Protein AF-A0A5C4T1D1-F1 (afdb_monomer)

Radius of gyration: 33.19 Å; Cα contacts (8 Å, |Δi|>4): 1038; chains: 1; bounding box: 80×50×93 Å

Secondary structure (DSSP, 8-state):
----EEEEEEE-TTS-EEEES-HHHHHHHHHHHHTT-SPPP-PEEEEEEE--SS-SEEEETTS--EEEHHHHHHHHHHHTTTEEEEEEE-SS--EEEEEE--B---EE-SS--EEE-SSSS-EEE-EE-GGG--TT--EEB-TT-TTT-EEEEHHHHHHHHHTT--SEEEEEEEEGGGSHHHHHHHHHHH-HHHHHHTTSPEEEHHHHHHHHTTT-EEEETTEEEEEETTEEEEEEE-TTS-EEEE--SS--THHHH-EEEEE-HHHHHHHHHHHHHHHHHHHSSSPPPB---S-HHHHHHHHHHHT-SSSPPBHHHHTT--EE---GGG------TTGGG-TT--EEEEES-TT--GGGGGGS-TT-SEEEEESS-----GGGGT---TT--EEE-TTS-----GGGGG-TT--EEE--SS-----GGGGG-TT--EEE--SS-----TT---TT--EEE------S-GGGHHHH-TT--EEEEESTT--HHHHHHHHHHHHT-SSEEEEE-TTSPEEEES-GGG--

Nearest PDB structures (foldseek):
  2wqu-assembly2_B  TM=8.661E-01  e=1.844E-11  Listeria monocytogenes EGD-e
  2omu-assembly1_A  TM=8.089E-01  e=1.056E-09  Listeria monocytogenes EGD-e
  2omx-assembly1_A  TM=7.680E-01  e=8.644E-09  Listeria monocytogenes EGD-e
  4aw4-assembly1_A  TM=7.585E-01  e=2.323E-09  Listeria monocytogenes EGD-e
  2omy-assembly1_A  TM=6.389E-01  e=3.391E-08  Listeria monocytogenes EGD-e

InterPro domains:
  IPR001611 Leucine-rich repeat [PS51450] (413-434)
  IPR032675 Leucine-rich repeat domain superfamily [G3DSA:3.80.10.10] (280-502)
  IPR050836 SDS22/Internalin LRR-containing [PTHR46652] (361-495)

Mean predicted aligned error: 18.83 Å

Organism: NCBI:txid1172614

Solvent-accessible surface area (backbone atoms only — not comparable to full-atom values): 28476 Å² total; per-residue (Å²): 128,84,84,54,35,39,23,42,59,44,54,30,92,56,16,21,26,40,43,62,71,48,54,89,78,46,47,62,58,54,51,39,64,72,67,64,70,77,76,79,94,69,70,48,54,38,40,80,76,36,73,54,48,87,50,24,25,38,32,40,90,85,40,43,54,28,29,27,60,68,42,45,64,70,42,38,89,62,35,51,92,33,40,45,80,41,56,41,45,41,96,90,50,66,36,28,36,44,48,62,72,31,70,51,80,29,66,39,78,89,59,61,43,80,45,73,57,92,62,91,91,53,79,47,58,54,34,71,42,71,88,55,58,61,89,85,59,33,45,30,25,37,84,92,37,78,69,68,51,43,37,28,30,49,72,47,53,48,54,37,57,76,68,65,58,30,30,67,35,76,44,83,74,46,44,56,77,72,33,72,64,47,45,53,54,48,44,64,73,70,36,67,63,48,58,58,49,71,78,50,72,68,32,49,38,68,57,44,59,59,44,25,76,73,64,23,34,34,39,46,95,55,39,34,40,38,53,57,98,84,41,68,33,40,30,42,58,47,98,83,77,47,69,50,75,40,76,64,95,66,81,65,72,69,55,65,76,37,63,30,38,74,40,50,62,84,48,49,62,52,52,52,50,53,48,50,58,53,49,47,55,69,78,62,46,91,63,42,61,77,56,72,47,82,19,68,41,47,42,52,50,54,22,58,75,72,60,42,84,75,60,81,52,21,39,61,60,29,50,68,38,41,66,48,73,61,54,68,92,61,58,73,57,86,43,42,52,56,40,55,44,23,60,48,27,32,34,44,42,42,42,67,26,75,77,41,62,63,71,41,59,75,25,55,36,48,49,23,31,32,46,32,49,26,34,19,58,36,56,64,55,66,58,43,67,75,55,70,43,83,53,28,26,34,41,31,47,25,51,27,49,31,44,71,49,60,36,57,50,70,42,53,54,28,26,33,43,31,42,30,40,27,51,32,49,64,60,68,47,55,51,62,28,59,52,24,32,33,44,34,44,31,61,24,68,30,44,66,66,84,87,45,50,33,68,46,22,27,36,41,32,42,30,44,46,51,50,60,66,55,68,56,51,65,71,26,27,68,47,41,46,37,40,37,36,46,47,50,63,52,48,75,58,17,49,52,31,44,52,54,55,56,73,66,57,74,40,28,36,37,38,24,41,94,87,70,50,69,45,77,40,68,62,78,84,75,79,120

Foldseek 3Di:
DPKKWKWWKDFFPLAFEKEFPDCVVCVVVLVCVLVVVPDDADATEMETPDGGPPAQWHHYPQQFTKGFPVNCVLCCVQAVVQWDWGWHDYDPTTMTGIHGNAEFEQFDPPQFDWDDFLDDDDTGGGDGNPVRDDPSHAWHHYPVGSGHIIMGIPVSVVSCVVSVGPRIDITTDDIPCPHPVVVVVCCCVPPPLNVVQVPADWDALVVQVVVLVVQKWKDDDQWIWHDDPNAIWIWGQDPVLDTDIDRDPDDDPVSRVDIIGIGHPVVPVVSSVSRNVRCCCPVPPPDADFFDDPWPLVVCQLCVVLSNRPDGDGLVSLCPAAEGDDDVVSDAGAAPGRQLSNQNHAYYEDELRAPHDLLRCQSHHLNYQEYEYYNHQDAENQCLQVDNNQNHAEYAHENYAYADDLSVLNHLNHQYYHHHNYAHADPLSCQSNQNHQEYHHANYNHAACLNAARANHAYEEYEQYADLAPCSCCVRHVNHAEYEYEPHNDDPSNVVNVVVVLVVLPYWYFYQYPVRDTDIGSDPVPPD

pLDDT: mean 81.28, std 17.2, range [29.52, 98.62]

Sequence (528 aa):
MRKIKIWLLVASEKSMRIELESYEQDGDRIRSYYKEEGHLWEPLKVVTKRKGNKSDYIDFMMGFPVLTVRAKKVLTPLIGSDVEFLPLLHEEHELFAVKVNRVQNFVDMTNPMERKIGYGFFSEFVHICAEKIEPEVHMFRLPQHLTTRIYVTDDFKDAVEAHKLKTFQFIKLWDTENSEEARKERLKRFDPYYKRLATRDKVSYQNAMDLLSLSKFVRESNSILKKENGSLVIGEIFDDETVRWIDPMYIPPLFFERQWYVYENSESELVVQEYFAELSHEVNGPKGNIIIFKDKNLERMVRAHLKLFKDNLTDINMLKLRHIFPKYDDGLVASLSGMEYAKNLLEFMISNNSEFDENELKHLPDSLHSLAVIKCGLTNIEIMYDLKLPNLSSICFSDNSLTDLLPLTFIPSLTRIDVVNNQIEDILPLNRLSELDCVILRNNPVKNIHELHLPKLRYLYIDGIQTEDWRFLLSGFPKLEYLSISHEGMTDISRKSMEDIIKSKKFVVSWTQPDGLAKLFNDSNRKR

Structure (mmCIF, N/CA/C/O backbone):
data_AF-A0A5C4T1D1-F1
#
_entry.id   AF-A0A5C4T1D1-F1
#
loop_
_atom_site.group_PDB
_atom_site.id
_atom_site.type_symbol
_atom_site.label_atom_id
_atom_site.label_alt_id
_atom_site.label_comp_id
_atom_site.label_asym_id
_atom_site.label_entity_id
_atom_site.label_seq_id
_atom_site.pdbx_PDB_ins_code
_atom_site.Cartn_x
_atom_site.Cartn_y
_atom_site.Cartn_z
_atom_site.occupancy
_atom_site.B_iso_or_equiv
_atom_site.auth_seq_id
_atom_site.auth_comp_id
_atom_site.auth_asym_id
_atom_site.auth_atom_id
_atom_site.pdbx_PDB_model_num
ATOM 1 N N . MET A 1 1 ? -29.038 -4.298 35.353 1.00 53.25 1 MET A N 1
ATOM 2 C CA . MET A 1 1 ? -29.551 -3.856 34.037 1.00 53.25 1 MET A CA 1
ATOM 3 C C . MET A 1 1 ? -29.301 -4.966 33.031 1.00 53.25 1 MET A C 1
ATOM 5 O O . MET A 1 1 ? -28.285 -5.646 33.160 1.00 53.25 1 MET A O 1
ATOM 9 N N . ARG A 1 2 ? -30.225 -5.192 32.090 1.00 62.31 2 ARG A N 1
ATOM 10 C CA . ARG A 1 2 ? -30.008 -6.107 30.958 1.00 62.31 2 ARG A CA 1
ATOM 11 C C . ARG A 1 2 ? -28.786 -5.609 30.176 1.00 62.31 2 ARG A C 1
ATOM 13 O O . ARG A 1 2 ? -28.648 -4.403 29.993 1.00 62.31 2 ARG A O 1
ATOM 20 N N . LYS A 1 3 ? -27.877 -6.508 29.794 1.00 68.94 3 LYS A N 1
ATOM 21 C CA . LYS A 1 3 ? -26.756 -6.147 28.916 1.00 68.94 3 LYS A CA 1
ATOM 22 C C . LYS A 1 3 ? -27.341 -5.864 27.538 1.00 68.94 3 LYS A C 1
ATOM 24 O O . LYS A 1 3 ? -28.097 -6.686 27.041 1.00 68.94 3 LYS A O 1
ATOM 29 N N . ILE A 1 4 ? -27.032 -4.704 26.984 1.00 73.00 4 ILE A N 1
ATOM 30 C CA . ILE A 1 4 ? -27.488 -4.249 25.676 1.00 73.00 4 ILE A CA 1
ATOM 31 C C . ILE A 1 4 ? -26.254 -3.861 24.871 1.00 73.00 4 ILE A C 1
ATOM 33 O O . ILE A 1 4 ? -25.377 -3.129 25.344 1.00 73.00 4 ILE A O 1
ATOM 37 N N . LYS A 1 5 ? -26.190 -4.338 23.631 1.00 81.25 5 LYS A N 1
ATOM 38 C CA . LYS A 1 5 ? -25.181 -3.907 22.660 1.00 81.25 5 LYS A CA 1
ATOM 39 C C . LYS A 1 5 ? -25.877 -3.252 21.486 1.00 81.25 5 LYS A C 1
ATOM 41 O O . LYS A 1 5 ? -26.870 -3.773 20.991 1.00 81.25 5 LYS A O 1
ATOM 46 N N . ILE A 1 6 ? -25.333 -2.127 21.038 1.00 81.69 6 ILE A N 1
ATOM 47 C CA . ILE A 1 6 ? -25.856 -1.399 19.882 1.00 81.69 6 ILE A CA 1
ATOM 48 C C . ILE A 1 6 ? -24.896 -1.586 18.717 1.00 81.69 6 ILE A C 1
ATOM 50 O O . ILE A 1 6 ? -23.677 -1.418 18.851 1.00 81.69 6 ILE A O 1
ATOM 54 N N . TRP A 1 7 ? -25.463 -1.910 17.562 1.00 82.50 7 TRP A N 1
ATOM 55 C CA . TRP A 1 7 ? -24.740 -2.177 16.332 1.00 82.50 7 TRP A CA 1
ATOM 56 C C . TRP A 1 7 ? -25.262 -1.274 15.220 1.00 82.50 7 TRP A C 1
ATOM 58 O O . TRP A 1 7 ? -26.471 -1.143 15.045 1.00 82.50 7 TRP A O 1
ATOM 68 N N . LEU A 1 8 ? -24.359 -0.691 14.435 1.00 82.19 8 LEU A N 1
ATOM 69 C CA . LEU A 1 8 ? -24.712 -0.122 13.140 1.00 82.19 8 LEU A CA 1
ATOM 70 C C . LEU A 1 8 ? -24.887 -1.273 12.150 1.00 82.19 8 LEU A C 1
ATOM 72 O O . LEU A 1 8 ? -23.986 -2.107 11.995 1.00 82.19 8 LEU A O 1
ATOM 76 N N . LEU A 1 9 ? -26.042 -1.308 11.494 1.00 86.12 9 LEU A N 1
ATOM 77 C CA . LEU A 1 9 ? -26.367 -2.307 10.488 1.00 86.12 9 LEU A CA 1
ATOM 78 C C . LEU A 1 9 ? -25.967 -1.804 9.097 1.00 86.12 9 LEU A C 1
ATOM 80 O O . LEU A 1 9 ? -26.449 -0.768 8.641 1.00 86.12 9 LEU A O 1
ATOM 84 N N . VAL A 1 10 ? -25.108 -2.556 8.408 1.00 84.38 10 VAL A N 1
ATOM 85 C CA . VAL A 1 10 ? -24.697 -2.274 7.025 1.00 84.38 10 VAL A CA 1
ATOM 86 C C . VAL A 1 10 ? -24.764 -3.534 6.163 1.00 84.38 10 VAL A C 1
ATOM 88 O O . VAL A 1 10 ? -24.753 -4.661 6.667 1.00 84.38 10 VAL A O 1
ATOM 91 N N . ALA A 1 11 ? -24.839 -3.354 4.844 1.00 82.38 11 ALA A N 1
ATOM 92 C CA . ALA A 1 11 ? -24.726 -4.467 3.912 1.00 82.38 11 ALA A CA 1
ATOM 93 C C . ALA A 1 11 ? -23.268 -4.924 3.815 1.00 82.38 11 ALA A C 1
ATOM 95 O O . ALA A 1 11 ? -22.361 -4.107 3.672 1.00 82.38 11 ALA A O 1
ATOM 96 N N . SER A 1 12 ? -23.045 -6.237 3.835 1.00 82.31 12 SER A N 1
ATOM 97 C CA . SER A 1 12 ? -21.734 -6.801 3.512 1.00 82.31 12 SER A CA 1
ATOM 98 C C . SER A 1 12 ? -21.321 -6.437 2.081 1.00 82.31 12 SER A C 1
ATOM 100 O O . SER A 1 12 ? -22.150 -6.458 1.174 1.00 82.31 12 SER A O 1
ATOM 102 N N . GLU A 1 13 ? -20.024 -6.239 1.832 1.00 81.06 13 GLU A N 1
ATOM 103 C CA . GLU A 1 13 ? -19.472 -6.034 0.477 1.00 81.06 13 GLU A CA 1
ATOM 104 C C . GLU A 1 13 ? -19.826 -7.161 -0.510 1.00 81.06 13 GLU A C 1
ATOM 106 O O . GLU A 1 13 ? -19.883 -6.950 -1.721 1.00 81.06 13 GLU A O 1
ATOM 111 N N . LYS A 1 14 ? -20.105 -8.363 0.010 1.00 82.88 14 LYS A N 1
ATOM 112 C CA . LYS A 1 14 ? -20.532 -9.532 -0.772 1.00 82.88 14 LYS A CA 1
ATOM 113 C C . LYS A 1 14 ? -22.035 -9.551 -1.060 1.00 82.88 14 LYS A C 1
ATOM 115 O O . LYS A 1 14 ? -22.516 -10.513 -1.655 1.00 82.88 14 LYS A O 1
ATOM 120 N N . SER A 1 15 ? -22.786 -8.547 -0.611 1.00 88.75 15 SER A N 1
ATOM 121 C CA . SER A 1 15 ? -24.227 -8.483 -0.815 1.00 88.75 15 SER A CA 1
ATOM 122 C C . SER A 1 15 ? -24.598 -8.235 -2.275 1.00 88.75 15 SER A C 1
ATOM 124 O O . SER A 1 15 ? -23.886 -7.519 -2.996 1.00 88.75 15 SER A O 1
ATOM 126 N N . MET A 1 16 ? -25.723 -8.814 -2.704 1.00 93.00 16 MET A N 1
ATOM 127 C CA . MET A 1 16 ? -26.419 -8.379 -3.907 1.00 93.00 16 MET A CA 1
ATOM 128 C C . MET A 1 16 ? -26.684 -6.878 -3.800 1.00 93.00 16 MET A C 1
ATOM 130 O O . MET A 1 16 ? -27.157 -6.398 -2.769 1.00 93.00 16 MET A O 1
ATOM 134 N N . ARG A 1 17 ? -26.347 -6.145 -4.858 1.00 92.44 17 ARG A N 1
ATOM 135 C CA . ARG A 1 17 ? -26.570 -4.706 -4.946 1.00 92.44 17 ARG A CA 1
ATOM 136 C C . ARG A 1 17 ? -27.647 -4.427 -5.968 1.00 92.44 17 ARG A C 1
ATOM 138 O O . ARG A 1 17 ? -27.512 -4.854 -7.116 1.00 92.44 17 ARG A O 1
ATOM 145 N N . ILE A 1 18 ? -28.654 -3.677 -5.552 1.00 92.25 18 ILE A N 1
ATOM 146 C CA . ILE A 1 18 ? -29.736 -3.207 -6.413 1.00 92.25 18 ILE A CA 1
ATOM 147 C C . ILE A 1 18 ? -29.675 -1.686 -6.557 1.00 92.25 18 ILE A C 1
ATOM 149 O O . ILE A 1 18 ? -29.101 -0.983 -5.719 1.00 92.25 18 ILE A O 1
ATOM 153 N N . GLU A 1 19 ? -30.275 -1.177 -7.621 1.00 92.06 19 GLU A N 1
ATOM 154 C CA . GLU A 1 19 ? -30.519 0.249 -7.819 1.00 92.06 19 GLU A CA 1
ATOM 155 C C . GLU A 1 19 ? -31.885 0.479 -8.463 1.00 92.06 19 GLU A C 1
ATOM 157 O O . GLU A 1 19 ? -32.519 -0.467 -8.929 1.00 92.06 19 GLU A O 1
ATOM 162 N N . LEU A 1 20 ? -32.354 1.727 -8.438 1.00 90.31 20 LEU A N 1
ATOM 163 C CA . LEU A 1 20 ? -33.570 2.113 -9.148 1.00 90.31 20 LEU A CA 1
ATOM 164 C C . LEU A 1 20 ? -33.389 1.889 -10.650 1.00 90.31 20 LEU A C 1
ATOM 166 O O . LEU A 1 20 ? -32.343 2.240 -11.191 1.00 90.31 20 LEU A O 1
ATOM 170 N N . GLU A 1 21 ? -34.419 1.364 -11.315 1.00 90.69 21 GLU A N 1
ATOM 171 C CA . GLU A 1 21 ? -34.440 1.252 -12.780 1.00 90.69 21 GLU A CA 1
ATOM 172 C C . GLU A 1 21 ? -34.304 2.636 -13.441 1.00 90.69 21 GLU A C 1
ATOM 174 O O . GLU A 1 21 ? -33.558 2.795 -14.404 1.00 90.69 21 GLU A O 1
ATOM 179 N N . SER A 1 22 ? -34.961 3.658 -12.877 1.00 88.06 22 SER A N 1
ATOM 180 C CA . SER A 1 22 ? -34.801 5.055 -13.284 1.00 88.06 22 SER A CA 1
ATOM 181 C C . SER A 1 22 ? -34.729 5.988 -12.077 1.00 88.06 22 SER A C 1
ATOM 183 O O . SER A 1 22 ? -35.725 6.267 -11.408 1.00 88.06 22 SER A O 1
ATOM 185 N N . TYR A 1 23 ? -33.532 6.509 -11.800 1.00 82.50 23 TYR A N 1
ATOM 186 C CA . TYR A 1 23 ? -33.332 7.482 -10.722 1.00 82.50 23 TYR A CA 1
ATOM 187 C C . TYR A 1 23 ? -34.050 8.813 -10.989 1.00 82.50 23 TYR A C 1
ATOM 189 O O . TYR A 1 23 ? -34.534 9.440 -10.051 1.00 82.50 23 TYR A O 1
ATOM 197 N N . GLU A 1 24 ? -34.143 9.238 -12.251 1.00 81.94 24 GLU A N 1
ATOM 198 C CA . GLU A 1 24 ? -34.832 10.478 -12.634 1.00 81.94 24 GLU A CA 1
ATOM 199 C C . GLU A 1 24 ? -36.337 10.413 -12.355 1.00 81.94 24 GLU A C 1
ATOM 201 O O . GLU A 1 24 ? -36.934 11.419 -11.988 1.00 81.94 24 GLU A O 1
ATOM 206 N N . GLN A 1 25 ? -36.943 9.230 -12.489 1.00 81.75 25 GLN A N 1
ATOM 207 C CA . GLN A 1 25 ? -38.372 9.034 -12.233 1.00 81.75 25 GLN A CA 1
ATOM 208 C C . GLN A 1 25 ? -38.670 8.837 -10.742 1.00 81.75 25 GLN A C 1
ATOM 210 O O . GLN A 1 25 ? -39.627 9.404 -10.217 1.00 81.75 25 GLN A O 1
ATOM 215 N N . ASP A 1 26 ? -37.840 8.050 -10.049 1.00 83.19 26 ASP A N 1
ATOM 216 C CA . ASP A 1 26 ? -38.179 7.531 -8.718 1.00 83.19 26 ASP A CA 1
ATOM 217 C C . ASP A 1 26 ? -37.340 8.111 -7.570 1.00 83.19 26 ASP A C 1
ATOM 219 O O . ASP A 1 26 ? -37.663 7.914 -6.394 1.00 83.19 26 ASP A O 1
ATOM 223 N N . GLY A 1 27 ? -36.280 8.864 -7.875 1.00 80.38 27 GLY A N 1
ATOM 224 C CA . GLY A 1 27 ? -35.370 9.417 -6.872 1.00 80.38 27 GLY A CA 1
ATOM 225 C C . GLY A 1 27 ? -36.039 10.421 -5.929 1.00 80.38 27 GLY A C 1
ATOM 226 O O . GLY A 1 27 ? -35.797 10.385 -4.721 1.00 80.38 27 GLY A O 1
ATOM 227 N N . ASP A 1 28 ? -36.903 11.296 -6.453 1.00 79.31 28 ASP A N 1
ATOM 228 C CA . ASP A 1 28 ? -37.660 12.253 -5.632 1.00 79.31 28 ASP A CA 1
ATOM 229 C C . ASP A 1 28 ? -38.711 11.563 -4.766 1.00 79.31 28 ASP A C 1
ATOM 231 O O . ASP A 1 28 ? -38.857 11.906 -3.594 1.00 79.31 28 ASP A O 1
ATOM 235 N N . ARG A 1 29 ? -39.360 10.517 -5.290 1.00 82.62 29 ARG A N 1
ATOM 236 C CA . ARG A 1 29 ? -40.353 9.734 -4.544 1.00 82.62 29 ARG A CA 1
ATOM 237 C C . ARG A 1 29 ? -39.723 9.131 -3.290 1.00 82.62 29 ARG A C 1
ATOM 239 O O . ARG A 1 29 ? -40.252 9.314 -2.197 1.00 82.62 29 ARG A O 1
ATOM 246 N N . ILE A 1 30 ? -38.546 8.507 -3.414 1.00 78.81 30 ILE A N 1
ATOM 247 C CA . ILE A 1 30 ? -37.774 8.004 -2.264 1.00 78.81 30 ILE A CA 1
ATOM 248 C C . ILE A 1 30 ? -37.474 9.114 -1.251 1.00 78.81 30 ILE A C 1
ATOM 250 O O . ILE A 1 30 ? -37.669 8.915 -0.051 1.00 78.81 30 ILE A O 1
ATOM 254 N N . ARG A 1 31 ? -37.003 10.283 -1.709 1.00 76.00 31 ARG A N 1
ATOM 255 C CA . ARG A 1 31 ? -36.689 11.415 -0.820 1.00 76.00 31 ARG A CA 1
ATOM 256 C C . ARG A 1 31 ? -37.914 11.901 -0.051 1.00 76.00 31 ARG A C 1
ATOM 258 O O . ARG A 1 31 ? -37.793 12.190 1.138 1.00 76.00 31 ARG A O 1
ATOM 265 N N . SER A 1 32 ? -39.076 11.957 -0.688 1.00 77.12 32 SER A N 1
ATOM 266 C CA . SER A 1 32 ? -40.316 12.366 -0.030 1.00 77.12 32 SER A CA 1
ATOM 267 C C . SER A 1 32 ? -40.797 11.346 1.011 1.00 77.12 32 SER A C 1
ATOM 269 O O . SER A 1 32 ? -41.290 11.754 2.063 1.00 77.12 32 SER A O 1
ATOM 271 N N . TYR A 1 33 ? -40.558 10.038 0.817 1.00 76.56 33 TYR A N 1
ATOM 272 C CA . TYR A 1 33 ? -40.804 9.037 1.874 1.00 76.56 33 TYR A CA 1
ATOM 273 C C . TYR A 1 33 ? -39.912 9.232 3.099 1.00 76.56 33 TYR A C 1
ATOM 275 O O . TYR A 1 33 ? -40.370 9.016 4.221 1.00 76.56 33 TYR A O 1
ATOM 283 N N . TYR A 1 34 ? -38.661 9.658 2.904 1.00 70.56 34 TYR A N 1
ATOM 284 C CA . TYR A 1 34 ? -37.763 9.995 4.013 1.00 70.56 34 TYR A CA 1
ATOM 285 C C . TYR A 1 34 ? -38.204 11.221 4.799 1.00 70.56 34 TYR A C 1
ATOM 287 O O . TYR A 1 34 ? -38.009 11.267 6.011 1.00 70.56 34 TYR A O 1
ATOM 295 N N . LYS A 1 35 ? -38.751 12.219 4.103 1.00 70.31 35 LYS A N 1
ATOM 296 C CA . LYS A 1 35 ? -39.200 13.482 4.695 1.00 70.31 35 LYS A CA 1
ATOM 297 C C . LYS A 1 35 ? -40.619 13.425 5.259 1.00 70.31 35 LYS A C 1
ATOM 299 O O . LYS A 1 35 ? -41.096 14.433 5.763 1.00 70.31 35 LYS A O 1
ATOM 304 N N . GLU A 1 36 ? -41.275 12.267 5.174 1.00 69.12 36 GLU A N 1
ATOM 305 C CA . GLU A 1 36 ? -42.640 12.054 5.666 1.00 69.12 36 GLU A CA 1
ATOM 306 C C . GLU A 1 36 ? -43.658 13.036 5.045 1.00 69.12 36 GLU A C 1
ATOM 308 O O . GLU A 1 36 ? -44.656 13.394 5.662 1.00 69.12 36 GLU A O 1
ATOM 313 N N . GLU A 1 37 ? -43.451 13.428 3.780 1.00 70.75 37 GLU A N 1
ATOM 314 C CA . GLU A 1 37 ? -44.271 14.411 3.039 1.00 70.75 37 GLU A CA 1
ATOM 315 C C . GLU A 1 37 ? -45.655 13.864 2.594 1.00 70.75 37 GLU A C 1
ATOM 317 O O . GLU A 1 37 ? -46.262 14.361 1.651 1.00 70.75 37 GLU A O 1
ATOM 322 N N . GLY A 1 38 ? -46.187 12.839 3.273 1.00 59.16 38 GLY A N 1
ATOM 323 C CA . GLY A 1 38 ? -47.580 12.386 3.119 1.00 59.16 38 GLY A CA 1
ATOM 324 C C . GLY A 1 38 ? -47.913 11.528 1.888 1.00 59.16 38 GLY A C 1
ATOM 325 O O . GLY A 1 38 ? -49.091 11.323 1.602 1.00 59.16 38 GLY A O 1
ATOM 326 N N . HIS A 1 39 ? -46.926 11.002 1.160 1.00 64.75 39 HIS A N 1
ATOM 327 C CA . HIS A 1 39 ? -47.167 10.138 -0.006 1.00 64.75 39 HIS A CA 1
ATOM 328 C C . HIS A 1 39 ? -47.488 8.677 0.379 1.00 64.75 39 HIS A C 1
ATOM 330 O O . HIS A 1 39 ? -46.911 8.134 1.321 1.00 64.75 39 HIS A O 1
ATOM 336 N N . LEU A 1 40 ? -48.394 8.029 -0.367 1.00 75.81 40 LEU A N 1
ATOM 337 C CA . LEU A 1 40 ? -48.728 6.600 -0.246 1.00 75.81 40 LEU A CA 1
ATOM 338 C C . LEU A 1 40 ? -47.732 5.741 -1.031 1.00 75.81 40 LEU A C 1
ATOM 340 O O . LEU A 1 40 ? -47.580 5.971 -2.230 1.00 75.81 40 LEU A O 1
ATOM 344 N N . TRP A 1 41 ? -47.117 4.735 -0.387 1.00 84.88 41 TRP A N 1
ATOM 345 C CA . TRP A 1 41 ? -46.115 3.875 -1.033 1.00 84.88 41 TRP A CA 1
ATOM 346 C C . TRP A 1 41 ? -46.646 3.163 -2.272 1.00 84.88 41 TRP A C 1
ATOM 348 O O . TRP A 1 41 ? -47.542 2.323 -2.210 1.00 84.88 41 TRP A O 1
ATOM 358 N N . GLU A 1 42 ? -45.989 3.439 -3.388 1.00 87.62 42 GLU A N 1
ATOM 359 C CA . GLU A 1 42 ? -46.171 2.759 -4.657 1.00 87.62 42 GLU A CA 1
ATOM 360 C C . GLU A 1 42 ? -44.890 1.962 -4.966 1.00 87.62 42 GLU A C 1
ATOM 362 O O . GLU A 1 42 ? -43.799 2.543 -4.935 1.00 87.62 42 GLU A O 1
ATOM 367 N N . PRO A 1 43 ? -44.983 0.649 -5.259 1.00 90.50 43 PRO A N 1
ATOM 368 C CA . PRO A 1 43 ? -43.812 -0.199 -5.468 1.00 90.50 43 PRO A CA 1
ATOM 369 C C . PRO A 1 43 ? -42.853 0.342 -6.538 1.00 90.50 43 PRO A C 1
ATOM 371 O O . PRO A 1 43 ? -43.245 0.565 -7.684 1.00 90.50 43 PRO A O 1
ATOM 374 N N . LEU A 1 44 ? -41.584 0.518 -6.164 1.00 91.00 44 LEU A N 1
ATOM 375 C CA . LEU A 1 44 ? -40.535 1.032 -7.049 1.00 91.00 44 LEU A CA 1
ATOM 376 C C . LEU A 1 44 ? -39.867 -0.100 -7.825 1.00 91.00 44 LEU A C 1
ATOM 378 O O . LEU A 1 44 ? -39.606 -1.168 -7.262 1.00 91.00 44 LEU A O 1
ATOM 382 N N . LYS A 1 45 ? -39.547 0.146 -9.098 1.00 93.19 45 LYS A N 1
ATOM 383 C CA . LYS A 1 45 ? -38.806 -0.806 -9.928 1.00 93.19 45 LYS A CA 1
ATOM 384 C C . LYS A 1 45 ? -37.316 -0.727 -9.636 1.00 93.19 45 LYS A C 1
ATOM 386 O O . LYS A 1 45 ? -36.711 0.345 -9.683 1.00 93.19 45 LYS A O 1
ATOM 391 N N . VAL A 1 46 ? -36.724 -1.878 -9.343 1.00 94.06 46 VAL A N 1
ATOM 392 C CA . VAL A 1 46 ? -35.305 -2.008 -9.024 1.00 94.06 46 VAL A CA 1
ATOM 393 C C . VAL A 1 46 ? -34.668 -3.114 -9.848 1.00 94.06 46 VAL A C 1
ATOM 395 O O . VAL A 1 46 ? -35.268 -4.159 -10.092 1.00 94.06 46 VAL A O 1
ATOM 398 N N . VAL A 1 47 ? -33.417 -2.892 -10.235 1.00 93.50 47 VAL A N 1
ATOM 399 C CA . VAL A 1 47 ? -32.626 -3.819 -11.047 1.00 93.50 47 VAL A CA 1
ATOM 400 C C . VAL A 1 47 ? -31.382 -4.267 -10.289 1.00 93.50 47 VAL A C 1
ATOM 402 O O . VAL A 1 47 ? -30.826 -3.532 -9.467 1.00 93.50 47 VAL A O 1
ATOM 405 N N . THR A 1 48 ? -30.923 -5.492 -10.555 1.00 94.12 48 THR A N 1
ATOM 406 C CA . THR A 1 48 ? -29.672 -5.995 -9.980 1.00 94.12 48 THR A CA 1
ATOM 407 C C . THR A 1 48 ? -28.475 -5.334 -10.660 1.00 94.12 48 THR A C 1
ATOM 409 O O . THR A 1 48 ? -28.147 -5.637 -11.803 1.00 94.12 48 THR A O 1
ATOM 412 N N . LYS A 1 49 ? -27.752 -4.498 -9.913 1.00 90.56 49 LYS A N 1
ATOM 413 C CA . LYS A 1 49 ? -26.468 -3.919 -10.333 1.00 90.56 49 LYS A CA 1
ATOM 414 C C . LYS A 1 49 ? -25.312 -4.902 -10.155 1.00 90.56 49 LYS A C 1
ATOM 416 O O . LYS A 1 49 ? -24.377 -4.947 -10.950 1.00 90.56 49 LYS A O 1
ATOM 421 N N . ARG A 1 50 ? -25.347 -5.683 -9.072 1.00 90.06 50 ARG A N 1
ATOM 422 C CA . ARG A 1 50 ? -24.345 -6.711 -8.753 1.00 90.06 50 ARG A CA 1
ATOM 423 C C . ARG A 1 50 ? -25.041 -7.904 -8.123 1.00 90.06 50 ARG A C 1
ATOM 425 O O . ARG A 1 50 ? -25.643 -7.751 -7.068 1.00 90.06 50 ARG A O 1
ATOM 432 N N . LYS A 1 51 ? -24.878 -9.096 -8.703 1.00 82.25 51 LYS A N 1
ATOM 433 C CA . LYS A 1 51 ? -25.517 -10.323 -8.194 1.00 82.25 51 LYS A CA 1
ATOM 434 C C . LYS A 1 51 ? -25.125 -10.667 -6.752 1.00 82.25 51 LYS A C 1
ATOM 436 O O . LYS A 1 51 ? -25.972 -11.097 -5.985 1.00 82.25 51 LYS A O 1
ATOM 441 N N . GLY A 1 52 ? -23.870 -10.426 -6.362 1.00 76.25 52 GLY A N 1
ATOM 442 C CA . GLY A 1 52 ? -23.383 -10.760 -5.018 1.00 76.25 52 GLY A CA 1
ATOM 443 C C . GLY A 1 52 ? -23.500 -12.257 -4.691 1.00 76.25 52 GLY A C 1
ATOM 444 O O . GLY A 1 52 ? -23.650 -13.095 -5.578 1.00 76.25 52 GLY A O 1
ATOM 445 N N . ASN A 1 53 ? -23.398 -12.594 -3.406 1.00 80.44 53 ASN A N 1
ATOM 446 C CA . ASN A 1 53 ? -23.696 -13.931 -2.888 1.00 80.44 53 ASN A CA 1
ATOM 447 C C . ASN A 1 53 ? -25.206 -14.101 -2.645 1.00 80.44 53 ASN A C 1
ATOM 449 O O . ASN A 1 53 ? -25.968 -13.145 -2.731 1.00 80.44 53 ASN A O 1
ATOM 453 N N . LYS A 1 54 ? -25.643 -15.307 -2.249 1.00 86.56 54 LYS A N 1
ATOM 454 C CA . LYS A 1 54 ? -26.999 -15.520 -1.716 1.00 86.56 54 LYS A CA 1
ATOM 455 C C . LYS A 1 54 ? -27.234 -14.580 -0.523 1.00 86.56 54 LYS A C 1
ATOM 457 O O . LYS A 1 54 ? -26.667 -14.807 0.548 1.00 86.56 54 LYS A O 1
ATOM 462 N N . SER A 1 55 ? -28.039 -13.544 -0.739 1.00 91.44 55 SER A N 1
ATOM 463 C CA . SER A 1 55 ? -28.253 -12.437 0.194 1.00 91.44 55 SER A CA 1
ATOM 464 C C . SER A 1 55 ? -29.603 -12.523 0.893 1.00 91.44 55 SER A C 1
ATOM 466 O O . SER A 1 55 ? -30.599 -12.897 0.285 1.00 91.44 55 SER A O 1
ATOM 468 N N . ASP A 1 56 ? -29.631 -12.143 2.168 1.00 96.25 56 ASP A N 1
ATOM 469 C CA . ASP A 1 56 ? -30.863 -11.927 2.937 1.00 96.25 56 ASP A CA 1
ATOM 470 C C . ASP A 1 56 ? -31.025 -10.430 3.304 1.00 96.25 56 ASP A C 1
ATOM 472 O O . ASP A 1 56 ? -32.150 -9.952 3.446 1.00 96.25 56 ASP A O 1
ATOM 476 N N . TYR A 1 57 ? -29.911 -9.685 3.364 1.00 94.25 57 TYR A N 1
ATOM 477 C CA . TYR A 1 57 ? -29.845 -8.219 3.440 1.00 94.25 57 TYR A CA 1
ATOM 478 C C . TYR A 1 57 ? -29.210 -7.652 2.169 1.00 94.25 57 TYR A C 1
ATOM 480 O O . TYR A 1 57 ? -28.050 -7.968 1.896 1.00 94.25 57 TYR A O 1
ATOM 488 N N . ILE A 1 58 ? -29.940 -6.847 1.401 1.00 92.94 58 ILE A N 1
ATOM 489 C CA . ILE A 1 58 ? -29.550 -6.342 0.077 1.00 92.94 58 ILE A CA 1
ATOM 490 C C . ILE A 1 58 ? -28.923 -4.946 0.200 1.00 92.94 58 ILE A C 1
ATOM 492 O O . ILE A 1 58 ? -29.418 -4.092 0.933 1.00 92.94 58 ILE A O 1
ATOM 496 N N . ASP A 1 59 ? -27.829 -4.715 -0.526 1.00 88.94 59 ASP A N 1
ATOM 497 C CA . ASP A 1 59 ? -27.196 -3.399 -0.654 1.00 88.94 59 ASP A CA 1
ATOM 498 C C . ASP A 1 59 ? -28.027 -2.514 -1.597 1.00 88.94 59 ASP A C 1
ATOM 500 O O . ASP A 1 59 ? -28.107 -2.770 -2.802 1.00 88.94 59 ASP A O 1
ATOM 504 N N . PHE A 1 60 ? -28.661 -1.480 -1.047 1.00 86.62 60 PHE A N 1
ATOM 505 C CA . PHE A 1 60 ? -29.431 -0.502 -1.804 1.00 86.62 60 PHE A CA 1
ATOM 506 C C . PHE A 1 60 ? -28.925 0.908 -1.504 1.00 86.62 60 PHE A C 1
ATOM 508 O O . PHE A 1 60 ? -29.038 1.412 -0.388 1.00 86.62 60 PHE A O 1
ATOM 515 N N . MET A 1 61 ? -28.391 1.573 -2.530 1.00 64.88 61 MET A N 1
ATOM 516 C CA . MET A 1 61 ? -27.746 2.887 -2.393 1.00 64.88 61 MET A CA 1
ATOM 517 C C . MET A 1 61 ? -28.671 4.023 -1.950 1.00 64.88 61 MET A C 1
ATOM 519 O O . MET A 1 61 ? -28.191 5.115 -1.666 1.00 64.88 61 MET A O 1
ATOM 523 N N . MET A 1 62 ? -29.980 3.792 -1.913 1.00 71.12 62 MET A N 1
ATOM 524 C CA . MET A 1 62 ? -30.965 4.820 -1.591 1.00 71.12 62 MET A CA 1
ATOM 525 C C . MET A 1 62 ? -31.278 4.909 -0.090 1.00 71.12 62 MET A C 1
ATOM 527 O O . MET A 1 62 ? -32.199 5.621 0.282 1.00 71.12 62 MET A O 1
ATOM 531 N N . GLY A 1 63 ? -30.514 4.211 0.763 1.00 70.12 63 GLY A N 1
ATOM 532 C CA . GLY A 1 63 ? -30.497 4.394 2.221 1.00 70.12 63 GLY A CA 1
ATOM 533 C C . GLY A 1 63 ? -31.470 3.519 3.016 1.00 70.12 63 GLY A C 1
ATOM 534 O O . GLY A 1 63 ? -31.346 3.435 4.238 1.00 70.12 63 GLY A O 1
ATOM 535 N N . PHE A 1 64 ? -32.444 2.875 2.366 1.00 84.19 64 PHE A N 1
ATOM 536 C CA . PHE A 1 64 ? -33.341 1.939 3.038 1.00 84.19 64 PHE A CA 1
ATOM 537 C C . PHE A 1 64 ? -32.635 0.587 3.173 1.00 84.19 64 PHE A C 1
ATOM 539 O O . PHE A 1 64 ? -32.109 0.082 2.177 1.00 84.19 64 PHE A O 1
ATOM 546 N N . PRO A 1 65 ? -32.656 -0.052 4.354 1.00 89.94 65 PRO A N 1
ATOM 547 C CA . PRO A 1 65 ? -32.387 -1.479 4.446 1.00 89.94 65 PRO A CA 1
ATOM 548 C C . PRO A 1 65 ? -33.331 -2.230 3.516 1.00 89.94 65 PRO A C 1
ATOM 550 O O . PRO A 1 65 ? -34.527 -1.945 3.502 1.00 89.94 65 PRO A O 1
ATOM 553 N N . VAL A 1 66 ? -32.824 -3.202 2.766 1.00 94.50 66 VAL A N 1
ATOM 554 C CA . VAL A 1 66 ? -33.661 -4.032 1.898 1.00 94.50 66 VAL A CA 1
ATOM 555 C C . VAL A 1 66 ? -33.511 -5.489 2.304 1.00 94.50 66 VAL A C 1
ATOM 557 O O . VAL A 1 66 ? -32.402 -6.003 2.436 1.00 94.50 66 VAL A O 1
ATOM 560 N N . LEU A 1 67 ? -34.641 -6.156 2.515 1.00 96.88 67 LEU A N 1
ATOM 561 C CA . LEU A 1 67 ? -34.717 -7.534 2.983 1.00 96.88 67 LEU A CA 1
ATOM 562 C C . LEU A 1 67 ? -35.376 -8.432 1.942 1.00 96.88 67 LEU A C 1
ATOM 564 O O . LEU A 1 67 ? -36.316 -8.030 1.255 1.00 96.88 67 LEU A O 1
ATOM 568 N N . THR A 1 68 ? -34.928 -9.684 1.882 1.00 96.81 68 THR A N 1
ATOM 569 C CA . THR A 1 68 ? -35.664 -10.737 1.171 1.00 96.81 68 THR A CA 1
ATOM 570 C C . THR A 1 68 ? -36.900 -11.167 1.960 1.00 96.81 68 THR A C 1
ATOM 572 O O . THR A 1 68 ? -36.978 -10.978 3.178 1.00 96.81 68 THR A O 1
ATOM 575 N N . VAL A 1 69 ? -37.845 -11.841 1.298 1.00 96.44 69 VAL A N 1
ATOM 576 C CA . VAL A 1 69 ? -39.016 -12.454 1.958 1.00 96.44 69 VAL A CA 1
ATOM 577 C C . VAL A 1 69 ? -38.639 -13.351 3.149 1.00 96.44 69 VAL A C 1
ATOM 579 O O . VAL A 1 69 ? -39.308 -13.333 4.185 1.00 96.44 69 VAL A O 1
ATOM 582 N N . ARG A 1 70 ? -37.523 -14.090 3.052 1.00 96.50 70 ARG A N 1
ATOM 583 C CA . ARG A 1 70 ? -37.013 -14.941 4.137 1.00 96.50 70 ARG A CA 1
ATOM 584 C C . ARG A 1 70 ? -36.565 -14.109 5.335 1.00 96.50 70 ARG A C 1
ATOM 586 O O . ARG A 1 70 ? -36.965 -14.418 6.455 1.00 96.50 70 ARG A O 1
ATOM 593 N N . ALA A 1 71 ? -35.763 -13.070 5.107 1.00 96.94 71 ALA A N 1
ATOM 594 C CA . ALA A 1 71 ? -35.296 -12.189 6.172 1.00 96.94 71 ALA A CA 1
ATOM 595 C C . ALA A 1 71 ? -36.456 -11.442 6.835 1.00 96.94 71 ALA A C 1
ATOM 597 O O . ALA A 1 71 ? -36.558 -11.440 8.058 1.00 96.94 71 ALA A O 1
ATOM 598 N N . LYS A 1 72 ? -37.382 -10.897 6.033 1.00 97.56 72 LYS A N 1
ATOM 599 C CA . LYS A 1 72 ? -38.610 -10.262 6.522 1.00 97.56 72 LYS A CA 1
ATOM 600 C C . LYS A 1 72 ? -39.385 -11.204 7.440 1.00 97.56 72 LYS A C 1
ATOM 602 O O . LYS A 1 72 ? -39.693 -10.822 8.564 1.00 97.56 72 LYS A O 1
ATOM 607 N N . LYS A 1 73 ? -39.657 -12.441 7.009 1.00 97.19 73 LYS A N 1
ATOM 608 C CA . LYS A 1 73 ? -40.412 -13.423 7.807 1.00 97.19 73 LYS A CA 1
ATOM 609 C C . LYS A 1 73 ? -39.751 -13.717 9.157 1.00 97.19 73 LYS A C 1
ATOM 611 O O . LYS A 1 73 ? -40.452 -13.806 10.157 1.00 97.19 73 LYS A O 1
ATOM 616 N N . VAL A 1 74 ? -38.426 -13.865 9.177 1.00 97.31 74 VAL A N 1
ATOM 617 C CA . VAL A 1 74 ? -37.663 -14.144 10.405 1.00 97.31 74 VAL A CA 1
ATOM 618 C C . VAL A 1 74 ? -37.641 -12.940 11.347 1.00 97.31 74 VAL A C 1
ATOM 620 O O . VAL A 1 74 ? -37.753 -13.119 12.553 1.00 97.31 74 VAL A O 1
ATOM 623 N N . LEU A 1 75 ? -37.503 -11.726 10.810 1.00 97.25 75 LEU A N 1
ATOM 624 C CA . LEU A 1 75 ? -37.295 -10.519 11.614 1.00 97.25 75 LEU A CA 1
ATOM 625 C C . LEU A 1 75 ? -38.599 -9.831 12.035 1.00 97.25 75 LEU A C 1
ATOM 627 O O . LEU A 1 75 ? -38.607 -9.126 13.037 1.00 97.25 75 LEU A O 1
ATOM 631 N N . THR A 1 76 ? -39.712 -10.056 11.328 1.00 97.12 76 THR A N 1
ATOM 632 C CA . THR A 1 76 ? -41.016 -9.424 11.621 1.00 97.12 76 THR A CA 1
ATOM 633 C C . THR A 1 76 ? -41.458 -9.551 13.087 1.00 97.12 76 THR A C 1
ATOM 635 O O . THR A 1 76 ? -41.901 -8.541 13.624 1.00 97.12 76 THR A O 1
ATOM 638 N N . PRO A 1 77 ? -41.321 -10.705 13.775 1.00 96.19 77 PRO A N 1
ATOM 639 C CA . PRO A 1 77 ? -41.693 -10.804 15.189 1.00 96.19 77 PRO A CA 1
ATOM 640 C C . PRO A 1 77 ? -40.924 -9.849 16.109 1.00 96.19 77 PRO A C 1
ATOM 642 O O . PRO A 1 77 ? -41.421 -9.521 17.178 1.00 96.19 77 PRO A O 1
ATOM 645 N N . LEU A 1 78 ? -39.725 -9.425 15.699 1.00 93.94 78 LEU A N 1
ATOM 646 C CA . LEU A 1 78 ? -38.829 -8.595 16.497 1.00 93.94 78 LEU A CA 1
ATOM 647 C C . LEU A 1 78 ? -38.956 -7.098 16.180 1.00 93.94 78 LEU A C 1
ATOM 649 O O . LEU A 1 78 ? -38.789 -6.274 17.066 1.00 93.94 78 LEU A O 1
ATOM 653 N N . ILE A 1 79 ? -39.214 -6.739 14.917 1.00 95.06 79 ILE A N 1
ATOM 654 C CA . ILE A 1 79 ? -39.192 -5.333 14.462 1.00 95.06 79 ILE A CA 1
ATOM 655 C C . ILE A 1 79 ? -40.526 -4.843 13.893 1.00 95.06 79 ILE A C 1
ATOM 657 O O . ILE A 1 79 ? -40.638 -3.683 13.515 1.00 95.06 79 ILE A O 1
ATOM 661 N N . GLY A 1 80 ? -41.530 -5.715 13.764 1.00 91.44 80 GLY A N 1
ATOM 662 C CA . GLY A 1 80 ? -42.732 -5.450 12.968 1.00 91.44 80 GLY A CA 1
ATOM 663 C C . GLY A 1 80 ? -43.578 -4.269 13.446 1.00 91.44 80 GLY A C 1
ATOM 664 O O . GLY A 1 80 ? -44.248 -3.651 12.628 1.00 91.44 80 GLY A O 1
ATOM 665 N N . SER A 1 81 ? -43.534 -3.930 14.737 1.00 92.06 81 SER A N 1
ATOM 666 C CA . SER A 1 81 ? -44.193 -2.738 15.293 1.00 92.06 81 SER A CA 1
ATOM 667 C C . SER A 1 81 ? -43.425 -1.436 15.045 1.00 92.06 81 SER A C 1
ATOM 669 O O . SER A 1 81 ? -44.013 -0.362 15.126 1.00 92.06 81 SER A O 1
ATOM 671 N N . ASP A 1 82 ? -42.129 -1.525 14.742 1.00 91.75 82 ASP A N 1
ATOM 672 C CA . ASP A 1 82 ? -41.204 -0.389 14.648 1.00 91.75 82 ASP A CA 1
ATOM 673 C C . ASP A 1 82 ? -40.865 0.001 13.203 1.00 91.75 82 ASP A C 1
ATOM 675 O O . ASP A 1 82 ? -40.230 1.037 12.957 1.00 91.75 82 ASP A O 1
ATOM 679 N N . VAL A 1 83 ? -41.275 -0.822 12.234 1.00 92.56 83 VAL A N 1
ATOM 680 C CA . VAL A 1 83 ? -40.935 -0.657 10.820 1.00 92.56 83 VAL A CA 1
ATOM 681 C C . VAL A 1 83 ? -42.140 -0.830 9.905 1.00 92.56 83 VAL A C 1
ATOM 683 O O . VAL A 1 83 ? -43.101 -1.526 10.215 1.00 92.56 83 VAL A O 1
ATOM 686 N N . GLU A 1 84 ? -42.041 -0.243 8.720 1.00 91.94 84 GLU A N 1
ATOM 687 C CA . GLU A 1 84 ? -42.947 -0.464 7.603 1.00 91.94 84 GLU A CA 1
ATOM 688 C C . GLU A 1 84 ? -42.195 -1.203 6.484 1.00 91.94 84 GLU A C 1
ATOM 690 O O . GLU A 1 84 ? -41.104 -0.798 6.071 1.00 91.94 84 GLU A O 1
ATOM 695 N N . PHE A 1 85 ? -42.763 -2.315 6.006 1.00 93.94 85 PHE A N 1
ATOM 696 C CA . PHE A 1 85 ? -42.190 -3.098 4.909 1.00 93.94 85 PHE A CA 1
ATOM 697 C C . PHE A 1 85 ? -42.777 -2.653 3.573 1.00 93.94 85 PHE A C 1
ATOM 699 O O . PHE A 1 85 ? -43.924 -2.956 3.250 1.00 93.94 85 PHE A O 1
ATOM 706 N N . LEU A 1 86 ? -41.945 -1.996 2.781 1.00 92.69 86 LEU A N 1
ATOM 707 C CA . LEU A 1 86 ? -42.291 -1.338 1.535 1.00 92.69 86 LEU A CA 1
ATOM 708 C C . LEU A 1 86 ? -41.896 -2.234 0.346 1.00 92.69 86 LEU A C 1
ATOM 710 O O . LEU A 1 86 ? -40.703 -2.467 0.134 1.00 92.69 86 LEU A O 1
ATOM 714 N N . PRO A 1 87 ? -42.851 -2.807 -0.409 1.00 95.00 87 PRO A N 1
ATOM 715 C CA . PRO A 1 87 ? -42.540 -3.729 -1.503 1.00 95.00 87 PRO A CA 1
ATOM 716 C C . PRO A 1 87 ? -41.768 -3.048 -2.642 1.00 95.00 87 PRO A C 1
ATOM 718 O O . PRO A 1 87 ? -42.063 -1.908 -3.008 1.00 95.00 87 PRO A O 1
ATOM 721 N N . LEU A 1 88 ? -40.817 -3.779 -3.225 1.00 94.50 88 LEU A N 1
ATOM 722 C CA . LEU A 1 88 ? -40.058 -3.394 -4.418 1.00 94.50 88 LEU A CA 1
ATOM 723 C C . LEU A 1 88 ? -40.357 -4.362 -5.569 1.00 94.50 88 LEU A C 1
ATOM 725 O O . LEU A 1 88 ? -40.536 -5.560 -5.350 1.00 94.50 88 LEU A O 1
ATOM 729 N N . LEU A 1 89 ? -40.381 -3.849 -6.799 1.00 95.00 89 LEU A N 1
ATOM 730 C CA . LEU A 1 89 ? -40.561 -4.644 -8.013 1.00 95.00 89 LEU A CA 1
ATOM 731 C C . LEU A 1 89 ? -39.186 -5.037 -8.562 1.00 95.00 89 LEU A C 1
ATOM 733 O O . LEU A 1 89 ? -38.454 -4.184 -9.058 1.00 95.00 89 LEU A O 1
ATOM 737 N N . HIS A 1 90 ? -38.844 -6.321 -8.471 1.00 94.94 90 HIS A N 1
ATOM 738 C CA . HIS A 1 90 ? -37.603 -6.892 -8.997 1.00 94.94 90 HIS A CA 1
ATOM 739 C C . HIS A 1 90 ? -37.912 -8.167 -9.792 1.00 94.94 90 HIS A C 1
ATOM 741 O O . HIS A 1 90 ? -38.767 -8.952 -9.386 1.00 94.94 90 HIS A O 1
ATOM 747 N N . GLU A 1 91 ? -37.203 -8.393 -10.899 1.00 91.81 91 GLU A N 1
ATOM 748 C CA . GLU A 1 91 ? -37.512 -9.469 -11.857 1.00 91.81 91 GLU A CA 1
ATOM 749 C C . GLU A 1 91 ? -37.429 -10.879 -11.247 1.00 91.81 91 GLU A C 1
ATOM 751 O O . GLU A 1 91 ? -38.273 -11.728 -11.521 1.00 91.81 91 GLU A O 1
ATOM 756 N N . GLU A 1 92 ? -36.424 -11.130 -10.402 1.00 90.62 92 GLU A N 1
ATOM 757 C CA . GLU A 1 92 ? -36.110 -12.481 -9.901 1.00 90.62 92 GLU A CA 1
ATOM 758 C C . GLU A 1 92 ? -36.396 -12.691 -8.401 1.00 90.62 92 GLU A C 1
ATOM 760 O O . GLU A 1 92 ? -36.298 -13.812 -7.893 1.00 90.62 92 GLU A O 1
ATOM 765 N N . HIS A 1 93 ? -36.680 -11.626 -7.646 1.00 92.75 93 HIS A N 1
ATOM 766 C CA . HIS A 1 93 ? -36.632 -11.663 -6.181 1.00 92.75 93 HIS A CA 1
ATOM 767 C C . HIS A 1 93 ? -37.762 -10.856 -5.552 1.00 92.75 93 HIS A C 1
ATOM 769 O O . HIS A 1 93 ? -38.030 -9.732 -5.952 1.00 92.75 93 HIS A O 1
ATOM 775 N N . GLU A 1 94 ? -38.373 -11.400 -4.503 1.00 95.44 94 GLU A N 1
ATOM 776 C CA . GLU A 1 94 ? -39.343 -10.671 -3.689 1.00 95.44 94 GLU A CA 1
ATOM 777 C C . GLU A 1 94 ? -38.607 -9.892 -2.587 1.00 95.44 94 GLU A C 1
ATOM 779 O O . GLU A 1 94 ? -38.047 -10.483 -1.650 1.00 95.44 94 GLU A O 1
ATOM 784 N N . LEU A 1 95 ? -38.566 -8.564 -2.738 1.00 96.31 95 LEU A N 1
ATOM 785 C CA . LEU A 1 95 ? -37.758 -7.651 -1.929 1.00 96.31 95 LEU A CA 1
ATOM 786 C C . LEU A 1 95 ? -38.619 -6.590 -1.237 1.00 96.31 95 LEU A C 1
ATOM 788 O O . LEU A 1 95 ? -39.602 -6.098 -1.792 1.00 96.31 95 LEU A O 1
ATOM 792 N N . PHE A 1 96 ? -38.204 -6.203 -0.032 1.00 96.06 96 PHE A N 1
ATOM 793 C CA . PHE A 1 96 ? -38.883 -5.194 0.776 1.00 96.06 96 PHE A CA 1
ATOM 794 C C . PHE A 1 96 ? -37.877 -4.178 1.309 1.00 96.06 96 PHE A C 1
ATOM 796 O O . PHE A 1 96 ? -36.966 -4.551 2.050 1.00 96.06 96 PHE A O 1
ATOM 803 N N . ALA A 1 97 ? -38.054 -2.903 0.970 1.00 93.00 97 ALA A N 1
ATOM 804 C CA . ALA A 1 97 ? -37.409 -1.811 1.686 1.00 93.00 97 ALA A CA 1
ATOM 805 C C . ALA A 1 97 ? -38.013 -1.698 3.095 1.00 93.00 97 ALA A C 1
ATOM 807 O O . ALA A 1 97 ? -39.212 -1.889 3.289 1.00 93.00 97 ALA A O 1
ATOM 808 N N . VAL A 1 98 ? -37.182 -1.427 4.097 1.00 92.00 98 VAL A N 1
ATOM 809 C CA . VAL A 1 98 ? -37.589 -1.354 5.503 1.00 92.00 98 VAL A CA 1
ATOM 810 C C . VAL A 1 98 ? -37.515 0.092 5.956 1.00 92.00 98 VAL A C 1
ATOM 812 O O . VAL A 1 98 ? -36.439 0.610 6.256 1.00 92.00 98 VAL A O 1
ATOM 815 N N . LYS A 1 99 ? -38.664 0.759 6.020 1.00 88.81 99 LYS A N 1
ATOM 816 C CA . LYS A 1 99 ? -38.749 2.099 6.594 1.00 88.81 99 LYS A CA 1
ATOM 817 C C . LYS A 1 99 ? -38.828 1.980 8.109 1.00 88.81 99 LYS A C 1
ATOM 819 O O . LYS A 1 99 ? -39.794 1.457 8.651 1.00 88.81 99 LYS A O 1
ATOM 824 N N . VAL A 1 100 ? -37.791 2.450 8.791 1.00 89.25 100 VAL A N 1
ATOM 825 C CA . VAL A 1 100 ?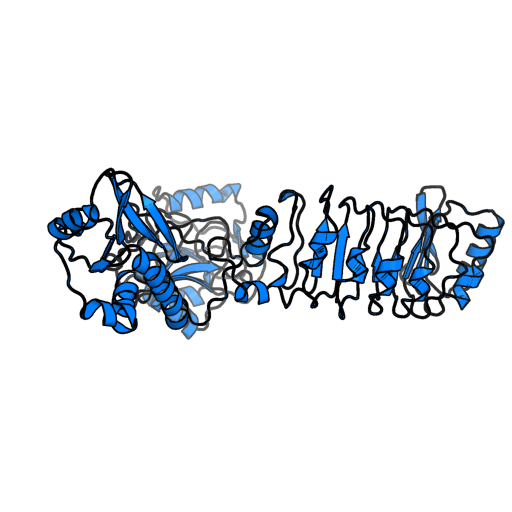 -37.700 2.387 10.253 1.00 89.25 100 VAL A CA 1
ATOM 826 C C . VAL A 1 100 ? -38.387 3.609 10.848 1.00 89.25 100 VAL A C 1
ATOM 828 O O . VAL A 1 100 ? -37.862 4.717 10.768 1.00 89.25 100 VAL A O 1
ATOM 831 N N . ASN A 1 101 ? -39.557 3.428 11.450 1.00 86.94 101 ASN A N 1
ATOM 832 C CA . ASN A 1 101 ? -40.321 4.531 12.038 1.00 86.94 101 ASN A CA 1
ATOM 833 C C . ASN A 1 101 ? -39.809 4.887 13.436 1.00 86.94 101 ASN A C 1
ATOM 835 O O . ASN A 1 101 ? -39.927 6.027 13.877 1.00 86.94 101 ASN A O 1
ATOM 839 N N . ARG A 1 102 ? -39.180 3.928 14.118 1.00 89.44 102 ARG A N 1
ATOM 840 C CA . ARG A 1 102 ? -38.696 4.125 15.477 1.00 89.44 102 ARG A CA 1
ATOM 841 C C . ARG A 1 102 ? -37.440 4.995 15.545 1.00 89.44 102 ARG A C 1
ATOM 843 O O . ARG A 1 102 ? -36.436 4.708 14.893 1.00 89.44 102 ARG A O 1
ATOM 850 N N . VAL A 1 103 ? -37.482 6.028 16.387 1.00 86.69 103 VAL A N 1
ATOM 851 C CA . VAL A 1 103 ? -36.354 6.921 16.698 1.00 86.69 103 VAL A CA 1
ATOM 852 C C . VAL A 1 103 ? -36.067 6.847 18.197 1.00 86.69 103 VAL A C 1
ATOM 854 O O . VAL A 1 103 ? -36.992 6.964 18.995 1.00 86.69 103 VAL A O 1
ATOM 857 N N . GLN A 1 104 ? -34.804 6.665 18.585 1.00 85.12 104 GLN A N 1
ATOM 858 C CA . GLN A 1 104 ? -34.373 6.686 19.988 1.00 85.12 104 GLN A CA 1
ATOM 859 C C . GLN A 1 104 ? -33.358 7.807 20.231 1.00 85.12 104 GLN A C 1
ATOM 861 O O . GLN A 1 104 ? -32.394 7.939 19.482 1.00 85.12 104 GLN A O 1
ATOM 866 N N . ASN A 1 105 ? -33.542 8.596 21.294 1.00 78.44 105 ASN A N 1
ATOM 867 C CA . ASN A 1 105 ? -32.644 9.695 21.663 1.00 78.44 105 ASN A CA 1
ATOM 868 C C . ASN A 1 105 ? -31.866 9.384 22.952 1.00 78.44 105 ASN A C 1
ATOM 870 O O . ASN A 1 105 ? -32.175 9.900 24.026 1.00 78.44 105 ASN A O 1
ATOM 874 N N . PHE A 1 106 ? -30.857 8.524 22.840 1.00 73.81 106 PHE A N 1
ATOM 875 C CA . PHE A 1 106 ? -29.972 8.163 23.954 1.00 73.81 106 PHE A CA 1
ATOM 876 C C . PHE A 1 106 ? -28.559 8.741 23.820 1.00 73.81 106 PHE A C 1
ATOM 878 O O . PHE A 1 106 ? -27.670 8.372 24.579 1.00 73.81 106 PHE A O 1
ATOM 885 N N . VAL A 1 107 ? -28.323 9.621 22.847 1.00 65.06 107 VAL A N 1
ATOM 886 C CA . VAL A 1 107 ? -27.015 10.248 22.647 1.00 65.06 107 VAL A CA 1
ATOM 887 C C . VAL A 1 107 ? -27.008 11.611 23.320 1.00 65.06 107 VAL A C 1
ATOM 889 O O . VAL A 1 107 ? -27.818 12.475 22.991 1.00 65.06 107 VAL A O 1
ATOM 892 N N . ASP A 1 108 ? -26.088 11.806 24.257 1.00 58.44 108 ASP A N 1
ATOM 893 C CA . ASP A 1 108 ? -25.805 13.110 24.832 1.00 58.44 108 ASP A CA 1
ATOM 894 C C . ASP A 1 108 ? -24.815 13.873 23.943 1.00 58.44 108 ASP A C 1
ATOM 896 O O . ASP A 1 108 ? -23.654 13.493 23.778 1.00 58.44 108 ASP A O 1
ATOM 900 N N . MET A 1 109 ? -25.312 14.957 23.354 1.00 52.75 109 MET A N 1
ATOM 901 C CA . MET A 1 109 ? -24.563 15.839 22.461 1.00 52.75 109 MET A CA 1
ATOM 902 C C . MET A 1 109 ? -23.848 16.975 23.211 1.00 52.75 109 MET A C 1
ATOM 904 O O . MET A 1 109 ? -23.161 17.773 22.576 1.00 52.75 109 MET A O 1
ATOM 908 N N . THR A 1 110 ? -24.017 17.083 24.535 1.00 44.56 110 THR A N 1
ATOM 909 C CA . THR A 1 110 ? -23.420 18.157 25.348 1.00 44.56 110 THR A CA 1
ATOM 910 C C . THR A 1 110 ? -21.974 17.869 25.757 1.00 44.56 110 THR A C 1
ATOM 912 O O . THR A 1 110 ? -21.215 18.813 25.967 1.00 44.56 110 THR A O 1
ATOM 915 N N . ASN A 1 111 ? -21.569 16.592 25.805 1.00 42.88 111 ASN A N 1
ATOM 916 C CA . ASN A 1 111 ? -20.193 16.167 26.075 1.00 42.88 111 ASN A CA 1
ATOM 917 C C . ASN A 1 111 ? -19.698 15.149 25.022 1.00 42.88 111 ASN A C 1
ATOM 919 O O . ASN A 1 111 ? -19.784 13.933 25.215 1.00 42.88 111 ASN A O 1
ATOM 923 N N . PRO A 1 112 ? -19.238 15.624 23.856 1.00 40.78 112 PRO A N 1
ATOM 924 C CA . PRO A 1 112 ? -18.982 14.767 22.710 1.00 40.78 112 PRO A CA 1
ATOM 925 C C . PRO A 1 112 ? -17.648 13.998 22.822 1.00 40.78 112 PRO A C 1
ATOM 927 O O . PRO A 1 112 ? -16.582 14.557 22.579 1.00 40.78 112 PRO A O 1
ATOM 930 N N . MET A 1 113 ? -17.692 12.688 23.106 1.00 42.38 113 MET A N 1
ATOM 931 C CA . MET A 1 113 ? -16.519 11.805 22.979 1.00 42.38 113 MET A CA 1
ATOM 932 C C . MET A 1 113 ? -16.367 11.272 21.553 1.00 42.38 113 MET A C 1
ATOM 934 O O . MET A 1 113 ? -17.289 10.674 20.995 1.00 42.38 113 MET A O 1
ATOM 938 N N . GLU A 1 114 ? -15.197 11.490 20.951 1.00 39.59 114 GLU A N 1
ATOM 939 C CA . GLU A 1 114 ? -14.936 11.164 19.550 1.00 39.59 114 GLU A CA 1
ATOM 940 C C . GLU A 1 114 ? -14.591 9.677 19.359 1.00 39.59 114 GLU A C 1
ATOM 942 O O . GLU A 1 114 ? -13.549 9.206 19.808 1.00 39.59 114 GLU A O 1
ATOM 947 N N . ARG A 1 115 ? -15.403 8.934 18.595 1.00 43.41 115 ARG A N 1
ATOM 948 C CA . ARG A 1 115 ? -15.085 7.557 18.172 1.00 43.41 115 ARG A CA 1
ATOM 949 C C . ARG A 1 115 ? -15.013 7.474 16.643 1.00 43.41 115 ARG A C 1
ATOM 951 O O . ARG A 1 115 ? -15.781 8.137 15.946 1.00 43.41 115 ARG A O 1
ATOM 958 N N . LYS A 1 116 ? -14.049 6.734 16.074 1.00 40.47 116 LYS A N 1
ATOM 959 C CA . LYS A 1 116 ? -14.026 6.405 14.626 1.00 40.47 116 LYS A CA 1
ATOM 960 C C . LYS A 1 116 ? -14.439 4.959 14.447 1.00 40.47 116 LYS A C 1
ATOM 962 O O . LYS A 1 116 ? -14.042 4.089 15.215 1.00 40.47 116 LYS A O 1
ATOM 967 N N . ILE A 1 117 ? -15.221 4.722 13.407 1.00 40.69 117 ILE A N 1
ATOM 968 C CA . ILE A 1 117 ? -15.783 3.417 13.104 1.00 40.69 117 ILE A CA 1
ATOM 969 C C . ILE A 1 117 ? -15.421 3.091 11.647 1.00 40.69 117 ILE A C 1
ATOM 971 O O . ILE A 1 117 ? -15.542 3.940 10.770 1.00 40.69 117 ILE A O 1
ATOM 975 N N . GLY A 1 118 ? -14.900 1.885 11.403 1.00 34.94 118 GLY A N 1
ATOM 976 C CA . GLY A 1 118 ? -14.102 1.506 10.224 1.00 34.94 118 GLY A CA 1
ATOM 977 C C . GLY A 1 118 ? -14.787 1.407 8.848 1.00 34.94 118 GLY A C 1
ATOM 978 O O . GLY A 1 118 ? -14.246 0.720 7.984 1.00 34.94 118 GLY A O 1
ATOM 979 N N . TYR A 1 119 ? -15.924 2.067 8.611 1.00 33.59 119 TYR A N 1
ATOM 980 C CA . TYR A 1 119 ? -16.478 2.281 7.264 1.00 33.59 119 TYR A CA 1
ATOM 981 C C . TYR A 1 119 ? -16.604 3.789 7.026 1.00 33.59 119 TYR A C 1
ATOM 983 O O . TYR A 1 119 ? -17.191 4.497 7.836 1.00 33.59 119 TYR A O 1
ATOM 991 N N . GLY A 1 120 ? -15.962 4.268 5.959 1.00 36.59 120 GLY A N 1
ATOM 992 C CA . GLY A 1 120 ? -15.574 5.663 5.753 1.00 36.59 120 GLY A CA 1
ATOM 993 C C . GLY A 1 120 ? -16.637 6.742 6.003 1.00 36.59 120 GLY A C 1
ATOM 994 O O . GLY A 1 120 ? -17.834 6.536 5.822 1.00 36.59 120 GLY A O 1
ATOM 995 N N . PHE A 1 121 ? -16.100 7.921 6.339 1.00 29.52 121 PHE A N 1
ATOM 996 C CA . PHE A 1 121 ? -16.704 9.261 6.420 1.00 29.52 121 PHE A CA 1
ATOM 997 C C . PHE A 1 121 ? -17.235 9.813 7.746 1.00 29.52 121 PHE A C 1
ATOM 999 O O . PHE A 1 121 ? -17.715 10.942 7.720 1.00 29.52 121 PHE A O 1
ATOM 1006 N N . PHE A 1 122 ? -17.105 9.162 8.912 1.00 34.12 122 PHE A N 1
ATOM 1007 C CA . PHE A 1 122 ? -17.697 9.768 10.119 1.00 34.12 122 PHE A CA 1
ATOM 1008 C C . PHE A 1 122 ? -16.905 9.625 11.425 1.00 34.12 122 PHE A C 1
ATOM 1010 O O . PHE A 1 122 ? -16.537 8.532 11.857 1.00 34.12 122 PHE A O 1
ATOM 1017 N N . SER A 1 123 ? -16.701 10.779 12.066 1.00 34.78 123 SER A N 1
ATOM 1018 C CA . SER A 1 123 ? -16.554 10.937 13.512 1.00 34.78 123 SER A CA 1
ATOM 1019 C C . SER A 1 123 ? -17.951 10.881 14.129 1.00 34.78 123 SER A C 1
ATOM 1021 O O . SER A 1 123 ? -18.800 11.683 13.754 1.00 34.78 123 SER A O 1
ATOM 1023 N N . GLU A 1 124 ? -18.219 9.939 15.032 1.00 41.19 124 GLU A N 1
ATOM 1024 C CA . GLU A 1 124 ? -19.425 9.995 15.866 1.00 41.19 124 GLU A CA 1
ATOM 1025 C C . GLU A 1 124 ? -19.010 10.503 17.252 1.00 41.19 124 GLU A C 1
ATOM 1027 O O . GLU A 1 124 ? -18.018 10.044 17.825 1.00 41.19 124 GLU A O 1
ATOM 1032 N N . PHE A 1 125 ? -19.743 11.505 17.729 1.00 45.78 125 PHE A N 1
ATOM 1033 C CA . PHE A 1 125 ? -19.634 12.091 19.055 1.00 45.78 125 PHE A CA 1
ATOM 1034 C C . PHE A 1 125 ? -20.700 11.432 19.921 1.00 45.78 125 PHE A C 1
ATOM 1036 O O . PHE A 1 125 ? -21.884 11.661 19.676 1.00 45.78 125 PHE A O 1
ATOM 1043 N N . VAL A 1 126 ? -20.329 10.554 20.855 1.00 47.97 126 VAL A N 1
ATOM 1044 C CA . VAL A 1 126 ? -21.358 9.823 21.604 1.00 47.97 126 VAL A CA 1
ATOM 1045 C C . VAL A 1 126 ? -20.942 9.583 23.047 1.00 47.97 126 VAL A C 1
ATOM 1047 O O . VAL A 1 126 ? -20.217 8.640 23.352 1.00 47.97 126 VAL A O 1
ATOM 1050 N N . HIS A 1 127 ? -21.474 10.402 23.948 1.00 52.00 127 HIS A N 1
ATOM 1051 C CA . HIS A 1 127 ? -21.758 9.939 25.298 1.00 52.00 127 HIS A CA 1
ATOM 1052 C C . HIS A 1 127 ? -23.141 9.262 25.259 1.00 52.00 127 HIS A C 1
ATOM 1054 O O . HIS A 1 127 ? -24.136 9.891 24.900 1.00 52.00 127 HIS A O 1
ATOM 1060 N N . ILE A 1 128 ? -23.209 7.951 25.514 1.00 61.81 128 ILE A N 1
ATOM 1061 C CA . ILE A 1 128 ? -24.463 7.176 25.452 1.00 61.81 128 ILE A CA 1
ATOM 1062 C C . ILE A 1 128 ? -25.113 7.156 26.833 1.00 61.81 128 ILE A C 1
ATOM 1064 O O . ILE A 1 128 ? -24.578 6.559 27.763 1.00 61.81 128 ILE A O 1
ATOM 1068 N N . CYS A 1 129 ? -26.297 7.752 26.933 1.00 63.09 129 CYS A N 1
ATOM 1069 C CA . CYS A 1 129 ? -27.208 7.649 28.069 1.00 63.09 129 CYS A CA 1
ATOM 1070 C C . CYS A 1 129 ? -27.890 6.273 28.057 1.00 63.09 129 CYS A C 1
ATOM 1072 O O . CYS A 1 129 ? -28.978 6.119 27.494 1.00 63.09 129 CYS A O 1
ATOM 1074 N N . ALA A 1 130 ? -27.247 5.258 28.637 1.00 65.81 130 ALA A N 1
ATOM 1075 C CA . ALA A 1 130 ? -27.749 3.880 28.647 1.00 65.81 130 ALA A CA 1
ATOM 1076 C C . ALA A 1 130 ? -29.169 3.758 29.231 1.00 65.81 130 ALA A C 1
ATOM 1078 O O . ALA A 1 130 ? -29.962 2.932 28.787 1.00 65.81 130 ALA A O 1
ATOM 1079 N N . GLU A 1 131 ? -29.505 4.614 30.191 1.00 68.38 131 GLU A N 1
ATOM 1080 C CA . GLU A 1 131 ? -30.809 4.715 30.840 1.00 68.38 131 GLU A CA 1
ATOM 1081 C C . GLU A 1 131 ? -31.943 5.173 29.911 1.00 68.38 131 GLU A C 1
ATOM 1083 O O . GLU A 1 131 ? -33.110 4.957 30.229 1.00 68.38 131 GLU A O 1
ATOM 1088 N N . LYS A 1 132 ? -31.618 5.786 28.765 1.00 75.19 132 LYS A N 1
ATOM 1089 C CA . LYS A 1 132 ? -32.595 6.235 27.760 1.00 75.19 132 LYS A CA 1
ATOM 1090 C C . LYS A 1 132 ? -32.855 5.195 26.666 1.00 75.19 132 LYS A C 1
ATOM 1092 O O . LYS A 1 132 ? -33.672 5.452 25.786 1.00 75.19 132 LYS A O 1
ATOM 1097 N N . ILE A 1 133 ? -32.149 4.061 26.680 1.00 78.75 133 ILE A N 1
ATOM 1098 C CA . ILE A 1 133 ? -32.337 2.994 25.692 1.00 78.75 133 ILE A CA 1
ATOM 1099 C C . ILE A 1 133 ? -33.578 2.182 26.061 1.00 78.75 133 ILE A C 1
ATOM 1101 O O . ILE A 1 133 ? -33.683 1.651 27.166 1.00 78.75 133 ILE A O 1
ATOM 1105 N N . GLU A 1 134 ? -34.492 2.034 25.108 1.00 85.00 134 GLU A N 1
ATOM 1106 C CA . GLU A 1 134 ? -35.682 1.205 25.277 1.00 85.00 134 GLU A CA 1
ATOM 1107 C C . GLU A 1 134 ? -35.358 -0.263 24.948 1.00 85.00 134 GLU A C 1
ATOM 1109 O O . GLU A 1 134 ? -35.023 -0.572 23.803 1.00 85.00 134 GLU A O 1
ATOM 1114 N N . PRO A 1 135 ? -35.442 -1.189 25.922 1.00 78.38 135 PRO A N 1
ATOM 1115 C CA . PRO A 1 135 ? -34.925 -2.551 25.763 1.00 78.38 135 PRO A CA 1
ATOM 1116 C C . PRO A 1 135 ? -35.746 -3.437 24.817 1.00 78.38 135 PRO A C 1
ATOM 1118 O O . PRO A 1 135 ? -35.215 -4.427 24.325 1.00 78.38 135 PRO A O 1
ATOM 1121 N N . GLU A 1 136 ? -37.009 -3.091 24.563 1.00 85.44 136 GLU A N 1
ATOM 1122 C CA . GLU A 1 136 ? -37.918 -3.836 23.674 1.00 85.44 136 GLU A CA 1
ATOM 1123 C C . GLU A 1 136 ? -37.856 -3.348 22.213 1.00 85.44 136 GLU A C 1
ATOM 1125 O O . GLU A 1 136 ? -38.594 -3.827 21.358 1.00 85.44 136 GLU A O 1
ATOM 1130 N N . VAL A 1 137 ? -37.000 -2.363 21.917 1.00 89.62 137 VAL A N 1
ATOM 1131 C CA . VAL A 1 137 ? -36.846 -1.793 20.576 1.00 89.62 137 VAL A CA 1
ATOM 1132 C C . VAL A 1 137 ? -35.575 -2.335 19.933 1.00 89.62 137 VAL A C 1
ATOM 1134 O O . VAL A 1 137 ? -34.459 -2.025 20.357 1.00 89.62 137 VAL A O 1
ATOM 1137 N N . HIS A 1 138 ? -35.727 -3.092 18.846 1.00 93.19 138 HIS A N 1
ATOM 1138 C CA . HIS A 1 138 ? -34.610 -3.841 18.256 1.00 93.19 138 HIS A CA 1
ATOM 1139 C C . HIS A 1 138 ? -34.076 -3.286 16.929 1.00 93.19 138 HIS A C 1
ATOM 1141 O O . HIS A 1 138 ? -33.010 -3.712 16.482 1.00 93.19 138 HIS A O 1
ATOM 1147 N N . MET A 1 139 ? -34.768 -2.323 16.312 1.00 92.81 139 MET A N 1
ATOM 1148 C CA . MET A 1 139 ? -34.325 -1.616 15.104 1.00 92.81 139 MET A CA 1
ATOM 1149 C C . MET A 1 139 ? -34.820 -0.170 15.133 1.00 92.81 139 MET A C 1
ATOM 1151 O O . MET A 1 139 ? -36.014 0.075 15.277 1.00 92.81 139 MET A O 1
ATOM 1155 N N . PHE A 1 140 ? -33.910 0.795 15.026 1.00 90.25 140 PHE A N 1
ATOM 1156 C CA . PHE A 1 140 ? -34.237 2.208 15.230 1.00 90.25 140 PHE A CA 1
ATOM 1157 C C . PHE A 1 140 ? -33.257 3.157 14.521 1.00 90.25 140 PHE A C 1
ATOM 1159 O O . PHE A 1 140 ? -32.182 2.763 14.059 1.00 90.25 140 PHE A O 1
ATOM 1166 N N . ARG A 1 141 ? -33.644 4.433 14.445 1.00 85.56 141 ARG A N 1
ATOM 1167 C CA . ARG A 1 141 ? -32.824 5.569 13.999 1.00 85.56 141 ARG A CA 1
ATOM 1168 C C . ARG A 1 141 ? -32.431 6.455 15.183 1.00 85.56 141 ARG A C 1
ATOM 1170 O O . ARG A 1 141 ? -33.082 6.432 16.227 1.00 85.56 141 ARG A O 1
ATOM 1177 N N . LEU A 1 142 ? -31.400 7.275 14.994 1.00 78.00 142 LEU A N 1
ATOM 1178 C CA . LEU A 1 142 ? -31.033 8.346 15.926 1.00 78.00 142 LEU A CA 1
ATOM 1179 C C . LEU A 1 142 ? -31.497 9.715 15.387 1.00 78.00 142 LEU A C 1
ATOM 1181 O O . LEU A 1 142 ? -31.464 9.904 14.167 1.00 78.00 142 LEU A O 1
ATOM 1185 N N . PRO A 1 143 ? -31.875 10.684 16.247 1.00 74.00 143 PRO A N 1
ATOM 1186 C CA . PRO A 1 143 ? -32.322 12.023 15.838 1.00 74.00 143 PRO A CA 1
ATOM 1187 C C . PRO A 1 143 ? -31.353 12.773 14.916 1.00 74.00 143 PRO A C 1
ATOM 1189 O O . PRO A 1 143 ? -31.768 13.557 14.073 1.00 74.00 143 PRO A O 1
ATOM 1192 N N . GLN A 1 144 ? -30.055 12.523 15.058 1.00 65.50 144 GLN A N 1
ATOM 1193 C CA . GLN A 1 144 ? -28.985 13.126 14.265 1.00 65.50 144 GLN A CA 1
ATOM 1194 C C . GLN A 1 144 ? -28.702 12.386 12.942 1.00 65.50 144 GLN A C 1
ATOM 1196 O O . GLN A 1 144 ? -27.947 12.874 12.103 1.00 65.50 144 GLN A O 1
ATOM 1201 N N . HIS A 1 145 ? -29.287 11.200 12.739 1.00 64.06 145 HIS A N 1
ATOM 1202 C CA . HIS A 1 145 ? -29.012 10.311 11.603 1.00 64.06 145 HIS A CA 1
ATOM 1203 C C . HIS A 1 145 ? -30.301 9.790 10.956 1.00 64.06 145 HIS A C 1
ATOM 1205 O O . HIS A 1 145 ? -30.459 8.596 10.703 1.00 64.06 145 HIS A O 1
ATOM 1211 N N . LEU A 1 146 ? -31.232 10.702 10.675 1.00 57.34 146 LEU A N 1
ATOM 1212 C CA . LEU A 1 146 ? -32.606 10.363 10.299 1.00 57.34 146 LEU A CA 1
ATOM 1213 C C . LEU A 1 146 ? -32.759 9.648 8.945 1.00 57.34 146 LEU A C 1
ATOM 1215 O O . LEU A 1 146 ? -33.819 9.074 8.711 1.00 57.34 146 LEU A O 1
ATOM 1219 N N . THR A 1 147 ? -31.763 9.652 8.054 1.00 55.66 147 THR A N 1
ATOM 1220 C CA . THR A 1 147 ? -31.978 9.231 6.653 1.00 55.66 147 THR A CA 1
ATOM 1221 C C . THR A 1 147 ? -31.143 8.046 6.170 1.00 55.66 147 THR A C 1
ATOM 1223 O O . THR A 1 147 ? -31.567 7.369 5.241 1.00 55.66 147 THR A O 1
ATOM 1226 N N . THR A 1 148 ? -29.985 7.744 6.765 1.00 61.94 148 THR A N 1
ATOM 1227 C CA . THR A 1 148 ? -29.047 6.760 6.175 1.00 61.94 148 THR A CA 1
ATOM 1228 C C . THR A 1 148 ? -28.525 5.698 7.134 1.00 61.94 148 THR A C 1
ATOM 1230 O O . THR A 1 148 ? -27.828 4.784 6.693 1.00 61.94 148 THR A O 1
ATOM 1233 N N . ARG A 1 149 ? -28.830 5.790 8.435 1.00 74.56 149 ARG A N 1
ATOM 1234 C CA . ARG A 1 149 ? -28.266 4.880 9.440 1.00 74.56 149 ARG A CA 1
ATOM 1235 C C . ARG A 1 149 ? -29.327 4.185 10.244 1.00 74.56 149 ARG A C 1
ATOM 1237 O O . ARG A 1 149 ? -30.171 4.828 10.865 1.00 74.56 149 ARG A O 1
ATOM 1244 N N . ILE A 1 150 ? -29.197 2.868 10.282 1.00 86.31 150 ILE A N 1
ATOM 1245 C CA . ILE A 1 150 ? -30.040 2.015 11.091 1.00 86.31 150 ILE A CA 1
ATOM 1246 C C . ILE A 1 150 ? -29.201 1.320 12.150 1.00 86.31 150 ILE A C 1
ATOM 1248 O O . ILE A 1 150 ? -28.152 0.737 11.869 1.00 86.31 150 ILE A O 1
ATOM 1252 N N . TYR A 1 151 ? -29.711 1.384 13.368 1.00 87.19 151 TYR A N 1
ATOM 1253 C CA . TYR A 1 151 ? -29.116 0.817 14.558 1.00 87.19 151 TYR A CA 1
ATOM 1254 C C . TYR A 1 151 ? -29.971 -0.358 15.014 1.00 87.19 151 TYR A C 1
ATOM 1256 O O . TYR A 1 151 ? -31.199 -0.323 14.901 1.00 87.19 151 TYR A O 1
ATOM 1264 N N . VAL A 1 152 ? -29.317 -1.402 15.506 1.00 91.56 152 VAL A N 1
ATOM 1265 C CA . VAL A 1 152 ? -29.975 -2.620 15.981 1.00 91.56 152 VAL A CA 1
ATOM 1266 C C . VAL A 1 152 ? -29.364 -3.102 17.290 1.00 91.56 152 VAL A C 1
ATOM 1268 O O . VAL A 1 152 ? -28.211 -2.787 17.603 1.00 91.56 152 VAL A O 1
ATOM 1271 N N . THR A 1 153 ? -30.140 -3.867 18.051 1.00 91.50 153 THR A N 1
ATOM 1272 C CA . THR A 1 153 ? -29.698 -4.494 19.305 1.00 91.50 153 THR A CA 1
ATOM 1273 C C . THR A 1 153 ? -28.999 -5.835 19.061 1.00 91.50 153 THR A C 1
ATOM 1275 O O . THR A 1 153 ? -28.943 -6.344 17.937 1.00 91.50 153 THR A O 1
ATOM 1278 N N . ASP A 1 154 ? -28.429 -6.413 20.115 1.00 89.31 154 ASP A N 1
ATOM 1279 C CA . ASP A 1 154 ? -27.918 -7.784 20.123 1.00 89.31 154 ASP A CA 1
ATOM 1280 C C . ASP A 1 154 ? -29.006 -8.817 19.829 1.00 89.31 154 ASP A C 1
ATOM 1282 O O . ASP A 1 154 ? -28.763 -9.684 19.001 1.00 89.31 154 ASP A O 1
ATOM 1286 N N . ASP A 1 155 ? -30.220 -8.666 20.361 1.00 92.44 155 ASP A N 1
ATOM 1287 C CA . ASP A 1 155 ? -31.333 -9.578 20.045 1.00 92.44 155 ASP A CA 1
ATOM 1288 C C . ASP A 1 155 ? -31.616 -9.666 18.529 1.00 92.44 155 ASP A C 1
ATOM 1290 O O . ASP A 1 155 ? -31.873 -10.744 17.987 1.00 92.44 155 ASP A O 1
ATOM 1294 N N . PHE A 1 156 ? -31.518 -8.541 17.806 1.00 95.19 156 PHE A N 1
ATOM 1295 C CA . PHE A 1 156 ? -31.654 -8.525 16.345 1.00 95.19 156 PHE A CA 1
ATOM 1296 C C . PHE A 1 156 ? -30.519 -9.284 15.667 1.00 95.19 156 PHE A C 1
ATOM 1298 O O . PHE A 1 156 ? -30.745 -10.098 14.766 1.00 95.19 156 PHE A O 1
ATOM 1305 N N . LYS A 1 157 ? -29.283 -9.018 16.093 1.00 94.06 157 LYS A N 1
ATOM 1306 C CA . LYS A 1 157 ? -28.094 -9.692 15.571 1.00 94.06 157 LYS A CA 1
ATOM 1307 C C . LYS A 1 157 ? -28.169 -11.203 15.821 1.00 94.06 157 LYS A C 1
ATOM 1309 O O . LYS A 1 157 ? -27.901 -11.983 14.908 1.00 94.06 157 LYS A O 1
ATOM 1314 N N . ASP A 1 158 ? -28.597 -11.607 17.006 1.00 94.19 158 ASP A N 1
ATOM 1315 C CA . ASP A 1 158 ? -28.728 -13.002 17.409 1.00 94.19 158 ASP A CA 1
ATOM 1316 C C . ASP A 1 158 ? -29.820 -13.708 16.595 1.00 94.19 158 ASP A C 1
ATOM 1318 O O . ASP A 1 158 ? -29.611 -14.827 16.125 1.00 94.19 158 ASP A O 1
ATOM 1322 N N . ALA A 1 159 ? -30.946 -13.040 16.311 1.00 96.19 159 ALA A N 1
ATOM 1323 C CA . ALA A 1 159 ? -31.978 -13.568 15.417 1.00 96.19 159 ALA A CA 1
ATOM 1324 C C . ALA A 1 159 ? -31.446 -13.819 13.992 1.00 96.19 159 ALA A C 1
ATOM 1326 O O . ALA A 1 159 ? -31.736 -14.864 13.394 1.00 96.19 159 ALA A O 1
ATOM 1327 N N . VAL A 1 160 ? -30.634 -12.898 13.458 1.00 96.31 160 VAL A N 1
ATOM 1328 C CA . VAL A 1 160 ? -29.964 -13.027 12.150 1.00 96.31 160 VAL A CA 1
ATOM 1329 C C . VAL A 1 160 ? -28.993 -14.212 12.141 1.00 96.31 160 VAL A C 1
ATOM 1331 O O . VAL A 1 160 ? -29.017 -15.026 11.210 1.00 96.31 160 VAL A O 1
ATOM 1334 N N . GLU A 1 161 ? -28.160 -14.336 13.176 1.00 95.00 161 GLU A N 1
ATOM 1335 C CA . GLU A 1 161 ? -27.147 -15.390 13.302 1.00 95.00 161 GLU A CA 1
ATOM 1336 C C . GLU A 1 161 ? -27.780 -16.775 13.497 1.00 95.00 161 GLU A C 1
ATOM 1338 O O . GLU A 1 161 ? -27.435 -17.715 12.771 1.00 95.00 161 GLU A O 1
ATOM 1343 N N . ALA A 1 162 ? -28.769 -16.894 14.389 1.00 95.69 162 ALA A N 1
ATOM 1344 C CA . ALA A 1 162 ? -29.479 -18.140 14.679 1.00 95.69 162 ALA A CA 1
ATOM 1345 C C . ALA A 1 162 ? -30.164 -18.723 13.433 1.00 95.69 162 ALA A C 1
ATOM 1347 O O . ALA A 1 162 ? -30.108 -19.929 13.181 1.00 95.69 162 ALA A O 1
ATOM 1348 N N . HIS A 1 163 ? -30.745 -17.862 12.594 1.00 96.94 163 HIS A N 1
ATOM 1349 C CA . HIS A 1 163 ? -31.413 -18.268 11.355 1.00 96.94 163 HIS A CA 1
ATOM 1350 C C . HIS A 1 163 ? -30.475 -18.321 10.142 1.00 96.94 163 HIS A C 1
ATOM 1352 O O . HIS A 1 163 ? -30.921 -18.602 9.021 1.00 96.94 163 HIS A O 1
ATOM 1358 N N . LYS A 1 164 ? -29.171 -18.084 10.351 1.00 95.06 164 LYS A N 1
ATOM 1359 C CA . LYS A 1 164 ? -28.124 -18.088 9.320 1.00 95.06 164 LYS A CA 1
ATOM 1360 C C . LYS A 1 164 ? -28.479 -17.179 8.140 1.00 95.06 164 LYS A C 1
ATOM 1362 O O . LYS A 1 164 ? -28.262 -17.561 6.980 1.00 95.06 164 LYS A O 1
ATOM 1367 N N . LEU A 1 165 ? -29.063 -16.017 8.427 1.00 95.31 165 LEU A N 1
ATOM 1368 C CA . LEU A 1 165 ? -29.336 -15.002 7.418 1.00 95.31 165 LEU A CA 1
ATOM 1369 C C . LEU A 1 165 ? -28.007 -14.414 6.921 1.00 95.31 165 LEU A C 1
ATOM 1371 O O . LEU A 1 165 ? -27.053 -14.240 7.680 1.00 95.31 165 LEU A O 1
ATOM 1375 N N . LYS A 1 166 ? -27.899 -14.195 5.614 1.00 94.19 166 LYS A N 1
ATOM 1376 C CA . LYS A 1 166 ? -26.650 -13.837 4.938 1.00 94.19 166 LYS A CA 1
ATOM 1377 C C . LYS A 1 166 ? -26.580 -12.355 4.598 1.00 94.19 166 LYS A C 1
ATOM 1379 O O . LYS A 1 166 ? -27.595 -11.685 4.449 1.00 94.19 166 LYS A O 1
ATOM 1384 N N . THR A 1 167 ? -25.341 -11.887 4.452 1.00 91.25 167 THR A N 1
ATOM 1385 C CA . THR A 1 167 ? -24.959 -10.543 3.978 1.00 91.25 167 THR A CA 1
ATOM 1386 C C . THR A 1 167 ? -25.356 -9.364 4.868 1.00 91.25 167 THR A C 1
ATOM 1388 O O . THR A 1 167 ? -25.180 -8.219 4.458 1.00 91.25 167 THR A O 1
ATOM 1391 N N . PHE A 1 168 ? -25.763 -9.637 6.109 1.00 91.56 168 PHE A N 1
ATOM 1392 C CA . PHE A 1 168 ? -25.774 -8.668 7.203 1.00 91.56 168 PHE A CA 1
ATOM 1393 C C . PHE A 1 168 ? -24.343 -8.416 7.685 1.00 91.56 168 PHE A C 1
ATOM 1395 O O . PHE A 1 168 ? -23.551 -9.353 7.811 1.00 91.56 168 PHE A O 1
ATOM 1402 N N . GLN A 1 169 ? -24.016 -7.165 7.984 1.00 85.69 169 GLN A N 1
ATOM 1403 C CA . GLN A 1 169 ? -22.778 -6.792 8.649 1.00 85.69 169 GLN A CA 1
ATOM 1404 C C . GLN A 1 169 ? -23.102 -5.872 9.823 1.00 85.69 169 GLN A C 1
ATOM 1406 O O . GLN A 1 169 ? -23.831 -4.891 9.688 1.00 85.69 169 GLN A O 1
ATOM 1411 N N . PHE A 1 170 ? -22.547 -6.217 10.983 1.00 82.62 170 PHE A N 1
ATOM 1412 C CA . PHE A 1 170 ? -22.783 -5.516 12.236 1.00 82.62 170 PHE A CA 1
ATOM 1413 C C . PHE A 1 170 ? -21.502 -4.848 12.688 1.00 82.62 170 PHE A C 1
ATOM 1415 O O . PHE A 1 170 ? -20.469 -5.496 12.867 1.00 82.62 170 PHE A O 1
ATOM 1422 N N . ILE A 1 171 ? -21.582 -3.547 12.899 1.00 69.19 171 ILE A N 1
ATOM 1423 C CA . ILE A 1 171 ? -20.470 -2.758 13.389 1.00 69.19 171 ILE A CA 1
ATOM 1424 C C . ILE A 1 171 ? -20.797 -2.361 14.826 1.00 69.19 171 ILE A C 1
ATOM 1426 O O . ILE A 1 171 ? -21.751 -1.628 15.067 1.00 69.19 171 ILE A O 1
ATOM 1430 N N . LYS A 1 172 ? -20.033 -2.882 15.792 1.00 72.25 172 LYS A N 1
ATOM 1431 C CA . LYS A 1 172 ? -20.286 -2.644 17.219 1.00 72.25 172 LYS A CA 1
ATOM 1432 C C . LYS A 1 172 ? -20.047 -1.177 17.564 1.00 72.25 172 LYS A C 1
ATOM 1434 O O . LYS A 1 172 ? -18.922 -0.702 17.427 1.00 72.25 172 LYS A O 1
ATOM 1439 N N . LEU A 1 173 ? -21.073 -0.502 18.068 1.00 63.16 173 LEU A N 1
ATOM 1440 C CA . LEU A 1 173 ? -20.998 0.903 18.471 1.00 63.16 173 LEU A CA 1
ATOM 1441 C C . LEU A 1 173 ? -20.925 1.076 19.976 1.00 63.16 173 LEU A C 1
ATOM 1443 O O . LEU A 1 173 ? -20.231 1.966 20.457 1.00 63.16 173 LEU A O 1
ATOM 1447 N N . TRP A 1 174 ? -21.611 0.217 20.723 1.00 65.44 174 TRP A N 1
ATOM 1448 C CA . TRP A 1 174 ? -21.663 0.318 22.173 1.00 65.44 174 TRP A CA 1
ATOM 1449 C C . TRP A 1 174 ? -21.943 -1.030 22.822 1.00 65.44 174 TRP A C 1
ATOM 1451 O O . TRP A 1 174 ? -22.550 -1.916 22.220 1.00 65.44 174 TRP A O 1
ATOM 1461 N N . ASP A 1 175 ? -21.464 -1.170 24.049 1.00 67.12 175 ASP A N 1
ATOM 1462 C CA . ASP A 1 175 ? -21.666 -2.326 24.909 1.00 67.12 175 ASP A CA 1
ATOM 1463 C C . ASP A 1 175 ? -21.818 -1.799 26.335 1.00 67.12 175 ASP A C 1
ATOM 1465 O O . ASP A 1 175 ? -20.998 -0.984 26.764 1.00 67.12 175 ASP A O 1
ATOM 1469 N N . THR A 1 176 ? -22.829 -2.266 27.069 1.00 62.69 176 THR A N 1
ATOM 1470 C CA . THR A 1 176 ? -23.030 -1.905 28.485 1.00 62.69 176 THR A CA 1
ATOM 1471 C C . THR A 1 176 ? -21.793 -2.211 29.323 1.00 62.69 176 THR A C 1
ATOM 1473 O O . THR A 1 176 ? -21.529 -1.543 30.317 1.00 62.69 176 THR A O 1
ATOM 1476 N N . GLU A 1 177 ? -20.992 -3.194 28.908 1.00 51.91 177 GLU A N 1
ATOM 1477 C CA . GLU A 1 177 ? -19.739 -3.515 29.575 1.00 51.91 177 GLU A CA 1
ATOM 1478 C C . GLU A 1 177 ? -18.657 -2.454 29.359 1.00 51.91 177 GLU A C 1
ATOM 1480 O O . GLU A 1 177 ? -17.765 -2.378 30.184 1.00 51.91 177 GLU A O 1
ATOM 1485 N N . ASN A 1 178 ? -18.717 -1.600 28.340 1.00 46.16 178 ASN A N 1
ATOM 1486 C CA . ASN A 1 178 ? -17.746 -0.524 28.098 1.00 46.16 178 ASN A CA 1
ATOM 1487 C C . ASN A 1 178 ? -18.271 0.867 28.497 1.00 46.16 178 ASN A C 1
ATOM 1489 O O . ASN A 1 178 ? -17.721 1.867 28.041 1.00 46.16 178 ASN A O 1
ATOM 1493 N N . SER A 1 179 ? -19.314 0.951 29.333 1.00 50.94 179 SER A N 1
ATOM 1494 C CA . SER A 1 179 ? -19.762 2.237 29.884 1.00 50.94 179 SER A CA 1
ATOM 1495 C C . SER A 1 179 ? -18.700 2.841 30.813 1.00 50.94 179 SER A C 1
ATOM 1497 O O . SER A 1 179 ? -17.874 2.121 31.387 1.00 50.94 179 SER A O 1
ATOM 1499 N N . GLU A 1 180 ? -18.712 4.165 30.976 1.00 47.12 180 GLU A N 1
ATOM 1500 C CA . GLU A 1 180 ? -17.775 4.862 31.860 1.00 47.12 180 GLU A CA 1
ATOM 1501 C C . GLU A 1 180 ? -17.934 4.402 33.321 1.00 47.12 180 GLU A C 1
ATOM 1503 O O . GLU A 1 180 ? -16.959 4.283 34.062 1.00 47.12 180 GLU A O 1
ATOM 1508 N N . GLU A 1 181 ? -19.150 4.041 33.722 1.00 50.19 181 GLU A N 1
ATOM 1509 C CA . GLU A 1 181 ? -19.501 3.495 35.033 1.00 50.19 181 GLU A CA 1
ATOM 1510 C C . GLU A 1 181 ? -19.000 2.057 35.194 1.00 50.19 181 GLU A C 1
ATOM 1512 O O . GLU A 1 181 ? -18.406 1.726 36.218 1.00 50.19 181 GLU A O 1
ATOM 1517 N N . ALA A 1 182 ? -19.166 1.207 34.174 1.00 49.91 182 ALA A N 1
ATOM 1518 C CA . ALA A 1 182 ? -18.623 -0.152 34.168 1.00 49.91 182 ALA A CA 1
ATOM 1519 C C . ALA A 1 182 ? -17.084 -0.147 34.176 1.00 49.91 182 ALA A C 1
ATOM 1521 O O . ALA A 1 182 ? -16.457 -0.995 34.818 1.00 49.91 182 ALA A O 1
ATOM 1522 N N . ARG A 1 183 ? -16.466 0.842 33.513 1.00 47.56 183 ARG A N 1
ATOM 1523 C CA . ARG A 1 183 ? -15.026 1.124 33.588 1.00 47.56 183 ARG A CA 1
ATOM 1524 C C . ARG A 1 183 ? -14.634 1.526 35.013 1.00 47.56 183 ARG A C 1
ATOM 1526 O O . ARG A 1 183 ? -13.767 0.876 35.588 1.00 47.56 183 ARG A O 1
ATOM 1533 N N . LYS A 1 184 ? -15.308 2.516 35.613 1.00 52.22 184 LYS A N 1
ATOM 1534 C CA . LYS A 1 184 ? -15.075 2.974 36.999 1.00 52.22 184 LYS A CA 1
ATOM 1535 C C . LYS A 1 184 ? -15.216 1.842 38.023 1.00 52.22 184 LYS A C 1
ATOM 1537 O O . LYS A 1 184 ? -14.390 1.733 38.925 1.00 52.22 184 LYS A O 1
ATOM 1542 N N . GLU A 1 185 ? -16.212 0.974 37.880 1.00 54.38 185 GLU A N 1
ATOM 1543 C CA . GLU A 1 185 ? -16.418 -0.166 38.782 1.00 54.38 185 GLU A CA 1
ATOM 1544 C C . GLU A 1 185 ? -15.370 -1.277 38.602 1.00 54.38 185 GLU A C 1
ATOM 1546 O O . GLU A 1 185 ? -14.910 -1.847 39.593 1.00 54.38 185 GLU A O 1
ATOM 1551 N N . ARG A 1 186 ? -14.913 -1.557 37.371 1.00 51.66 186 ARG A N 1
ATOM 1552 C CA . ARG A 1 186 ? -13.776 -2.472 37.152 1.00 51.66 186 ARG A CA 1
ATOM 1553 C C . ARG A 1 186 ? -12.486 -1.931 37.759 1.00 51.66 186 ARG A C 1
ATOM 1555 O O . ARG A 1 186 ? -11.784 -2.684 38.426 1.00 51.66 186 ARG A O 1
ATOM 1562 N N . LEU A 1 187 ? -12.218 -0.637 37.591 1.00 49.06 187 LEU A N 1
ATOM 1563 C CA . LEU A 1 187 ? -11.034 0.019 38.149 1.00 49.06 187 LEU A CA 1
ATOM 1564 C C . LEU A 1 187 ? -10.991 -0.096 39.675 1.00 49.06 187 LEU A C 1
ATOM 1566 O O . LEU A 1 187 ? -9.998 -0.549 40.226 1.00 49.06 187 LEU A O 1
ATOM 1570 N N . LYS A 1 188 ? -12.101 0.177 40.371 1.00 55.88 188 LYS A N 1
ATOM 1571 C CA . LYS A 1 188 ? -12.170 -0.001 41.833 1.00 55.88 188 LYS A CA 1
ATOM 1572 C C . LYS A 1 188 ? -11.922 -1.442 42.292 1.00 55.88 188 LYS A C 1
ATOM 1574 O O . LYS A 1 188 ? -11.451 -1.653 43.407 1.00 55.88 188 LYS A O 1
ATOM 1579 N N . ARG A 1 189 ? -12.304 -2.435 41.480 1.00 51.56 189 ARG A N 1
ATOM 1580 C CA . ARG A 1 189 ? -12.268 -3.856 41.859 1.00 51.56 189 ARG A CA 1
ATOM 1581 C C . ARG A 1 189 ? -10.911 -4.514 41.590 1.00 51.56 189 ARG A C 1
ATOM 1583 O O . ARG A 1 189 ? -10.517 -5.388 42.364 1.00 51.56 189 ARG A O 1
ATOM 1590 N N . PHE A 1 190 ? -10.224 -4.124 40.519 1.00 38.41 190 PHE A N 1
ATOM 1591 C CA . PHE A 1 190 ? -9.044 -4.840 40.023 1.00 38.41 190 PHE A CA 1
ATOM 1592 C C . PHE A 1 190 ? -7.724 -4.091 40.214 1.00 38.41 190 PHE A C 1
ATOM 1594 O O . PHE A 1 190 ? -6.693 -4.739 40.314 1.00 38.41 190 PHE A O 1
ATOM 1601 N N . ASP A 1 191 ? -7.752 -2.773 40.392 1.00 52.97 191 ASP A N 1
ATOM 1602 C CA . ASP A 1 191 ? -6.543 -1.955 40.387 1.00 52.97 191 ASP A CA 1
ATOM 1603 C C . ASP A 1 191 ? -5.831 -1.906 41.768 1.00 52.97 191 ASP A C 1
ATOM 1605 O O . ASP A 1 191 ? -6.419 -1.452 42.768 1.00 52.97 191 ASP A O 1
ATOM 1609 N N . PRO A 1 192 ? -4.561 -2.347 41.860 1.00 56.44 192 PRO A N 1
ATOM 1610 C CA . PRO A 1 192 ? -3.725 -2.202 43.050 1.00 56.44 192 PRO A CA 1
ATOM 1611 C C . PRO A 1 192 ? -3.588 -0.749 43.524 1.00 56.44 192 PRO A C 1
ATOM 1613 O O . PRO A 1 192 ? -3.542 -0.519 44.736 1.00 56.44 192 PRO A O 1
ATOM 1616 N N . TYR A 1 193 ? -3.599 0.235 42.621 1.00 57.41 193 TYR A N 1
ATOM 1617 C CA . TYR A 1 193 ? -3.608 1.655 42.966 1.00 57.41 193 TYR A CA 1
ATOM 1618 C C . TYR A 1 193 ? -4.862 2.044 43.759 1.00 57.41 193 TYR A C 1
ATOM 1620 O O . TYR A 1 193 ? -4.736 2.689 44.799 1.00 57.41 193 TYR A O 1
ATOM 1628 N N . TYR A 1 194 ? -6.065 1.590 43.381 1.00 58.19 194 TYR A N 1
ATOM 1629 C CA . TYR A 1 194 ? -7.281 1.866 44.166 1.00 58.19 194 TYR A CA 1
ATOM 1630 C C . TYR A 1 194 ? -7.273 1.175 45.538 1.00 58.19 194 TYR A C 1
ATOM 1632 O O . TYR A 1 194 ? -7.810 1.725 46.503 1.00 58.19 194 TYR A O 1
ATOM 1640 N N . LYS A 1 195 ? -6.608 0.018 45.667 1.00 64.44 195 LYS A N 1
ATOM 1641 C CA . LYS A 1 195 ? -6.366 -0.621 46.973 1.00 64.44 195 LYS A CA 1
ATOM 1642 C C . LYS A 1 195 ? -5.382 0.182 47.835 1.00 64.44 195 LYS A C 1
ATOM 1644 O O . LYS A 1 195 ? -5.652 0.357 49.020 1.00 64.44 195 LYS A O 1
ATOM 1649 N N . ARG A 1 196 ? -4.295 0.718 47.256 1.00 66.38 196 ARG A N 1
ATOM 1650 C CA . ARG A 1 196 ? -3.336 1.616 47.942 1.00 66.38 196 ARG A CA 1
ATOM 1651 C C . ARG A 1 196 ? -3.968 2.964 48.310 1.00 66.38 196 ARG A C 1
ATOM 1653 O O . ARG A 1 196 ? -3.657 3.533 49.351 1.00 66.38 196 ARG A O 1
ATOM 1660 N N . LEU A 1 197 ? -4.879 3.473 47.482 1.00 63.97 197 LEU A N 1
ATOM 1661 C CA . LEU A 1 197 ? -5.635 4.693 47.760 1.00 63.97 197 LEU A CA 1
ATOM 1662 C C . LEU A 1 197 ? -6.638 4.522 48.894 1.00 63.97 197 LEU A C 1
ATOM 1664 O O . LEU A 1 197 ? -6.851 5.460 49.655 1.00 63.97 197 LEU A O 1
ATOM 1668 N N . ALA A 1 198 ? -7.256 3.346 49.026 1.00 63.19 198 ALA A N 1
ATOM 1669 C CA . ALA A 1 198 ? -8.229 3.083 50.083 1.00 63.19 198 ALA A CA 1
ATOM 1670 C C . ALA A 1 198 ? -7.636 3.230 51.497 1.00 63.19 198 ALA A C 1
ATOM 1672 O O . ALA A 1 198 ? -8.384 3.463 52.442 1.00 63.19 198 ALA A O 1
ATOM 1673 N N . THR A 1 199 ? -6.310 3.127 51.633 1.00 68.06 199 THR A N 1
ATOM 1674 C CA . THR A 1 199 ? -5.580 3.332 52.891 1.00 68.06 199 THR A CA 1
ATOM 1675 C C . THR A 1 199 ? -5.016 4.746 53.059 1.00 68.06 199 THR A C 1
ATOM 1677 O O . THR A 1 199 ? -4.374 5.009 54.070 1.00 68.06 199 THR A O 1
ATOM 1680 N N . ARG A 1 200 ? -5.196 5.645 52.080 1.00 71.75 200 ARG A N 1
ATOM 1681 C CA . ARG A 1 200 ? -4.718 7.035 52.144 1.00 71.75 200 ARG A CA 1
ATOM 1682 C C . ARG A 1 200 ? -5.794 7.966 52.694 1.00 71.75 200 ARG A C 1
ATOM 1684 O O . ARG A 1 200 ? -6.988 7.783 52.441 1.00 71.75 200 ARG A O 1
ATOM 1691 N N . ASP A 1 201 ? -5.342 9.005 53.385 1.00 73.38 201 ASP A N 1
ATOM 1692 C CA . ASP A 1 201 ? -6.217 10.057 53.880 1.00 73.38 201 ASP A CA 1
ATOM 1693 C C . ASP A 1 201 ? -6.865 10.805 52.718 1.00 73.38 201 ASP A C 1
ATOM 1695 O O . ASP A 1 201 ? -6.215 11.200 51.744 1.00 73.38 201 ASP A O 1
ATOM 1699 N N . LYS A 1 202 ? -8.176 10.997 52.841 1.00 83.00 202 LYS A N 1
ATOM 1700 C CA . LYS A 1 202 ? -8.952 11.816 51.921 1.00 83.00 202 LYS A CA 1
ATOM 1701 C C . LYS A 1 202 ? -9.225 13.160 52.557 1.00 83.00 202 LYS A C 1
ATOM 1703 O O . LYS A 1 202 ? -9.483 13.250 53.757 1.00 83.00 202 LYS A O 1
ATOM 1708 N N . VAL A 1 203 ? -9.226 14.192 51.734 1.00 86.94 203 VAL A N 1
ATOM 1709 C CA . VAL A 1 203 ? -9.547 15.548 52.161 1.00 86.94 203 VAL A CA 1
ATOM 1710 C C . VAL A 1 203 ? -10.756 16.070 51.395 1.00 86.94 203 VAL A C 1
ATOM 1712 O O . VAL A 1 203 ? -10.985 15.715 50.236 1.00 86.94 203 VAL A O 1
ATOM 1715 N N . SER A 1 204 ? -11.538 16.929 52.047 1.00 90.69 204 SER A N 1
ATOM 1716 C CA . SER A 1 204 ? -12.590 17.687 51.372 1.00 90.69 204 SER A CA 1
ATOM 1717 C C . SER A 1 204 ? -11.982 18.580 50.291 1.00 90.69 204 SER A C 1
ATOM 1719 O O . SER A 1 204 ? -10.801 18.922 50.353 1.00 90.69 204 SER A O 1
ATOM 1721 N N . TYR A 1 205 ? -12.795 19.014 49.329 1.00 88.00 205 TYR A N 1
ATOM 1722 C CA . TYR A 1 205 ? -12.352 19.961 48.307 1.00 88.00 205 TYR A CA 1
ATOM 1723 C C . TYR A 1 205 ? -11.691 21.219 48.901 1.00 88.00 205 TYR A C 1
ATOM 1725 O O . TYR A 1 205 ? -10.645 21.650 48.425 1.00 88.00 205 TYR A O 1
ATOM 1733 N N . GLN A 1 206 ? -12.254 21.777 49.980 1.00 87.50 206 GLN A N 1
ATOM 1734 C CA . GLN A 1 206 ? -11.696 22.967 50.630 1.00 87.50 206 GLN A CA 1
ATOM 1735 C C . GLN A 1 206 ? -10.285 22.708 51.177 1.00 87.50 206 GLN A C 1
ATOM 1737 O O . GLN A 1 206 ? -9.354 23.446 50.867 1.00 87.50 206 GLN A O 1
ATOM 1742 N N . ASN A 1 207 ? -10.111 21.608 51.910 1.00 86.62 207 ASN A N 1
ATOM 1743 C CA . ASN A 1 207 ? -8.813 21.226 52.461 1.00 86.62 207 ASN A CA 1
ATOM 1744 C C . ASN A 1 207 ? -7.816 20.862 51.348 1.00 86.62 207 ASN A C 1
ATOM 1746 O O . ASN A 1 207 ? -6.627 21.152 51.458 1.00 86.62 207 ASN A O 1
ATOM 1750 N N . ALA A 1 208 ? -8.289 20.251 50.258 1.00 87.00 208 ALA A N 1
ATOM 1751 C CA . ALA A 1 208 ? -7.493 20.010 49.061 1.00 87.00 208 ALA A CA 1
ATOM 1752 C C . ALA A 1 208 ? -6.934 21.322 48.495 1.00 87.00 208 ALA A C 1
ATOM 1754 O O . ALA A 1 208 ? -5.730 21.418 48.276 1.00 87.00 208 ALA A O 1
ATOM 1755 N N . MET A 1 209 ? -7.776 22.344 48.323 1.00 86.81 209 MET A N 1
ATOM 1756 C CA . MET A 1 209 ? -7.361 23.654 47.812 1.00 86.81 209 MET A CA 1
ATOM 1757 C C . MET A 1 209 ? -6.324 24.348 48.703 1.00 86.81 209 MET A C 1
ATOM 1759 O O . MET A 1 209 ? -5.407 24.991 48.177 1.00 86.81 209 MET A O 1
ATOM 1763 N N . ASP A 1 210 ? -6.432 24.187 50.023 1.00 84.88 210 ASP A N 1
ATOM 1764 C CA . ASP A 1 210 ? -5.445 24.700 50.977 1.00 84.88 210 ASP A CA 1
ATOM 1765 C C . ASP A 1 210 ? -4.104 23.970 50.818 1.00 84.88 210 ASP A C 1
ATOM 1767 O O . ASP A 1 210 ? -3.047 24.598 50.745 1.00 84.88 210 ASP A O 1
ATOM 1771 N N . LEU A 1 211 ? -4.135 22.645 50.658 1.00 82.12 211 LEU A N 1
ATOM 1772 C CA . LEU A 1 211 ? -2.938 21.823 50.467 1.00 82.12 211 LEU A CA 1
ATOM 1773 C C . LEU A 1 211 ? -2.234 22.077 49.129 1.00 82.12 211 LEU A C 1
ATOM 1775 O O . LEU A 1 211 ? -1.005 22.007 49.080 1.00 82.12 211 LEU A O 1
ATOM 1779 N N . LEU A 1 212 ? -2.965 22.441 48.070 1.00 82.31 212 LEU A N 1
ATOM 1780 C CA . LEU A 1 212 ? -2.372 22.816 46.778 1.00 82.31 212 LEU A CA 1
ATOM 1781 C C . LEU A 1 212 ? -1.409 24.010 46.888 1.00 82.31 212 LEU A C 1
ATOM 1783 O O . LEU A 1 212 ? -0.501 24.147 46.072 1.00 82.31 212 LEU A O 1
ATOM 1787 N N . SER A 1 213 ? -1.574 24.874 47.897 1.00 73.00 213 SER A N 1
ATOM 1788 C CA . SER A 1 213 ? -0.652 25.994 48.141 1.00 73.00 213 SER A CA 1
ATOM 1789 C C . SER A 1 213 ? 0.732 25.559 48.641 1.00 73.00 213 SER A C 1
ATOM 1791 O O . SER A 1 213 ? 1.692 26.315 48.520 1.00 73.00 213 SER A O 1
ATOM 1793 N N . LEU A 1 214 ? 0.859 24.322 49.132 1.00 75.12 214 LEU A N 1
ATOM 1794 C CA . LEU A 1 214 ? 2.100 23.732 49.639 1.00 75.12 214 LEU A CA 1
ATOM 1795 C C . LEU A 1 214 ? 2.832 22.897 48.574 1.00 75.12 214 LEU A C 1
ATOM 1797 O O . LEU A 1 214 ? 3.555 21.964 48.912 1.00 75.12 214 LEU A O 1
ATOM 1801 N N . SER A 1 215 ? 2.632 23.206 47.286 1.00 65.12 215 SER A N 1
ATOM 1802 C CA . SER A 1 215 ? 3.176 22.444 46.142 1.00 65.12 215 SER A CA 1
ATOM 1803 C C . SER A 1 215 ? 2.753 20.968 46.115 1.00 65.12 215 SER A C 1
ATOM 1805 O O . SER A 1 215 ? 3.463 20.112 45.585 1.00 65.12 215 SER A O 1
ATOM 1807 N N . LYS A 1 216 ? 1.591 20.666 46.703 1.00 73.94 216 LYS A N 1
ATOM 1808 C CA . LYS A 1 216 ? 0.971 19.340 46.654 1.00 73.94 216 LYS A CA 1
ATOM 1809 C C . LYS A 1 216 ? 0.012 19.240 45.478 1.00 73.94 216 LYS A C 1
ATOM 1811 O O . LYS A 1 216 ? -0.458 20.247 44.953 1.00 73.94 216 LYS A O 1
ATOM 1816 N N . PHE A 1 217 ? -0.295 18.009 45.104 1.00 80.94 217 PHE A N 1
ATOM 1817 C CA . PHE A 1 217 ? -1.282 17.671 44.087 1.00 80.94 217 PHE A CA 1
ATOM 1818 C C . PHE A 1 217 ? -2.425 16.950 44.766 1.00 80.94 217 PHE A C 1
ATOM 1820 O O . PHE A 1 217 ? -2.222 16.245 45.760 1.00 80.94 217 PHE A O 1
ATOM 1827 N N . VAL A 1 218 ? -3.624 17.090 44.214 1.00 84.88 218 VAL A N 1
ATOM 1828 C CA . VAL A 1 218 ? -4.744 16.261 44.639 1.00 84.88 218 VAL A CA 1
ATOM 1829 C C . VAL A 1 218 ? -5.396 15.583 43.449 1.00 84.88 218 VAL A C 1
ATOM 1831 O O . VAL A 1 218 ? -5.453 16.149 42.360 1.00 84.88 218 VAL A O 1
ATOM 1834 N N . ARG A 1 219 ? -5.876 14.355 43.636 1.00 81.81 219 ARG A N 1
ATOM 1835 C CA . ARG A 1 219 ? -6.495 13.568 42.564 1.00 81.81 219 ARG A CA 1
ATOM 1836 C C . ARG A 1 219 ? -7.769 12.902 43.047 1.00 81.81 219 ARG A C 1
ATOM 1838 O O . ARG A 1 219 ? -7.844 12.427 44.179 1.00 81.81 219 ARG A O 1
ATOM 1845 N N . GLU A 1 220 ? -8.747 12.825 42.160 1.00 80.12 220 GLU A N 1
ATOM 1846 C CA . GLU A 1 220 ? -9.940 12.003 42.313 1.00 80.12 220 GLU A CA 1
ATOM 1847 C C . GLU A 1 220 ? -10.341 11.490 40.925 1.00 80.12 220 GLU A C 1
ATOM 1849 O O . GLU A 1 220 ? -10.491 12.261 39.978 1.00 80.12 220 GLU A O 1
ATOM 1854 N N . SER A 1 221 ? -10.466 10.165 40.784 1.00 70.38 221 SER A N 1
ATOM 1855 C CA . SER A 1 221 ? -10.767 9.514 39.503 1.00 70.38 221 SER A CA 1
ATOM 1856 C C . SER A 1 221 ? -9.813 9.970 38.373 1.00 70.38 221 SER A C 1
ATOM 1858 O O . SER A 1 221 ? -8.592 9.826 38.499 1.00 70.38 221 SER A O 1
ATOM 1860 N N . ASN A 1 222 ? -10.363 10.487 37.270 1.00 68.62 222 ASN A N 1
ATOM 1861 C CA . ASN A 1 222 ? -9.628 10.985 36.106 1.00 68.62 222 ASN A CA 1
ATOM 1862 C C . ASN A 1 222 ? -9.207 12.463 36.243 1.00 68.62 222 ASN A C 1
ATOM 1864 O O . ASN A 1 222 ? -8.666 13.026 35.296 1.00 68.62 222 ASN A O 1
ATOM 1868 N N . SER A 1 223 ? -9.471 13.105 37.383 1.00 79.69 223 SER A N 1
ATOM 1869 C CA . SER A 1 223 ? -9.222 14.530 37.595 1.00 79.69 223 SER A CA 1
ATOM 1870 C C . SER A 1 223 ? -8.049 14.744 38.546 1.00 79.69 223 SER A C 1
ATOM 1872 O O . SER A 1 223 ? -8.018 14.192 39.647 1.00 79.69 223 SER A O 1
ATOM 1874 N N . ILE A 1 224 ? -7.099 15.578 38.136 1.00 84.81 224 ILE A N 1
ATOM 1875 C CA . ILE A 1 224 ? -5.970 16.045 38.942 1.00 84.81 224 ILE A CA 1
ATOM 1876 C C . ILE A 1 224 ? -6.138 17.548 39.151 1.00 84.81 224 ILE A C 1
ATOM 1878 O O . ILE A 1 224 ? -6.448 18.266 38.207 1.00 84.81 224 ILE A O 1
ATOM 1882 N N . LEU A 1 225 ? -5.914 18.045 40.362 1.00 87.88 225 LEU A N 1
ATOM 1883 C CA . LEU A 1 225 ? -5.814 19.476 40.632 1.00 87.88 225 LEU A CA 1
ATOM 1884 C C . LEU A 1 225 ? -4.390 19.804 41.069 1.00 87.88 225 LEU A C 1
ATOM 1886 O O . LEU A 1 225 ? -3.789 19.078 41.867 1.00 87.88 225 LEU A O 1
ATOM 1890 N N . LYS A 1 226 ? -3.879 20.929 40.575 1.00 87.38 226 LYS A N 1
ATOM 1891 C CA . LYS A 1 226 ? -2.643 21.550 41.060 1.00 87.38 226 LYS A CA 1
ATOM 1892 C C . LYS A 1 226 ? -2.770 23.068 41.019 1.00 87.38 226 LYS A C 1
ATOM 1894 O O . LYS A 1 226 ? -3.649 23.601 40.342 1.00 87.38 226 LYS A O 1
ATOM 1899 N N . LYS A 1 227 ? -1.872 23.767 41.712 1.00 85.69 227 LYS A N 1
ATOM 1900 C CA . LYS A 1 227 ? -1.652 25.197 41.475 1.00 85.69 227 LYS A CA 1
ATOM 1901 C C . LYS A 1 227 ? -0.410 25.395 40.621 1.00 85.69 227 LYS A C 1
ATOM 1903 O O . LYS A 1 227 ? 0.654 24.883 40.948 1.00 85.69 227 LYS A O 1
ATOM 1908 N N . GLU A 1 228 ? -0.550 26.164 39.553 1.00 79.81 228 GLU A N 1
ATOM 1909 C CA . GLU A 1 228 ? 0.542 26.559 38.671 1.00 79.81 228 GLU A CA 1
ATOM 1910 C C . GLU A 1 228 ? 0.561 28.085 38.596 1.00 79.81 228 GLU A C 1
ATOM 1912 O O . GLU A 1 228 ? -0.454 28.716 38.307 1.00 79.81 228 GLU A O 1
ATOM 1917 N N . ASN A 1 229 ? 1.692 28.694 38.963 1.00 79.94 229 ASN A N 1
ATOM 1918 C CA . ASN A 1 229 ? 1.842 30.153 39.061 1.00 79.94 229 ASN A CA 1
ATOM 1919 C C . ASN A 1 229 ? 0.758 30.850 39.916 1.00 79.94 229 ASN A C 1
ATOM 1921 O O . ASN A 1 229 ? 0.388 31.992 39.661 1.00 79.94 229 ASN A O 1
ATOM 1925 N N . GLY A 1 230 ? 0.244 30.163 40.943 1.00 78.06 230 GLY A N 1
ATOM 1926 C CA . GLY A 1 230 ? -0.794 30.673 41.847 1.00 78.06 230 GLY A CA 1
ATOM 1927 C C . GLY A 1 230 ? -2.238 30.426 41.390 1.00 78.06 230 GLY A C 1
ATOM 1928 O O . GLY A 1 230 ? -3.138 30.487 42.232 1.00 78.06 230 GLY A O 1
ATOM 1929 N N . SER A 1 231 ? -2.458 30.064 40.124 1.00 82.81 231 SER A N 1
ATOM 1930 C CA . SER A 1 231 ? -3.775 29.716 39.574 1.00 82.81 231 SER A CA 1
ATOM 1931 C C . SER A 1 231 ? -4.059 28.222 39.703 1.00 82.81 231 SER A C 1
ATOM 1933 O O . SER A 1 231 ? -3.154 27.393 39.608 1.00 82.81 231 SER A O 1
ATOM 1935 N N . LEU A 1 232 ? -5.323 27.867 39.942 1.00 86.62 232 LEU A N 1
ATOM 1936 C CA . LEU A 1 232 ? -5.764 26.474 39.902 1.00 86.62 232 LEU A CA 1
ATOM 1937 C C . LEU A 1 232 ? -5.753 25.997 38.452 1.00 86.62 232 LEU A C 1
ATOM 1939 O O . LEU A 1 232 ? -6.301 26.672 37.594 1.00 86.62 232 LEU A O 1
ATOM 1943 N N . VAL A 1 233 ? -5.213 24.812 38.199 1.00 87.06 233 VAL A N 1
ATOM 1944 C CA . VAL A 1 233 ? -5.377 24.128 36.915 1.00 87.06 233 VAL A CA 1
ATOM 1945 C C . VAL A 1 233 ? -5.892 22.715 37.148 1.00 87.06 233 VAL A C 1
ATOM 1947 O O . VAL A 1 233 ? -5.569 22.071 38.154 1.00 87.06 233 VAL A O 1
ATOM 1950 N N . ILE A 1 234 ? -6.720 22.247 36.218 1.00 85.25 234 ILE A N 1
ATOM 1951 C CA . ILE A 1 234 ? -7.332 20.920 36.254 1.00 85.25 234 ILE A CA 1
ATOM 1952 C C . ILE A 1 234 ? -6.671 20.071 35.174 1.00 85.25 234 ILE A C 1
ATOM 1954 O O . ILE A 1 234 ? -6.653 20.447 34.008 1.00 85.25 234 ILE A O 1
ATOM 1958 N N . GLY A 1 235 ? -6.110 18.937 35.564 1.00 78.06 235 GLY A N 1
ATOM 1959 C CA . GLY A 1 235 ? -5.641 17.897 34.663 1.00 78.06 235 GLY A CA 1
ATOM 1960 C C . GLY A 1 235 ? -6.738 16.863 34.453 1.00 78.06 235 GLY A C 1
ATOM 1961 O O . GLY A 1 235 ? -7.248 16.305 35.424 1.00 78.06 235 GLY A O 1
ATOM 1962 N N . GLU A 1 236 ? -7.086 16.587 33.202 1.00 72.88 236 GLU A N 1
ATOM 1963 C CA . GLU A 1 236 ? -7.951 15.470 32.830 1.00 72.88 236 GLU A CA 1
ATOM 1964 C C . GLU A 1 236 ? -7.119 14.358 32.189 1.00 72.88 236 GLU A C 1
ATOM 1966 O O . GLU A 1 236 ? -6.339 14.597 31.266 1.00 72.88 236 GLU A O 1
ATOM 1971 N N . ILE A 1 237 ? -7.275 13.148 32.723 1.00 62.06 237 ILE A N 1
ATOM 1972 C CA . ILE A 1 237 ? -6.608 11.930 32.267 1.00 62.06 237 ILE A CA 1
ATOM 1973 C C . ILE A 1 237 ? -7.436 11.264 31.161 1.00 62.06 237 ILE A C 1
ATOM 1975 O O . ILE A 1 237 ? -8.583 10.871 31.402 1.00 62.06 237 ILE A O 1
ATOM 1979 N N . PHE A 1 238 ? -6.822 11.076 29.990 1.00 54.03 238 PHE A N 1
ATOM 1980 C CA . PHE A 1 238 ? -7.407 10.397 28.832 1.00 54.03 238 PHE A CA 1
ATOM 1981 C C . PHE A 1 238 ? -6.952 8.933 28.716 1.00 54.03 238 PHE A C 1
ATOM 1983 O O . PHE A 1 238 ? -5.978 8.501 29.332 1.00 54.03 238 PHE A O 1
ATOM 1990 N N . ASP A 1 239 ? -7.679 8.156 27.905 1.00 47.44 239 ASP A N 1
ATOM 1991 C CA . ASP A 1 239 ? -7.414 6.727 27.668 1.00 47.44 239 ASP A CA 1
ATOM 1992 C C . ASP A 1 239 ? -6.097 6.461 26.908 1.00 47.44 239 ASP A C 1
ATOM 1994 O O . ASP A 1 239 ? -5.630 5.324 26.869 1.00 47.44 239 ASP A O 1
ATOM 1998 N N . ASP A 1 240 ? -5.514 7.490 26.290 1.00 44.56 240 ASP A N 1
ATOM 1999 C CA . ASP A 1 240 ? -4.239 7.449 25.566 1.00 44.56 240 ASP A CA 1
ATOM 2000 C C . ASP A 1 240 ? -3.033 7.830 26.441 1.00 44.56 240 ASP A C 1
ATOM 2002 O O . ASP A 1 240 ? -1.963 8.114 25.911 1.00 44.56 240 ASP A O 1
ATOM 2006 N N . GLU A 1 241 ? -3.218 7.832 27.766 1.00 50.59 241 GLU A N 1
ATOM 2007 C CA . GLU A 1 241 ? -2.206 8.153 28.785 1.00 50.59 241 GLU A CA 1
ATOM 2008 C C . GLU A 1 241 ? -1.798 9.634 28.820 1.00 50.59 241 GLU A C 1
ATOM 2010 O O . GLU A 1 241 ? -0.956 10.039 29.625 1.00 50.59 241 GLU A O 1
ATOM 2015 N N . THR A 1 242 ? -2.437 10.483 28.008 1.00 51.38 242 THR A N 1
ATOM 2016 C CA . THR A 1 242 ? -2.191 11.923 28.042 1.00 51.38 242 THR A CA 1
ATOM 2017 C C . THR A 1 242 ? -2.978 12.599 29.161 1.00 51.38 242 THR A C 1
ATOM 2019 O O . THR A 1 242 ? -4.129 12.265 29.461 1.00 51.38 242 THR A O 1
ATOM 2022 N N . VAL A 1 243 ? -2.346 13.595 29.786 1.00 61.06 243 VAL A N 1
ATOM 2023 C CA . VAL A 1 243 ? -3.014 14.524 30.699 1.00 61.06 243 VAL A CA 1
ATOM 2024 C C . VAL A 1 243 ? -3.168 15.850 29.980 1.00 61.06 243 VAL A C 1
ATOM 2026 O O . VAL A 1 243 ? -2.173 16.469 29.597 1.00 61.06 243 VAL A O 1
ATOM 2029 N N . ARG A 1 244 ? -4.407 16.316 29.817 1.00 67.81 244 ARG A N 1
ATOM 2030 C CA . ARG A 1 244 ? -4.648 17.684 29.348 1.00 67.81 244 ARG A CA 1
ATOM 2031 C C . ARG A 1 244 ? -4.891 18.583 30.538 1.00 67.81 244 ARG A C 1
ATOM 2033 O O . ARG A 1 244 ? -5.813 18.356 31.316 1.00 67.81 244 ARG A O 1
ATOM 2040 N N . TRP A 1 245 ? -4.057 19.605 30.652 1.00 80.00 245 TRP A N 1
ATOM 2041 C CA . TRP A 1 245 ? -4.207 20.650 31.649 1.00 80.00 245 TRP A CA 1
ATOM 2042 C C . TRP A 1 245 ? -5.074 21.766 31.087 1.00 80.00 245 TRP A C 1
ATOM 2044 O O . TRP A 1 245 ? -4.833 22.253 29.982 1.00 80.00 245 TRP A O 1
ATOM 2054 N N . ILE A 1 246 ? -6.075 22.167 31.857 1.00 73.38 246 ILE A N 1
ATOM 2055 C CA . ILE A 1 246 ? -6.948 23.290 31.550 1.00 73.38 246 ILE A CA 1
ATOM 2056 C C . ILE A 1 246 ? -6.894 24.301 32.692 1.00 73.38 246 ILE A C 1
ATOM 2058 O O . ILE A 1 246 ? -6.846 23.928 33.867 1.00 73.38 246 ILE A O 1
ATOM 2062 N N . ASP A 1 247 ? -6.923 25.580 32.333 1.00 81.38 247 ASP A N 1
ATOM 2063 C CA . ASP A 1 247 ? -7.243 26.661 33.261 1.00 81.38 247 ASP A CA 1
ATOM 2064 C C . ASP A 1 247 ? -8.778 26.762 33.335 1.00 81.38 247 ASP A C 1
ATOM 2066 O O . ASP A 1 247 ? -9.423 27.107 32.335 1.00 81.38 247 ASP A O 1
ATOM 2070 N N . PRO A 1 248 ? -9.408 26.335 34.443 1.00 74.94 248 PRO A N 1
ATOM 2071 C CA . PRO A 1 248 ? -10.850 26.209 34.505 1.00 74.94 248 PRO A CA 1
ATOM 2072 C C . PRO A 1 248 ? -11.512 27.584 34.604 1.00 74.94 248 PRO A C 1
ATOM 2074 O O . PRO A 1 248 ? -11.453 28.256 35.630 1.00 74.94 248 PRO A O 1
ATOM 2077 N N . MET A 1 249 ? -12.278 27.956 33.578 1.00 68.19 249 MET A N 1
ATOM 2078 C CA . MET A 1 249 ? -13.177 29.116 33.664 1.00 68.19 249 MET A CA 1
ATOM 2079 C C . MET A 1 249 ? -14.341 28.874 34.649 1.00 68.19 249 MET A C 1
ATOM 2081 O O . MET A 1 249 ? -14.978 29.815 35.119 1.00 68.19 249 MET A O 1
ATOM 2085 N N . TYR A 1 250 ? -14.620 27.606 34.967 1.00 75.00 250 TYR A N 1
ATOM 2086 C CA . TYR A 1 250 ? -15.624 27.163 35.928 1.00 75.00 250 TYR A CA 1
ATOM 2087 C C . TYR A 1 250 ? -15.205 25.840 36.580 1.00 75.00 250 TYR A C 1
ATOM 2089 O O . TYR A 1 250 ? -14.655 24.966 35.910 1.00 75.00 250 TYR A O 1
ATOM 2097 N N . ILE A 1 251 ? -15.505 25.675 37.871 1.00 77.31 251 ILE A N 1
ATOM 2098 C CA . ILE A 1 251 ? -15.241 24.439 38.617 1.00 77.31 251 ILE A CA 1
ATOM 2099 C C . ILE A 1 251 ? -16.552 23.655 38.745 1.00 77.31 251 ILE A C 1
ATOM 2101 O O . ILE A 1 251 ? -17.499 24.174 39.343 1.00 77.31 251 ILE A O 1
ATOM 2105 N N . PRO A 1 252 ? -16.636 22.422 38.211 1.00 73.31 252 PRO A N 1
ATOM 2106 C CA . PRO A 1 252 ? -17.854 21.620 38.279 1.00 73.31 252 PRO A CA 1
ATOM 2107 C C . PRO A 1 252 ? -18.337 21.417 39.726 1.00 73.31 252 PRO A C 1
ATOM 2109 O O . PRO A 1 252 ? -17.524 21.036 40.569 1.00 73.31 252 PRO A O 1
ATOM 2112 N N . PRO A 1 253 ? -19.644 21.558 40.036 1.00 78.94 253 PRO A N 1
ATOM 2113 C CA . PRO A 1 253 ? -20.152 21.437 41.404 1.00 78.94 253 PRO A CA 1
ATOM 2114 C C . PRO A 1 253 ? -19.829 20.097 42.062 1.00 78.94 253 PRO A C 1
ATOM 2116 O O . PRO A 1 253 ? -19.561 20.032 43.259 1.00 78.94 253 PRO A O 1
ATOM 2119 N N . LEU A 1 254 ? -19.761 19.036 41.253 1.00 73.94 254 LEU A N 1
ATOM 2120 C CA . LEU A 1 254 ? -19.394 17.696 41.699 1.00 73.94 254 LEU A CA 1
ATOM 2121 C C . LEU A 1 254 ? -18.011 17.645 42.373 1.00 73.94 254 LEU A C 1
ATOM 2123 O O . LEU A 1 254 ? -17.749 16.738 43.154 1.00 73.94 254 LEU A O 1
ATOM 2127 N N . PHE A 1 255 ? -17.107 18.584 42.072 1.00 82.88 255 PHE A N 1
ATOM 2128 C CA . PHE A 1 255 ? -15.767 18.617 42.665 1.00 82.88 255 PHE A CA 1
ATOM 2129 C C . PHE A 1 255 ? -15.821 19.001 44.144 1.00 82.88 255 PHE A C 1
ATOM 2131 O O . PHE A 1 255 ? -15.006 18.499 44.918 1.00 82.88 255 PHE A O 1
ATOM 2138 N N . PHE A 1 256 ? -16.802 19.819 44.542 1.00 85.00 256 PHE A N 1
ATOM 2139 C CA . PHE A 1 256 ? -17.011 20.225 45.933 1.00 85.00 256 PHE A CA 1
ATOM 2140 C C . PHE A 1 256 ? -17.491 19.064 46.811 1.00 85.00 256 PHE A C 1
ATOM 2142 O O . PHE A 1 256 ? -17.168 19.009 47.995 1.00 85.00 256 PHE A O 1
ATOM 2149 N N . GLU A 1 257 ? -18.232 18.125 46.221 1.00 81.00 257 GLU A N 1
ATOM 2150 C CA . GLU A 1 257 ? -18.769 16.942 46.905 1.00 81.00 257 GLU A CA 1
ATOM 2151 C C . GLU A 1 257 ? -17.770 15.774 46.940 1.00 81.00 257 GLU A C 1
ATOM 2153 O O . GLU A 1 257 ? -17.891 14.856 47.757 1.00 81.00 257 GLU A O 1
ATOM 2158 N N . ARG A 1 258 ? -16.755 15.806 46.068 1.00 84.94 258 ARG A N 1
ATOM 2159 C CA . ARG A 1 258 ? -15.712 14.782 45.992 1.00 84.94 258 ARG A CA 1
ATOM 2160 C C . ARG A 1 258 ? -14.746 14.855 47.171 1.00 84.94 258 ARG A C 1
ATOM 2162 O O . ARG A 1 258 ? -14.452 15.909 47.732 1.00 84.94 258 ARG A O 1
ATOM 2169 N N . GLN A 1 259 ? -14.220 13.684 47.506 1.00 86.56 259 GLN A N 1
ATOM 2170 C CA . GLN A 1 259 ? -13.130 13.511 48.455 1.00 86.56 259 GLN A CA 1
ATOM 2171 C C . GLN A 1 259 ? -11.850 13.239 47.669 1.00 86.56 259 GLN A C 1
ATOM 2173 O O . GLN A 1 259 ? -11.834 12.373 46.795 1.00 86.56 259 GLN A O 1
ATOM 2178 N N . TRP A 1 260 ? -10.793 13.974 47.985 1.00 87.88 260 TRP A N 1
ATOM 2179 C CA . TRP A 1 260 ? -9.580 14.035 47.181 1.00 87.88 260 TRP A CA 1
ATOM 2180 C C . TRP A 1 260 ? -8.413 13.350 47.883 1.00 87.88 260 TRP A C 1
ATOM 2182 O O . TRP A 1 260 ? -8.252 13.480 49.095 1.00 87.88 260 TRP A O 1
ATOM 2192 N N . TYR A 1 261 ? -7.584 12.643 47.120 1.00 84.12 261 TYR A N 1
ATOM 2193 C CA . TYR A 1 261 ? -6.338 12.057 47.613 1.00 84.12 261 TYR A CA 1
ATOM 2194 C C . TYR A 1 261 ? -5.193 13.046 47.432 1.00 84.12 261 TYR A C 1
ATOM 2196 O O . TYR A 1 261 ? -5.119 13.693 46.391 1.00 84.12 261 TYR A O 1
ATOM 2204 N N . VAL A 1 262 ? -4.306 13.150 48.421 1.00 81.38 262 VAL A N 1
ATOM 2205 C CA . VAL A 1 262 ? -3.180 14.097 48.426 1.00 81.38 262 VAL A CA 1
ATOM 2206 C C . VAL A 1 262 ? -1.882 13.385 48.034 1.00 81.38 262 VAL A C 1
ATOM 2208 O O . VAL A 1 262 ? -1.618 12.278 48.509 1.00 81.38 262 VAL A O 1
ATOM 2211 N N . TYR A 1 263 ? -1.072 14.038 47.198 1.00 75.19 263 TYR A N 1
ATOM 2212 C CA . TYR A 1 263 ? 0.234 13.558 46.730 1.00 75.19 263 TYR A CA 1
ATOM 2213 C C . TYR A 1 263 ? 1.290 14.654 46.832 1.00 75.19 263 TYR A C 1
ATOM 2215 O O . TYR A 1 263 ? 0.983 15.849 46.739 1.00 75.19 263 TYR A O 1
ATOM 2223 N N . GLU A 1 264 ? 2.544 14.238 46.963 1.00 70.19 264 GLU A N 1
ATOM 2224 C CA . GLU A 1 264 ? 3.695 15.116 46.763 1.00 70.19 264 GLU A CA 1
ATOM 2225 C C . GLU A 1 264 ? 4.085 15.198 45.280 1.00 70.19 264 GLU A C 1
ATOM 2227 O O . GLU A 1 264 ? 3.748 14.331 44.474 1.00 70.19 264 GLU A O 1
ATOM 2232 N N . ASN A 1 265 ? 4.796 16.262 44.898 1.00 64.88 265 ASN A N 1
ATOM 2233 C CA . ASN A 1 265 ? 5.151 16.526 43.501 1.00 64.88 265 ASN A CA 1
ATOM 2234 C C . ASN A 1 265 ? 5.989 15.383 42.885 1.00 64.88 265 ASN A C 1
ATOM 2236 O O . ASN A 1 265 ? 5.717 14.949 41.769 1.00 64.88 265 ASN A O 1
ATOM 2240 N N . SER A 1 266 ? 6.933 14.825 43.652 1.00 64.06 266 SER A N 1
ATOM 2241 C CA . SER A 1 266 ? 7.759 13.670 43.263 1.00 64.06 266 SER A CA 1
ATOM 2242 C C . SER A 1 266 ? 6.964 12.372 43.096 1.00 64.06 266 SER A C 1
ATOM 2244 O O . SER A 1 266 ? 7.346 11.522 42.300 1.00 64.06 266 SER A O 1
ATOM 2246 N N . GLU A 1 267 ? 5.856 12.210 43.822 1.00 61.38 267 GLU A N 1
ATOM 2247 C CA . GLU A 1 267 ? 4.981 11.041 43.700 1.00 61.38 267 GLU A CA 1
ATOM 2248 C C . GLU A 1 267 ? 4.044 11.144 42.494 1.00 61.38 267 GLU A C 1
ATOM 2250 O O . GLU A 1 267 ? 3.571 10.125 42.001 1.00 61.38 267 GLU A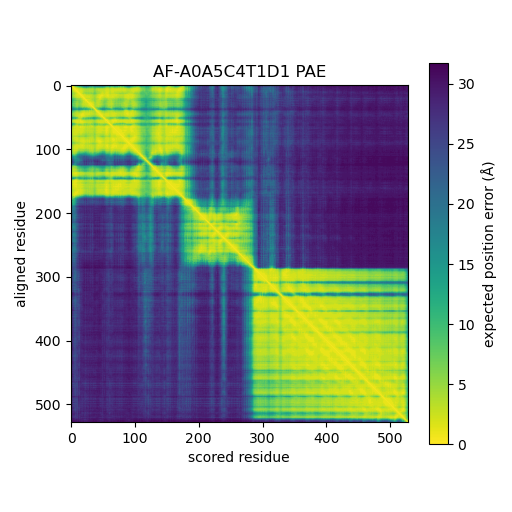 O 1
ATOM 2255 N N . SER A 1 268 ? 3.741 12.358 42.027 1.00 61.47 268 SER A N 1
ATOM 2256 C CA . SER A 1 268 ? 2.691 12.582 41.031 1.00 61.47 268 SER A CA 1
ATOM 2257 C C . SER A 1 268 ? 2.978 11.887 39.695 1.00 61.47 268 SER A C 1
ATOM 2259 O O . SER A 1 268 ? 2.122 11.156 39.198 1.00 61.47 268 SER A O 1
ATOM 2261 N N . GLU A 1 269 ? 4.189 12.033 39.152 1.00 59.16 269 GLU A N 1
ATOM 2262 C CA . GLU A 1 269 ? 4.602 11.373 37.907 1.00 59.16 269 GLU A CA 1
ATOM 2263 C C . GLU A 1 269 ? 4.718 9.855 38.072 1.00 59.16 269 GLU A C 1
ATOM 2265 O O . GLU A 1 269 ? 4.243 9.115 37.214 1.00 59.16 269 GLU A O 1
ATOM 2270 N N . LEU A 1 270 ? 5.267 9.385 39.198 1.00 57.50 270 LEU A N 1
ATOM 2271 C CA . LEU A 1 270 ? 5.392 7.955 39.501 1.00 57.50 270 LEU A CA 1
ATOM 2272 C C . LEU A 1 270 ? 4.022 7.278 39.608 1.00 57.50 270 LEU A C 1
ATOM 2274 O O . LEU A 1 270 ? 3.808 6.224 39.024 1.00 57.50 270 LEU A O 1
ATOM 2278 N N . VAL A 1 271 ? 3.064 7.905 40.291 1.00 57.53 271 VAL A N 1
ATOM 2279 C CA . VAL A 1 271 ? 1.695 7.391 40.435 1.00 57.53 271 VAL A CA 1
ATOM 2280 C C . VAL A 1 271 ? 0.956 7.383 39.100 1.00 57.53 271 VAL A C 1
ATOM 2282 O O . VAL A 1 271 ? 0.176 6.470 38.837 1.00 57.53 271 VAL A O 1
ATOM 2285 N N . VAL A 1 272 ? 1.169 8.398 38.260 1.00 55.44 272 VAL A N 1
ATOM 2286 C CA . VAL A 1 272 ? 0.615 8.445 36.903 1.00 55.44 272 VAL A CA 1
ATOM 2287 C C . VAL A 1 272 ? 1.183 7.289 36.070 1.00 55.44 272 VAL A C 1
ATOM 2289 O O . VAL A 1 272 ? 0.409 6.538 35.483 1.00 55.44 272 VAL A O 1
ATOM 2292 N N . GLN A 1 273 ? 2.501 7.079 36.099 1.00 53.22 273 GLN A N 1
ATOM 2293 C CA . GLN A 1 273 ? 3.180 6.002 35.372 1.00 53.22 273 GLN A CA 1
ATOM 2294 C C . GLN A 1 273 ? 2.805 4.600 35.877 1.00 53.22 273 GLN A C 1
ATOM 2296 O O . GLN A 1 273 ? 2.473 3.746 35.062 1.00 53.22 273 GLN A O 1
ATOM 2301 N N . GLU A 1 274 ? 2.795 4.357 37.193 1.00 54.38 274 GLU A N 1
ATOM 2302 C CA . GLU A 1 274 ? 2.386 3.074 37.792 1.00 54.38 274 GLU A CA 1
ATOM 2303 C C . GLU A 1 274 ? 0.932 2.730 37.452 1.00 54.38 274 GLU A C 1
ATOM 2305 O O . GLU A 1 274 ? 0.640 1.614 37.028 1.00 54.38 274 GLU A O 1
ATOM 2310 N N . TYR A 1 275 ? 0.025 3.703 37.597 1.00 51.97 275 TYR A N 1
ATOM 2311 C CA . TYR A 1 275 ? -1.395 3.536 37.289 1.00 51.97 275 TYR A CA 1
ATOM 2312 C C . TYR A 1 275 ? -1.612 3.160 35.821 1.00 51.97 275 TYR A C 1
ATOM 2314 O O . TYR A 1 275 ? -2.355 2.225 35.540 1.00 51.97 275 TYR A O 1
ATOM 2322 N N . PHE A 1 276 ? -0.958 3.846 34.876 1.00 49.53 276 PHE A N 1
ATOM 2323 C CA . PHE A 1 276 ? -1.098 3.531 33.452 1.00 49.53 276 PHE A CA 1
ATOM 2324 C C . PHE A 1 276 ? -0.383 2.239 33.048 1.00 49.53 276 PHE A C 1
ATOM 2326 O O . PHE A 1 276 ? -0.939 1.475 32.262 1.00 49.53 276 PHE A O 1
ATOM 2333 N N . ALA A 1 277 ? 0.786 1.942 33.623 1.00 43.53 277 ALA A N 1
ATOM 2334 C CA . ALA A 1 277 ? 1.495 0.687 33.385 1.00 43.53 277 ALA A CA 1
ATOM 2335 C C . ALA A 1 277 ? 0.668 -0.533 33.835 1.00 43.53 277 ALA A C 1
ATOM 2337 O O . ALA A 1 277 ? 0.588 -1.521 33.107 1.00 43.53 277 ALA A O 1
ATOM 2338 N N . GLU A 1 278 ? -0.001 -0.460 34.992 1.00 43.06 278 GLU A N 1
ATOM 2339 C CA . GLU A 1 278 ? -0.877 -1.530 35.495 1.00 43.06 278 GLU A CA 1
ATOM 2340 C C . GLU A 1 278 ? -2.233 -1.578 34.743 1.00 43.06 278 GLU A C 1
ATOM 2342 O O . GLU A 1 278 ? -2.680 -2.662 34.351 1.00 43.06 278 GLU A O 1
ATOM 2347 N N . LEU A 1 279 ? -2.869 -0.429 34.437 1.00 41.47 279 LEU A N 1
ATOM 2348 C CA . LEU A 1 279 ? -4.115 -0.380 33.643 1.00 41.47 279 LEU A CA 1
ATOM 2349 C C . LEU A 1 279 ? -3.939 -0.900 32.209 1.00 41.47 279 LEU A C 1
ATOM 2351 O O . LEU A 1 279 ? -4.861 -1.531 31.674 1.00 41.47 279 LEU A O 1
ATOM 2355 N N . SER A 1 280 ? -2.808 -0.596 31.563 1.00 40.16 280 SER A N 1
ATOM 2356 C CA . SER A 1 280 ? -2.541 -1.009 30.180 1.00 40.16 280 SER A CA 1
ATOM 2357 C C . SER A 1 280 ? -2.387 -2.528 30.081 1.00 40.16 280 SER A C 1
ATOM 2359 O O . SER A 1 280 ? -2.903 -3.132 29.136 1.00 40.16 280 SER A O 1
ATOM 2361 N N . HIS A 1 281 ? -1.787 -3.149 31.101 1.00 36.59 281 HIS A N 1
ATOM 2362 C CA . HIS A 1 281 ? -1.569 -4.588 31.183 1.00 36.59 281 HIS A CA 1
ATOM 2363 C C . HIS A 1 281 ? -2.847 -5.398 31.460 1.00 36.59 281 HIS A C 1
ATOM 2365 O O . HIS A 1 281 ? -3.030 -6.457 30.854 1.00 36.59 281 HIS A O 1
ATOM 2371 N N . GLU A 1 282 ? -3.742 -4.935 32.342 1.00 37.16 282 GLU A N 1
ATOM 2372 C CA . GLU A 1 282 ? -4.856 -5.769 32.834 1.00 37.16 282 GLU A CA 1
ATOM 2373 C C . GLU A 1 282 ? -6.213 -5.513 32.156 1.00 37.16 282 GLU A C 1
ATOM 2375 O O . GLU A 1 282 ? -7.009 -6.441 31.999 1.00 37.16 282 GLU A O 1
ATOM 2380 N N . VAL A 1 283 ? -6.505 -4.286 31.710 1.00 37.28 283 VAL A N 1
ATOM 2381 C CA . VAL A 1 283 ? -7.846 -3.941 31.184 1.00 37.28 283 VAL A CA 1
ATOM 2382 C C . VAL A 1 283 ? -8.006 -4.306 29.703 1.00 37.28 283 VAL A C 1
ATOM 2384 O O . VAL A 1 283 ? -9.126 -4.453 29.212 1.00 37.28 283 VAL A O 1
ATOM 2387 N N . ASN A 1 284 ? -6.904 -4.478 28.974 1.00 40.50 284 ASN A N 1
ATOM 2388 C CA . ASN A 1 284 ? -6.924 -4.516 27.513 1.00 40.50 284 ASN A CA 1
ATOM 2389 C C . ASN A 1 284 ? -6.323 -5.782 26.869 1.00 40.50 284 ASN A C 1
ATOM 2391 O O . ASN A 1 284 ? -6.300 -5.869 25.638 1.00 40.50 284 ASN A O 1
ATOM 2395 N N . GLY A 1 285 ? -5.838 -6.753 27.658 1.00 37.97 285 GLY A N 1
ATOM 2396 C CA . GLY A 1 285 ? -4.844 -7.716 27.157 1.00 37.97 285 GLY A CA 1
ATOM 2397 C C . GLY A 1 285 ? -3.579 -6.976 26.688 1.00 37.97 285 GLY A C 1
ATOM 2398 O O . GLY A 1 285 ? -3.522 -5.757 26.841 1.00 37.97 285 GLY A O 1
ATOM 2399 N N . PRO A 1 286 ? -2.556 -7.634 26.111 1.00 37.72 286 PRO A N 1
ATOM 2400 C CA . PRO A 1 286 ? -1.406 -6.896 25.599 1.00 37.72 286 PRO A CA 1
ATOM 2401 C C . PRO A 1 286 ? -1.885 -5.970 24.469 1.00 37.72 286 PRO A C 1
ATOM 2403 O O . PRO A 1 286 ? -2.155 -6.419 23.355 1.00 37.72 286 PRO A O 1
ATOM 2406 N N . LYS A 1 287 ? -2.050 -4.679 24.776 1.00 48.28 287 LYS A N 1
ATOM 2407 C CA . LYS A 1 287 ? -2.073 -3.590 23.803 1.00 48.28 287 LYS A CA 1
ATOM 2408 C C . LYS A 1 287 ? -0.621 -3.208 23.607 1.00 48.28 287 LYS A C 1
ATOM 2410 O O . LYS A 1 287 ? 0.091 -2.954 24.567 1.00 48.28 287 LYS A O 1
ATOM 2415 N N . GLY A 1 288 ? -0.187 -3.274 22.364 1.00 50.44 288 GLY A N 1
ATOM 2416 C CA . GLY A 1 288 ? 1.195 -3.055 22.000 1.00 50.44 288 GLY A CA 1
ATOM 2417 C C . GLY A 1 288 ? 1.732 -1.696 22.439 1.00 50.44 288 GLY A C 1
ATOM 2418 O O . GLY A 1 288 ? 0.940 -0.778 22.657 1.00 50.44 288 GLY A O 1
ATOM 2419 N N . ASN A 1 289 ? 3.054 -1.541 22.508 1.00 62.34 289 ASN A N 1
ATOM 2420 C CA . ASN A 1 289 ? 3.657 -0.241 22.801 1.00 62.34 289 ASN A CA 1
ATOM 2421 C C . ASN A 1 289 ? 3.216 0.782 21.750 1.00 62.34 289 ASN A C 1
ATOM 2423 O O . ASN A 1 289 ? 3.187 0.469 20.554 1.00 62.34 289 ASN A O 1
ATOM 2427 N N . ILE A 1 290 ? 2.863 1.992 22.191 1.00 72.44 290 ILE A N 1
ATOM 2428 C CA . ILE A 1 290 ? 2.495 3.088 21.290 1.00 72.44 290 ILE A CA 1
ATOM 2429 C C . ILE A 1 290 ? 3.716 3.453 20.448 1.00 72.44 290 ILE A C 1
ATOM 2431 O O . ILE A 1 290 ? 4.815 3.644 20.965 1.00 72.44 290 ILE A O 1
ATOM 2435 N N . ILE A 1 291 ? 3.507 3.570 19.142 1.00 77.25 291 ILE A N 1
ATOM 2436 C CA . ILE A 1 291 ? 4.537 3.963 18.191 1.00 77.25 291 ILE A CA 1
ATOM 2437 C C . ILE A 1 291 ? 4.302 5.405 17.790 1.00 77.25 291 ILE A C 1
ATOM 2439 O O . ILE A 1 291 ? 3.218 5.775 17.337 1.00 77.25 291 ILE A O 1
ATOM 2443 N N . ILE A 1 292 ? 5.360 6.198 17.907 1.00 82.12 292 ILE A N 1
ATOM 2444 C CA . ILE A 1 292 ? 5.388 7.583 17.462 1.00 82.12 292 ILE A CA 1
ATOM 2445 C C . ILE A 1 292 ? 6.103 7.622 16.115 1.00 82.12 292 ILE A C 1
ATOM 2447 O O . ILE A 1 292 ? 7.283 7.291 16.020 1.00 82.12 292 ILE A O 1
ATOM 2451 N N . PHE A 1 293 ? 5.384 8.042 15.079 1.00 86.62 293 PHE A N 1
ATOM 2452 C CA . PHE A 1 293 ? 5.971 8.341 13.779 1.00 86.62 293 PHE A CA 1
ATOM 2453 C C . PHE A 1 293 ? 6.479 9.779 13.789 1.00 86.62 293 PHE A C 1
ATOM 2455 O O . PHE A 1 293 ? 5.755 10.701 14.167 1.00 86.62 293 PHE A O 1
ATOM 2462 N N . LYS A 1 294 ? 7.726 9.987 13.361 1.00 90.31 294 LYS A N 1
ATOM 2463 C CA . LYS A 1 294 ? 8.263 11.348 13.199 1.00 90.31 294 LYS A CA 1
ATOM 2464 C C . LYS A 1 294 ? 7.602 12.081 12.033 1.00 90.31 294 LYS A C 1
ATOM 2466 O O . LYS A 1 294 ? 7.424 13.296 12.092 1.00 90.31 294 LYS A O 1
ATOM 2471 N N . ASP A 1 295 ? 7.231 11.339 10.994 1.00 87.94 295 ASP A N 1
ATOM 2472 C CA . ASP A 1 295 ? 6.576 11.866 9.806 1.00 87.94 295 ASP A CA 1
ATOM 2473 C C . ASP A 1 295 ? 5.056 11.655 9.859 1.00 87.94 295 ASP A C 1
ATOM 2475 O O . ASP A 1 295 ? 4.557 10.527 9.865 1.00 87.94 295 ASP A O 1
ATOM 2479 N N . LYS A 1 296 ? 4.305 12.761 9.875 1.00 82.75 296 LYS A N 1
ATOM 2480 C CA . LYS A 1 296 ? 2.837 12.738 9.969 1.00 82.75 296 LYS A CA 1
ATOM 2481 C C . LYS A 1 296 ? 2.157 12.225 8.699 1.00 82.75 296 LYS A C 1
ATOM 2483 O O . LYS A 1 296 ? 1.044 11.701 8.790 1.00 82.75 296 LYS A O 1
ATOM 2488 N N . ASN A 1 297 ? 2.779 12.388 7.529 1.00 85.44 297 ASN A N 1
ATOM 2489 C CA . ASN A 1 297 ? 2.219 11.884 6.278 1.00 85.44 297 ASN A CA 1
ATOM 2490 C C . ASN A 1 297 ? 2.315 10.361 6.277 1.00 85.44 297 ASN A C 1
ATOM 2492 O O . ASN A 1 297 ? 1.287 9.695 6.143 1.00 85.44 297 ASN A O 1
ATOM 2496 N N . LEU A 1 298 ? 3.493 9.811 6.583 1.00 87.75 298 LEU A N 1
ATOM 2497 C CA . LEU A 1 298 ? 3.671 8.370 6.732 1.00 87.75 298 LEU A CA 1
ATOM 2498 C C . LEU A 1 298 ? 2.745 7.787 7.803 1.00 87.75 298 LEU A C 1
ATOM 2500 O O . LEU A 1 298 ? 2.068 6.790 7.545 1.00 87.75 298 LEU A O 1
ATOM 2504 N N . GLU A 1 299 ? 2.649 8.433 8.970 1.00 86.31 299 GLU A N 1
ATOM 2505 C CA . GLU A 1 299 ? 1.733 8.016 10.034 1.00 86.31 299 GLU A CA 1
ATOM 2506 C C . GLU A 1 299 ? 0.294 7.915 9.516 1.00 86.31 299 GLU A C 1
ATOM 2508 O O . GLU A 1 299 ? -0.375 6.893 9.689 1.00 86.31 299 GLU A O 1
ATOM 2513 N N . ARG A 1 300 ? -0.188 8.957 8.827 1.00 79.06 300 ARG A N 1
ATOM 2514 C CA . ARG A 1 300 ? -1.534 8.997 8.244 1.00 79.06 300 ARG A CA 1
ATOM 2515 C C . ARG A 1 300 ? -1.762 7.847 7.267 1.00 79.06 300 ARG A C 1
ATOM 2517 O O . ARG A 1 300 ? -2.850 7.270 7.252 1.00 79.06 300 ARG A O 1
ATOM 2524 N N . MET A 1 301 ? -0.753 7.490 6.484 1.00 79.06 301 MET A N 1
ATOM 2525 C CA . MET A 1 301 ? -0.838 6.464 5.443 1.00 79.06 301 MET A CA 1
ATOM 2526 C C . MET A 1 301 ? -0.837 5.057 6.041 1.00 79.06 301 MET A C 1
ATOM 2528 O O . MET A 1 301 ? -1.669 4.227 5.670 1.00 79.06 301 MET A O 1
ATOM 2532 N N . VAL A 1 302 ? 0.013 4.811 7.040 1.00 84.88 302 VAL A N 1
ATOM 2533 C CA . VAL A 1 302 ? 0.010 3.573 7.834 1.00 84.88 302 VAL A CA 1
ATOM 2534 C C . VAL A 1 302 ? -1.338 3.396 8.533 1.00 84.88 302 VAL A C 1
ATOM 2536 O O . VAL A 1 302 ? -1.969 2.340 8.434 1.00 84.88 302 VAL A O 1
ATOM 2539 N N . ARG A 1 303 ? -1.838 4.455 9.177 1.00 79.94 303 ARG A N 1
ATOM 2540 C CA . ARG A 1 303 ? -3.161 4.475 9.809 1.00 79.94 303 ARG A CA 1
ATOM 2541 C C . ARG A 1 303 ? -4.276 4.185 8.812 1.00 79.94 303 ARG A C 1
ATOM 2543 O O . ARG A 1 303 ? -5.169 3.399 9.124 1.00 79.94 303 ARG A O 1
ATOM 2550 N N . ALA A 1 304 ? -4.221 4.767 7.616 1.00 70.38 304 ALA A N 1
ATOM 2551 C CA . ALA A 1 304 ? -5.201 4.511 6.568 1.00 70.38 304 ALA A CA 1
ATOM 2552 C C . ALA A 1 304 ? -5.185 3.054 6.101 1.00 70.38 304 ALA A C 1
ATOM 2554 O O . ALA A 1 304 ? -6.246 2.434 5.994 1.00 70.38 304 ALA A O 1
ATOM 2555 N N . HIS A 1 305 ? -3.996 2.484 5.906 1.00 74.62 305 HIS A N 1
ATOM 2556 C CA . HIS A 1 305 ? -3.837 1.091 5.505 1.00 74.62 305 HIS A CA 1
ATOM 2557 C C . HIS A 1 305 ? -4.375 0.122 6.566 1.00 74.62 305 HIS A C 1
ATOM 2559 O O . HIS A 1 305 ? -5.115 -0.812 6.256 1.00 74.62 305 HIS A O 1
ATOM 2565 N N . LEU A 1 306 ? -4.056 0.372 7.838 1.00 71.75 306 LEU A N 1
ATOM 2566 C CA . LEU A 1 306 ? -4.514 -0.447 8.963 1.00 71.75 306 LEU A CA 1
ATOM 2567 C C . LEU A 1 306 ? -5.969 -0.171 9.364 1.00 71.75 306 LEU A C 1
ATOM 2569 O O . LEU A 1 306 ? -6.519 -0.888 10.200 1.00 71.75 306 LEU A O 1
ATOM 2573 N N . LYS A 1 307 ? -6.598 0.847 8.764 1.00 61.88 307 LYS A N 1
ATOM 2574 C CA . LYS A 1 307 ? -7.925 1.363 9.124 1.00 61.88 307 LYS A CA 1
ATOM 2575 C C . LYS A 1 307 ? -7.997 1.833 10.591 1.00 61.88 307 LYS A C 1
ATOM 2577 O O . LYS A 1 307 ? -9.043 1.724 11.227 1.00 61.88 307 LYS A O 1
ATOM 2582 N N . LEU A 1 308 ? -6.892 2.382 11.111 1.00 59.03 308 LEU A N 1
ATOM 2583 C CA . LEU A 1 308 ? -6.687 2.850 12.493 1.00 59.03 308 LEU A CA 1
ATOM 2584 C C . LEU A 1 308 ? -6.498 4.368 12.552 1.00 59.03 308 LEU A C 1
ATOM 2586 O O . LEU A 1 308 ? -5.412 4.904 12.758 1.00 59.03 308 LEU A O 1
ATOM 2590 N N . PHE A 1 309 ? -7.591 5.086 12.347 1.00 42.91 309 PHE A N 1
ATOM 2591 C CA . PHE A 1 309 ? -7.562 6.529 12.119 1.00 42.91 309 PHE A CA 1
ATOM 2592 C C . PHE A 1 309 ? -7.678 7.396 13.392 1.00 42.91 309 PHE A C 1
ATOM 2594 O O . PHE A 1 309 ? -7.587 8.618 13.277 1.00 42.91 309 PHE A O 1
ATOM 2601 N N . LYS A 1 310 ? -7.986 6.816 14.561 1.00 42.31 310 LYS A N 1
ATOM 2602 C CA . LYS A 1 310 ? -8.124 7.518 15.864 1.00 42.31 310 LYS A CA 1
ATOM 2603 C C . LYS A 1 310 ? -7.550 6.746 17.049 1.00 42.31 310 LYS A C 1
ATOM 2605 O O . LYS A 1 310 ? -7.230 7.374 18.044 1.00 42.31 310 LYS A O 1
ATOM 2610 N N . ASP A 1 311 ? -7.442 5.423 16.952 1.00 47.72 311 ASP A N 1
ATOM 2611 C CA . ASP A 1 311 ? -6.788 4.623 17.988 1.00 47.72 311 ASP A CA 1
ATOM 2612 C C . ASP A 1 311 ? -5.276 4.851 17.962 1.00 47.72 311 ASP A C 1
ATOM 2614 O O . ASP A 1 311 ? -4.721 5.176 16.910 1.00 47.72 311 ASP A O 1
ATOM 2618 N N . ASN A 1 312 ? -4.590 4.630 19.081 1.00 62.53 312 ASN A N 1
ATOM 2619 C CA . ASN A 1 312 ? -3.130 4.632 19.094 1.00 62.53 312 ASN A CA 1
ATOM 2620 C C . ASN A 1 312 ? -2.586 3.592 18.113 1.00 62.53 312 ASN A C 1
ATOM 2622 O O . ASN A 1 312 ? -3.066 2.459 18.045 1.00 62.53 312 ASN A O 1
ATOM 2626 N N . LEU A 1 313 ? -1.576 3.988 17.342 1.00 66.19 313 LEU A N 1
ATOM 2627 C CA . LEU A 1 313 ? -0.843 3.052 16.512 1.00 66.19 313 LEU A CA 1
ATOM 2628 C C . LEU A 1 313 ? 0.131 2.302 17.423 1.00 66.19 313 LEU A C 1
ATOM 2630 O O . LEU A 1 313 ? 0.951 2.929 18.086 1.00 66.19 313 LEU A O 1
ATOM 2634 N N . THR A 1 314 ? 0.006 0.979 17.495 1.00 75.88 314 THR A N 1
ATOM 2635 C CA . THR A 1 314 ? 0.806 0.142 18.405 1.00 75.88 314 THR A CA 1
ATOM 2636 C C . THR A 1 314 ? 1.660 -0.867 17.648 1.00 75.88 314 THR A C 1
ATOM 2638 O O . THR A 1 314 ? 1.320 -1.238 16.520 1.00 75.88 314 THR A O 1
ATOM 2641 N N . ASP A 1 315 ? 2.727 -1.368 18.269 1.00 69.38 315 ASP A N 1
ATOM 2642 C CA . ASP A 1 315 ? 3.576 -2.424 17.691 1.00 69.38 315 ASP A CA 1
ATOM 2643 C C . ASP A 1 315 ? 2.776 -3.670 17.269 1.00 69.38 315 ASP A C 1
ATOM 2645 O O . ASP A 1 315 ? 2.942 -4.168 16.155 1.00 69.38 315 ASP A O 1
ATOM 2649 N N . ILE A 1 316 ? 1.782 -4.087 18.053 1.00 62.25 316 ILE A N 1
ATOM 2650 C CA . ILE A 1 316 ? 0.866 -5.182 17.707 1.00 62.25 316 ILE A CA 1
ATOM 2651 C C . ILE A 1 316 ? 0.043 -4.862 16.456 1.00 62.25 316 ILE A C 1
ATOM 2653 O O . ILE A 1 316 ? -0.235 -5.746 15.642 1.00 62.25 316 ILE A O 1
ATOM 2657 N N . ASN A 1 317 ? -0.393 -3.614 16.277 1.00 74.44 317 ASN A N 1
ATOM 2658 C CA . ASN A 1 317 ? -1.104 -3.231 15.060 1.00 74.44 317 ASN A CA 1
ATOM 2659 C C . ASN A 1 317 ? -0.174 -3.203 13.844 1.00 74.44 317 ASN A C 1
ATOM 2661 O O . ASN A 1 317 ? -0.590 -3.637 12.769 1.00 74.44 317 ASN A O 1
ATOM 2665 N N . MET A 1 318 ? 1.081 -2.792 14.024 1.00 81.38 318 MET A N 1
ATOM 2666 C CA . MET A 1 318 ? 2.098 -2.798 12.971 1.00 81.38 318 MET A CA 1
ATOM 2667 C C . MET A 1 318 ? 2.432 -4.206 12.472 1.00 81.38 318 MET A C 1
ATOM 2669 O O . MET A 1 318 ? 2.697 -4.379 11.283 1.00 81.38 318 MET A O 1
ATOM 2673 N N . LEU A 1 319 ? 2.283 -5.243 13.307 1.00 72.81 319 LEU A N 1
ATOM 2674 C CA . LEU A 1 319 ? 2.403 -6.642 12.870 1.00 72.81 319 LEU A CA 1
ATOM 2675 C C . LEU A 1 319 ? 1.386 -7.043 11.791 1.00 72.81 319 LEU A C 1
ATOM 2677 O O . LEU A 1 319 ? 1.572 -8.080 11.150 1.00 72.81 319 LEU A O 1
ATOM 2681 N N . LYS A 1 320 ? 0.304 -6.283 11.584 1.00 76.06 320 LYS A N 1
ATOM 2682 C CA . LYS A 1 320 ? -0.693 -6.546 10.531 1.00 76.06 320 LYS A CA 1
ATOM 2683 C C . LYS A 1 320 ? -0.313 -5.935 9.185 1.00 76.06 320 LYS A C 1
ATOM 2685 O O . LYS A 1 320 ? -0.890 -6.332 8.175 1.00 76.06 320 LYS A O 1
ATOM 2690 N N . LEU A 1 321 ? 0.631 -4.996 9.159 1.00 79.62 321 LEU A N 1
ATOM 2691 C CA . LEU A 1 321 ? 1.078 -4.377 7.920 1.00 79.62 321 LEU A CA 1
ATOM 2692 C C . LEU A 1 321 ? 1.810 -5.432 7.079 1.00 79.62 321 LEU A C 1
ATOM 2694 O O . LEU A 1 321 ? 2.656 -6.168 7.588 1.00 79.62 321 LEU A O 1
ATOM 2698 N N . ARG A 1 322 ? 1.409 -5.573 5.815 1.00 81.25 322 ARG A N 1
ATOM 2699 C CA . ARG A 1 322 ? 2.012 -6.512 4.850 1.00 81.25 322 ARG A CA 1
ATOM 2700 C C . ARG A 1 322 ? 2.590 -5.779 3.652 1.00 81.25 322 ARG A C 1
ATOM 2702 O O . ARG A 1 322 ? 3.650 -6.151 3.168 1.00 81.25 322 ARG A O 1
ATOM 2709 N N . HIS A 1 323 ? 1.921 -4.714 3.228 1.00 85.00 323 HIS A N 1
ATOM 2710 C CA . HIS A 1 323 ? 2.314 -3.903 2.088 1.00 85.00 323 HIS A CA 1
ATOM 2711 C C . HIS A 1 323 ? 2.020 -2.443 2.408 1.00 85.00 323 HIS A C 1
ATOM 2713 O O . HIS A 1 323 ? 1.009 -2.158 3.053 1.00 85.00 323 HIS A O 1
ATOM 2719 N N . ILE A 1 324 ? 2.845 -1.512 1.941 1.00 84.31 324 ILE A N 1
ATOM 2720 C CA . ILE A 1 324 ? 2.504 -0.091 1.989 1.00 84.31 324 ILE A CA 1
ATOM 2721 C C . ILE A 1 324 ? 2.967 0.616 0.717 1.00 84.31 324 ILE A C 1
ATOM 2723 O O . ILE A 1 324 ? 4.105 0.465 0.280 1.00 84.31 324 ILE A O 1
ATOM 2727 N N . PHE A 1 325 ? 2.039 1.370 0.123 1.00 81.38 325 PHE A N 1
ATOM 2728 C CA . PHE A 1 325 ? 2.220 2.082 -1.141 1.00 81.38 325 PHE A CA 1
ATOM 2729 C C . PHE A 1 325 ? 1.798 3.542 -0.959 1.00 81.38 325 PHE A C 1
ATOM 2731 O O . PHE A 1 325 ? 0.642 3.890 -1.219 1.00 81.38 325 PHE A O 1
ATOM 2738 N N . PRO A 1 326 ? 2.705 4.388 -0.462 1.00 66.19 326 PR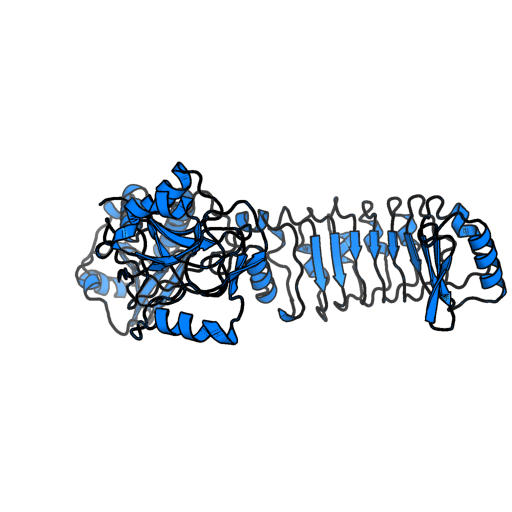O A N 1
ATOM 2739 C CA . PRO A 1 326 ? 2.541 5.817 -0.402 1.00 66.19 326 PRO A CA 1
ATOM 2740 C C . PRO A 1 326 ? 2.113 6.410 -1.738 1.00 66.19 326 PRO A C 1
ATOM 2742 O O . PRO A 1 326 ? 2.814 6.258 -2.739 1.00 66.19 326 PRO A O 1
ATOM 2745 N N . LYS A 1 327 ? 0.942 7.055 -1.762 1.00 59.22 327 LYS A N 1
ATOM 2746 C CA . LYS A 1 327 ? 0.441 7.753 -2.946 1.00 59.22 327 LYS A CA 1
ATOM 2747 C C . LYS A 1 327 ? 0.839 9.220 -2.890 1.00 59.22 327 LYS A C 1
ATOM 2749 O O . LYS A 1 327 ? 0.878 9.823 -1.826 1.00 59.22 327 LYS A O 1
ATOM 2754 N N . TYR A 1 328 ? 1.089 9.779 -4.068 1.00 51.47 328 TYR A N 1
ATOM 2755 C CA . TYR A 1 328 ? 1.610 11.134 -4.244 1.00 51.47 328 TYR A CA 1
ATOM 2756 C C . TYR A 1 328 ? 0.725 12.232 -3.634 1.00 51.47 328 TYR A C 1
ATOM 2758 O O . TYR A 1 328 ? 1.232 13.235 -3.141 1.00 51.47 328 TYR A O 1
ATOM 2766 N N . ASP A 1 329 ? -0.591 12.015 -3.598 1.00 55.22 329 ASP A N 1
ATOM 2767 C CA . ASP A 1 329 ? -1.547 12.995 -3.070 1.00 55.22 329 ASP A CA 1
ATOM 2768 C C . ASP A 1 329 ? -1.460 13.165 -1.537 1.00 55.22 329 ASP A C 1
ATOM 2770 O O . ASP A 1 329 ? -2.030 14.107 -0.986 1.00 55.22 329 ASP A O 1
ATOM 2774 N N . ASP A 1 330 ? -0.729 12.285 -0.839 1.00 56.25 330 ASP A N 1
ATOM 2775 C CA . ASP A 1 330 ? -0.592 12.297 0.620 1.00 56.25 330 ASP A CA 1
ATOM 2776 C C . ASP A 1 330 ? 0.607 13.130 1.127 1.00 56.25 330 ASP A C 1
ATOM 2778 O O . ASP A 1 330 ? 0.818 13.207 2.340 1.00 56.25 330 ASP A O 1
ATOM 2782 N N . GLY A 1 331 ? 1.342 13.810 0.240 1.00 72.38 331 GLY A N 1
ATOM 2783 C CA . GLY A 1 331 ? 2.476 14.678 0.589 1.00 72.38 331 GLY A CA 1
ATOM 2784 C C . GLY A 1 331 ? 3.817 13.946 0.733 1.00 72.38 331 GLY A C 1
ATOM 2785 O O . GLY A 1 331 ? 3.883 12.720 0.686 1.00 72.38 331 GLY A O 1
ATOM 2786 N N . LEU A 1 332 ? 4.900 14.718 0.889 1.00 86.38 332 LEU A N 1
ATOM 2787 C CA . LEU A 1 332 ? 6.259 14.183 1.046 1.00 86.38 332 LEU A CA 1
ATOM 2788 C C . LEU A 1 332 ? 6.434 13.500 2.413 1.00 86.38 332 LEU A C 1
ATOM 2790 O O . LEU A 1 332 ? 5.983 14.022 3.432 1.00 86.38 332 LEU A O 1
ATOM 2794 N N . VAL A 1 333 ? 7.118 12.362 2.420 1.00 89.81 333 VAL A N 1
ATOM 2795 C CA . VAL A 1 333 ? 7.566 11.598 3.585 1.00 89.81 333 VAL A CA 1
ATOM 2796 C C . VAL A 1 333 ? 9.059 11.853 3.783 1.00 89.81 333 VAL A C 1
ATOM 2798 O O . VAL A 1 333 ? 9.883 11.443 2.968 1.00 89.81 333 VAL A O 1
ATOM 2801 N N . ALA A 1 334 ? 9.407 12.537 4.866 1.00 90.06 334 ALA A N 1
ATOM 2802 C CA . ALA A 1 334 ? 10.777 12.880 5.229 1.00 90.06 334 ALA A CA 1
ATOM 2803 C C . ALA A 1 334 ? 11.426 11.857 6.172 1.00 90.06 334 ALA A C 1
ATOM 2805 O O . ALA A 1 334 ? 12.647 11.804 6.251 1.00 90.06 334 ALA A O 1
ATOM 2806 N N . SER A 1 335 ? 10.637 11.060 6.904 1.00 93.69 335 SER A N 1
ATOM 2807 C CA . SER A 1 335 ? 11.181 10.036 7.802 1.00 93.69 335 SER A CA 1
ATOM 2808 C C . SER A 1 335 ? 10.378 8.742 7.794 1.00 93.69 335 SER A C 1
ATOM 2810 O O . SER A 1 335 ? 9.147 8.763 7.790 1.00 93.69 335 SER A O 1
ATOM 2812 N N . LEU A 1 336 ? 11.090 7.614 7.849 1.00 95.88 336 LEU A N 1
ATOM 2813 C CA . LEU A 1 336 ? 10.518 6.271 7.976 1.00 95.88 336 LEU A CA 1
ATOM 2814 C C . LEU A 1 336 ? 10.480 5.760 9.426 1.00 95.88 336 LEU A C 1
ATOM 2816 O O . LEU A 1 336 ? 10.063 4.626 9.664 1.00 95.88 336 LEU A O 1
ATOM 2820 N N . SER A 1 337 ? 10.879 6.578 10.404 1.00 95.12 337 SER A N 1
ATOM 2821 C CA . SER A 1 337 ? 10.839 6.215 11.825 1.00 95.12 337 SER A CA 1
ATOM 2822 C C . SER A 1 337 ? 9.440 5.757 12.252 1.00 95.12 337 SER A C 1
ATOM 2824 O O . SER A 1 337 ? 8.447 6.447 12.015 1.00 95.12 337 SER A O 1
ATOM 2826 N N . GLY A 1 338 ? 9.379 4.584 12.886 1.00 92.12 338 GLY A N 1
ATOM 2827 C CA . GLY A 1 338 ? 8.148 3.873 13.234 1.00 92.12 338 GLY A CA 1
ATOM 2828 C C . GLY A 1 338 ? 7.889 2.649 12.347 1.00 92.12 338 GLY A C 1
ATOM 2829 O O . GLY A 1 338 ? 7.181 1.727 12.762 1.00 92.12 338 GLY A O 1
ATOM 2830 N N . MET A 1 339 ? 8.500 2.572 11.159 1.00 95.25 339 MET A N 1
ATOM 2831 C CA . MET A 1 339 ? 8.393 1.401 10.279 1.00 95.25 339 MET A CA 1
ATOM 2832 C C . MET A 1 339 ? 9.155 0.182 10.807 1.00 95.25 339 MET A C 1
ATOM 2834 O O . MET A 1 339 ? 8.798 -0.945 10.456 1.00 95.25 339 MET A O 1
ATOM 2838 N N . GLU A 1 340 ? 10.107 0.363 11.729 1.00 93.31 340 GLU A N 1
ATOM 2839 C CA . GLU A 1 340 ? 10.895 -0.734 12.299 1.00 93.31 340 GLU A CA 1
ATOM 2840 C C . GLU A 1 340 ? 10.038 -1.746 13.080 1.00 93.31 340 GLU A C 1
ATOM 2842 O O . GLU A 1 340 ? 10.451 -2.891 13.290 1.00 93.31 340 GLU A O 1
ATOM 2847 N N . TYR A 1 341 ? 8.824 -1.355 13.475 1.00 87.88 341 TYR A N 1
ATOM 2848 C CA . TYR A 1 341 ? 7.849 -2.195 14.170 1.00 87.88 341 TYR A CA 1
ATOM 2849 C C . TYR A 1 341 ? 6.957 -3.015 13.222 1.00 87.88 341 TYR A C 1
ATOM 2851 O O . TYR A 1 341 ? 6.238 -3.911 13.668 1.00 87.88 341 TYR A O 1
ATOM 2859 N N . ALA A 1 342 ? 7.003 -2.766 11.910 1.00 90.81 342 ALA A N 1
ATOM 2860 C CA . ALA A 1 342 ? 6.230 -3.486 10.898 1.00 90.81 342 ALA A CA 1
ATOM 2861 C C . ALA A 1 342 ? 6.822 -4.876 10.587 1.00 90.81 342 ALA A C 1
ATOM 2863 O O . ALA A 1 342 ? 7.070 -5.197 9.433 1.00 90.81 342 ALA A O 1
ATOM 2864 N N . LYS A 1 343 ? 7.054 -5.730 11.593 1.00 85.62 343 LYS A N 1
ATOM 2865 C CA . LYS A 1 343 ? 7.861 -6.972 11.476 1.00 85.62 343 LYS A CA 1
ATOM 2866 C C . LYS A 1 343 ? 7.377 -8.021 10.464 1.00 85.62 343 LYS A C 1
ATOM 2868 O O . LYS A 1 343 ? 8.049 -9.020 10.258 1.00 85.62 343 LYS A O 1
ATOM 2873 N N . ASN A 1 344 ? 6.205 -7.823 9.870 1.00 81.38 344 ASN A N 1
ATOM 2874 C CA . ASN A 1 344 ? 5.650 -8.694 8.839 1.00 81.38 344 ASN A CA 1
ATOM 2875 C C . ASN A 1 344 ? 5.466 -7.970 7.491 1.00 81.38 344 ASN A C 1
ATOM 2877 O O . ASN A 1 344 ? 4.717 -8.449 6.640 1.00 81.38 344 ASN A O 1
ATOM 2881 N N . LEU A 1 345 ? 6.083 -6.802 7.307 1.00 91.56 345 LEU A N 1
ATOM 2882 C CA . LEU A 1 345 ? 6.030 -6.053 6.059 1.00 91.56 345 LEU A CA 1
ATOM 2883 C C . LEU A 1 345 ? 6.814 -6.808 4.983 1.00 91.56 345 LEU A C 1
ATOM 2885 O O . LEU A 1 345 ? 8.001 -7.077 5.147 1.00 91.56 345 LEU A O 1
ATOM 2889 N N . LEU A 1 346 ? 6.138 -7.145 3.892 1.00 88.50 346 LEU A N 1
ATOM 2890 C CA . LEU A 1 346 ? 6.696 -7.877 2.760 1.00 88.50 346 LEU A CA 1
ATOM 2891 C C . LEU A 1 346 ? 7.063 -6.931 1.621 1.00 88.50 346 LEU A C 1
ATOM 2893 O O . LEU A 1 346 ? 8.051 -7.159 0.929 1.00 88.50 346 LEU A O 1
ATOM 2897 N N . GLU A 1 347 ? 6.288 -5.866 1.425 1.00 91.56 347 GLU A N 1
ATOM 2898 C CA . GLU A 1 347 ? 6.487 -4.949 0.306 1.00 91.56 347 GLU A CA 1
ATOM 2899 C C . GLU A 1 347 ? 6.409 -3.498 0.769 1.00 91.56 347 GLU A C 1
ATOM 2901 O O . GLU A 1 347 ? 5.420 -3.063 1.370 1.00 91.56 347 GLU A O 1
ATOM 2906 N N . PHE A 1 348 ? 7.455 -2.741 0.462 1.00 95.06 348 PHE A N 1
ATOM 2907 C CA . PHE A 1 348 ? 7.500 -1.305 0.681 1.00 95.06 348 PHE A CA 1
ATOM 2908 C C . PHE A 1 348 ? 7.730 -0.609 -0.651 1.00 95.06 348 PHE A C 1
ATOM 2910 O O . PHE A 1 348 ? 8.651 -0.953 -1.390 1.00 95.06 348 PHE A O 1
ATOM 2917 N N . MET A 1 349 ? 6.900 0.382 -0.945 1.00 92.88 349 MET A N 1
ATOM 2918 C CA . MET A 1 349 ? 7.144 1.327 -2.022 1.00 92.88 349 MET A CA 1
ATOM 2919 C C . MET A 1 349 ? 7.209 2.724 -1.430 1.00 92.88 349 MET A C 1
ATOM 2921 O O . MET A 1 349 ? 6.537 3.007 -0.450 1.00 92.88 349 MET A O 1
ATOM 2925 N N . ILE A 1 350 ? 7.956 3.614 -2.056 1.00 91.56 350 ILE A N 1
ATOM 2926 C CA . ILE A 1 350 ? 7.794 5.056 -1.947 1.00 91.56 350 ILE A CA 1
ATOM 2927 C C . ILE A 1 350 ? 8.043 5.627 -3.339 1.00 91.56 350 ILE A C 1
ATOM 2929 O O . ILE A 1 350 ? 8.906 5.138 -4.070 1.00 91.56 350 ILE A O 1
ATOM 2933 N N . SER A 1 351 ? 7.222 6.588 -3.761 1.00 91.31 351 SER A N 1
ATOM 2934 C CA . SER A 1 351 ? 7.342 7.151 -5.104 1.00 91.31 351 SER A CA 1
ATOM 2935 C C . SER A 1 351 ? 7.115 8.649 -5.119 1.00 91.31 351 SER A C 1
ATOM 2937 O O . SER A 1 351 ? 6.302 9.149 -4.343 1.00 91.31 351 SER A O 1
ATOM 2939 N N . ASN A 1 352 ? 7.786 9.338 -6.042 1.00 90.06 352 ASN A N 1
ATOM 2940 C CA . ASN A 1 352 ? 7.680 10.782 -6.223 1.00 90.06 352 ASN A CA 1
ATOM 2941 C C . ASN A 1 352 ? 7.937 11.556 -4.913 1.00 90.06 352 ASN A C 1
ATOM 2943 O O . ASN A 1 352 ? 7.226 12.502 -4.584 1.00 90.06 352 ASN A O 1
ATOM 2947 N N . ASN A 1 353 ? 8.947 11.143 -4.151 1.00 90.56 353 ASN A N 1
ATOM 2948 C CA . ASN A 1 353 ? 9.310 11.783 -2.892 1.00 90.56 353 ASN A CA 1
ATOM 2949 C C . ASN A 1 353 ? 10.633 12.529 -3.058 1.00 90.56 353 ASN A C 1
ATOM 2951 O O . ASN A 1 353 ? 11.675 11.993 -2.701 1.00 90.56 353 ASN A O 1
ATOM 2955 N N . SER A 1 354 ? 10.597 13.702 -3.692 1.00 86.69 354 SER A N 1
ATOM 2956 C CA . SER A 1 354 ? 11.804 14.472 -4.022 1.00 86.69 354 SER A CA 1
ATOM 2957 C C . SER A 1 354 ? 12.661 14.737 -2.783 1.00 86.69 354 SER A C 1
ATOM 2959 O O . SER A 1 354 ? 12.114 15.172 -1.773 1.00 86.69 354 SER A O 1
ATOM 2961 N N . GLU A 1 355 ? 13.976 14.531 -2.901 1.00 82.19 355 GLU A N 1
ATOM 2962 C CA . GLU A 1 355 ? 14.963 14.723 -1.821 1.00 82.19 355 GLU A CA 1
ATOM 2963 C C . GLU A 1 355 ? 14.784 13.745 -0.643 1.00 82.19 355 GLU A C 1
ATOM 2965 O O . GLU A 1 355 ? 15.023 14.089 0.512 1.00 82.19 355 GLU A O 1
ATOM 2970 N N . PHE A 1 356 ? 14.348 12.512 -0.922 1.00 91.75 356 PHE A N 1
ATOM 2971 C CA . PHE A 1 356 ? 14.300 11.459 0.093 1.00 91.75 356 PHE A CA 1
ATOM 2972 C C . PHE A 1 356 ? 15.717 11.062 0.534 1.00 91.75 356 PHE A C 1
ATOM 2974 O O . PHE A 1 356 ? 16.520 10.657 -0.303 1.00 91.75 356 PHE A O 1
ATOM 2981 N N . ASP A 1 357 ? 15.989 11.130 1.839 1.00 94.38 357 ASP A N 1
ATOM 2982 C CA . ASP A 1 357 ? 17.240 10.653 2.438 1.00 94.38 357 ASP A CA 1
ATOM 2983 C C . ASP A 1 357 ? 17.269 9.116 2.448 1.00 94.38 357 ASP A C 1
ATOM 2985 O O . ASP A 1 357 ? 16.485 8.464 3.146 1.00 94.38 357 ASP A O 1
ATOM 2989 N N . GLU A 1 358 ? 18.189 8.522 1.687 1.00 94.50 358 GLU A N 1
ATOM 2990 C CA . GLU A 1 358 ? 18.376 7.074 1.604 1.00 94.50 358 GLU A CA 1
ATOM 2991 C C . GLU A 1 358 ? 18.628 6.425 2.970 1.00 94.50 358 GLU A C 1
ATOM 2993 O O . GLU A 1 358 ? 18.252 5.270 3.185 1.00 94.50 358 GLU A O 1
ATOM 2998 N N . ASN A 1 359 ? 19.195 7.161 3.930 1.00 95.94 359 ASN A N 1
ATOM 2999 C CA . ASN A 1 359 ? 19.485 6.641 5.263 1.00 95.94 359 ASN A CA 1
ATOM 3000 C C . ASN A 1 359 ? 18.219 6.308 6.057 1.00 95.94 359 ASN A C 1
ATOM 3002 O O . ASN A 1 359 ? 18.290 5.551 7.029 1.00 95.94 359 ASN A O 1
ATOM 3006 N N . GLU A 1 360 ? 17.050 6.811 5.658 1.00 96.06 360 GLU A N 1
ATOM 3007 C CA . GLU A 1 360 ? 15.780 6.446 6.285 1.00 96.06 360 GLU A CA 1
ATOM 3008 C C . GLU A 1 360 ? 15.388 4.988 6.005 1.00 96.06 360 GLU A C 1
ATOM 3010 O 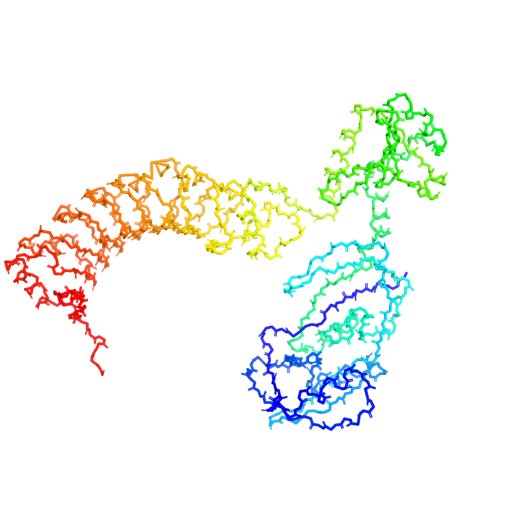O . GLU A 1 360 ? 14.641 4.393 6.786 1.00 96.06 360 GLU A O 1
ATOM 3015 N N . LEU A 1 361 ? 15.955 4.350 4.970 1.00 96.00 361 LEU A N 1
ATOM 3016 C CA . LEU A 1 361 ? 15.731 2.928 4.680 1.00 96.00 361 LEU A CA 1
ATOM 3017 C C . LEU A 1 361 ? 16.185 2.002 5.824 1.00 96.00 361 LEU A C 1
ATOM 3019 O O . LEU A 1 361 ? 15.682 0.884 5.926 1.00 96.00 361 LEU A O 1
ATOM 3023 N N . LYS A 1 362 ? 17.042 2.468 6.747 1.00 95.94 362 LYS A N 1
ATOM 3024 C CA . LYS A 1 362 ? 17.426 1.732 7.972 1.00 95.94 362 LYS A CA 1
ATOM 3025 C C . LYS A 1 362 ? 16.255 1.397 8.898 1.00 95.94 362 LYS A C 1
ATOM 3027 O O . LYS A 1 362 ? 16.368 0.496 9.723 1.00 95.94 362 LYS A O 1
ATOM 3032 N N . HIS A 1 363 ? 15.148 2.134 8.789 1.00 96.56 363 HIS A N 1
ATOM 3033 C CA . HIS A 1 363 ? 13.937 1.887 9.569 1.00 96.56 363 HIS A CA 1
ATOM 3034 C C . HIS A 1 363 ? 13.080 0.759 8.987 1.00 96.56 363 HIS A C 1
ATOM 3036 O O . HIS A 1 363 ? 12.113 0.335 9.615 1.00 96.56 363 HIS A O 1
ATOM 3042 N N . LEU A 1 364 ? 13.402 0.253 7.795 1.00 95.81 364 LEU A N 1
ATOM 3043 C CA . LEU A 1 364 ? 12.653 -0.842 7.199 1.00 95.81 364 LEU A CA 1
ATOM 3044 C C . LEU A 1 364 ? 12.973 -2.184 7.885 1.00 95.81 364 LEU A C 1
ATOM 3046 O O . LEU A 1 364 ? 14.121 -2.444 8.248 1.00 95.81 364 LEU A O 1
ATOM 3050 N N . PRO A 1 365 ? 11.968 -3.055 8.074 1.00 92.94 365 PRO A N 1
ATOM 3051 C CA . PRO A 1 365 ? 12.159 -4.352 8.710 1.00 92.94 365 PRO A CA 1
ATOM 3052 C C . PRO A 1 365 ? 12.848 -5.355 7.770 1.00 92.94 365 PRO A C 1
ATOM 3054 O O . PRO A 1 365 ? 12.716 -5.301 6.548 1.00 92.94 365 PRO A O 1
ATOM 3057 N N . ASP A 1 366 ? 13.509 -6.344 8.364 1.00 92.19 366 ASP A N 1
ATOM 3058 C CA . ASP A 1 366 ? 14.202 -7.459 7.699 1.00 92.19 366 ASP A CA 1
ATOM 3059 C C . ASP A 1 366 ? 13.270 -8.457 6.983 1.00 92.19 366 ASP A C 1
ATOM 3061 O O . ASP A 1 366 ? 13.718 -9.297 6.197 1.00 92.19 366 ASP A O 1
ATOM 3065 N N . SER A 1 367 ? 11.959 -8.354 7.210 1.00 89.19 367 SER A N 1
ATOM 3066 C CA . SER A 1 367 ? 10.924 -9.182 6.582 1.00 89.19 367 SER A CA 1
ATOM 3067 C C . SER A 1 367 ? 10.650 -8.856 5.107 1.00 89.19 367 SER A C 1
ATOM 3069 O O . SER A 1 367 ? 9.874 -9.569 4.461 1.00 89.19 367 SER A O 1
ATOM 3071 N N . LEU A 1 368 ? 11.241 -7.787 4.565 1.00 94.25 368 LEU A N 1
ATOM 3072 C CA . LEU A 1 368 ? 10.955 -7.318 3.210 1.00 94.25 368 LEU A CA 1
ATOM 3073 C C . LEU A 1 368 ? 11.360 -8.323 2.129 1.00 94.25 368 LEU A C 1
ATOM 3075 O O . LEU A 1 368 ? 12.450 -8.885 2.142 1.00 94.25 368 LEU A O 1
ATOM 3079 N N . HIS A 1 369 ? 10.466 -8.482 1.156 1.00 93.25 369 HIS A N 1
ATOM 3080 C CA . HIS A 1 369 ? 10.651 -9.255 -0.070 1.00 93.25 369 HIS A CA 1
ATOM 3081 C C . HIS A 1 369 ? 10.775 -8.348 -1.297 1.00 93.25 369 HIS A C 1
ATOM 3083 O O . HIS A 1 369 ? 11.525 -8.678 -2.218 1.00 93.25 369 HIS A O 1
ATOM 3089 N N . SER A 1 370 ? 10.084 -7.201 -1.298 1.00 96.25 370 SER A N 1
ATOM 3090 C CA . SER A 1 370 ? 10.163 -6.202 -2.366 1.00 96.25 370 SER A CA 1
ATOM 3091 C C . SER A 1 370 ? 10.343 -4.788 -1.820 1.00 96.25 370 SER A C 1
ATOM 3093 O O . SER A 1 370 ? 9.618 -4.371 -0.914 1.00 96.25 370 SER A O 1
ATOM 3095 N N . LEU A 1 371 ? 11.262 -4.033 -2.426 1.00 97.06 371 LEU A N 1
ATOM 3096 C CA . LEU A 1 371 ? 11.542 -2.636 -2.096 1.00 97.06 371 LEU A CA 1
ATOM 3097 C C . LEU A 1 371 ? 11.508 -1.769 -3.359 1.00 97.06 371 LEU A C 1
ATOM 3099 O O . LEU A 1 371 ? 12.263 -2.000 -4.298 1.00 97.06 371 LEU A O 1
ATOM 3103 N N . ALA A 1 372 ? 10.655 -0.752 -3.378 1.00 96.94 372 ALA A N 1
ATOM 3104 C CA . ALA A 1 372 ? 10.572 0.208 -4.470 1.00 96.94 372 ALA A CA 1
ATOM 3105 C C . ALA A 1 372 ? 10.776 1.644 -3.961 1.00 96.94 372 ALA A C 1
ATOM 3107 O O . ALA A 1 372 ? 10.092 2.079 -3.040 1.00 96.94 372 ALA A O 1
ATOM 3108 N N . VAL A 1 373 ? 11.704 2.381 -4.565 1.00 95.75 373 VAL A N 1
ATOM 3109 C CA . VAL A 1 373 ? 12.007 3.787 -4.260 1.00 95.75 373 VAL A CA 1
ATOM 3110 C C . VAL A 1 373 ? 12.128 4.524 -5.5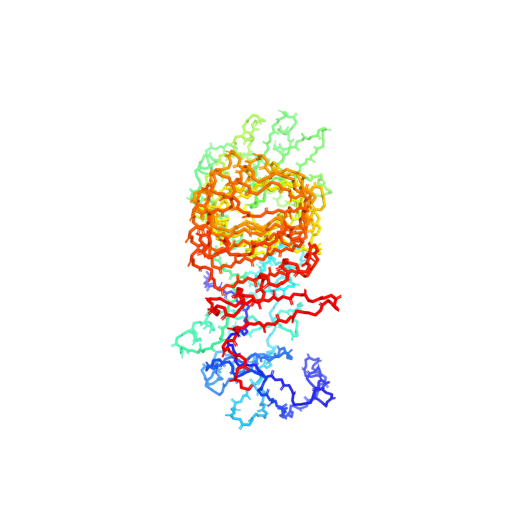91 1.00 95.75 373 VAL A C 1
ATOM 3112 O O . VAL A 1 373 ? 13.185 4.529 -6.211 1.00 95.75 373 VAL A O 1
ATOM 3115 N N . ILE A 1 374 ? 11.018 5.075 -6.081 1.00 95.06 374 ILE A N 1
ATOM 3116 C CA . ILE A 1 374 ? 10.879 5.532 -7.473 1.00 95.06 374 ILE A CA 1
ATOM 3117 C C . ILE A 1 374 ? 10.779 7.053 -7.518 1.00 95.06 374 ILE A C 1
ATOM 3119 O O . ILE A 1 374 ? 9.914 7.627 -6.858 1.00 95.06 374 ILE A O 1
ATOM 3123 N N . LYS A 1 375 ? 11.578 7.733 -8.342 1.00 94.50 375 LYS A N 1
ATOM 3124 C CA . LYS A 1 375 ? 11.499 9.201 -8.468 1.00 94.50 375 LYS A CA 1
ATOM 3125 C C . LYS A 1 375 ? 11.609 9.921 -7.120 1.00 94.50 375 LYS A C 1
ATOM 3127 O O . LYS A 1 375 ? 10.808 10.792 -6.779 1.00 94.50 375 LYS A O 1
ATOM 3132 N N . CYS A 1 376 ? 12.599 9.519 -6.334 1.00 94.25 376 CYS A N 1
ATOM 3133 C CA . CYS A 1 376 ? 12.874 10.066 -5.008 1.00 94.25 376 CYS A CA 1
ATOM 3134 C C . CYS A 1 376 ? 14.129 10.952 -4.979 1.00 94.25 376 CYS A C 1
ATOM 3136 O O . CYS A 1 376 ? 14.397 11.620 -3.984 1.00 94.25 376 CYS A O 1
ATOM 3138 N N . GLY A 1 377 ? 14.868 11.008 -6.091 1.00 94.88 377 GLY A N 1
ATOM 3139 C CA . GLY A 1 377 ? 16.100 11.785 -6.199 1.00 94.88 377 GLY A CA 1
ATOM 3140 C C . GLY A 1 377 ? 17.310 11.082 -5.588 1.00 94.88 377 GLY A C 1
ATOM 3141 O O . GLY A 1 377 ? 18.278 11.758 -5.256 1.00 94.88 377 GLY A O 1
ATOM 3142 N N . LEU A 1 378 ? 17.272 9.749 -5.451 1.00 96.00 378 LEU A N 1
ATOM 3143 C CA . LEU A 1 378 ? 18.417 8.991 -4.948 1.00 96.00 378 LEU A CA 1
ATOM 3144 C C . LEU A 1 378 ? 19.631 9.194 -5.860 1.00 96.00 378 LEU A C 1
ATOM 3146 O O . LEU A 1 378 ? 19.534 9.014 -7.075 1.00 96.00 378 LEU A O 1
ATOM 3150 N N . THR A 1 379 ? 20.776 9.536 -5.278 1.00 95.88 379 THR A N 1
ATOM 3151 C CA . THR A 1 379 ? 22.063 9.638 -5.993 1.00 95.88 379 THR A CA 1
ATOM 3152 C C . THR A 1 379 ? 22.986 8.465 -5.681 1.00 95.88 379 THR A C 1
ATOM 3154 O O . THR A 1 379 ? 23.835 8.111 -6.495 1.00 95.88 379 THR A O 1
ATOM 3157 N N . ASN A 1 380 ? 22.789 7.823 -4.531 1.00 95.00 380 ASN A N 1
ATOM 3158 C CA . ASN A 1 380 ? 23.502 6.631 -4.105 1.00 95.00 380 ASN A CA 1
ATOM 3159 C C . ASN A 1 380 ? 22.560 5.702 -3.316 1.00 95.00 380 ASN A C 1
ATOM 3161 O O . ASN A 1 380 ? 21.429 6.064 -2.988 1.00 95.00 380 ASN A O 1
ATOM 3165 N N . ILE A 1 381 ? 23.041 4.492 -3.039 1.00 96.62 381 ILE A N 1
ATOM 3166 C CA . ILE A 1 381 ? 22.360 3.471 -2.233 1.00 96.62 381 ILE A CA 1
ATOM 3167 C C . ILE A 1 381 ? 23.351 2.796 -1.272 1.00 96.62 381 ILE A C 1
ATOM 3169 O O . ILE A 1 381 ? 23.254 1.597 -1.017 1.00 96.62 381 ILE A O 1
ATOM 3173 N N . GLU A 1 382 ? 24.327 3.543 -0.745 1.00 96.81 382 GLU A N 1
ATOM 3174 C CA . GLU A 1 382 ? 25.366 2.994 0.144 1.00 96.81 382 GLU A CA 1
ATOM 3175 C C . GLU A 1 382 ? 24.776 2.356 1.405 1.00 96.81 382 GLU A C 1
ATOM 3177 O O . GLU A 1 382 ? 25.278 1.338 1.872 1.00 96.81 382 GLU A O 1
ATOM 3182 N N . ILE A 1 383 ? 23.641 2.869 1.891 1.00 95.69 383 ILE A N 1
ATOM 3183 C CA . ILE A 1 383 ? 22.910 2.290 3.025 1.00 95.69 383 ILE A CA 1
ATOM 3184 C C . ILE A 1 383 ? 22.638 0.784 2.858 1.00 95.69 383 ILE A C 1
ATOM 3186 O O . ILE A 1 383 ? 22.579 0.053 3.843 1.00 95.69 383 ILE A O 1
ATOM 3190 N N . MET A 1 384 ? 22.528 0.288 1.618 1.00 95.38 384 MET A N 1
ATOM 3191 C CA . MET A 1 384 ? 22.292 -1.128 1.320 1.00 95.38 384 MET A CA 1
ATOM 3192 C C . MET A 1 384 ? 23.433 -2.043 1.792 1.00 95.38 384 MET A C 1
ATOM 3194 O O . MET A 1 384 ? 23.182 -3.228 1.998 1.00 95.38 384 MET A O 1
ATOM 3198 N N . TYR A 1 385 ? 24.647 -1.520 2.013 1.00 95.06 385 TYR A N 1
ATOM 3199 C CA . TYR A 1 385 ? 25.739 -2.271 2.646 1.00 95.06 385 TYR A CA 1
ATOM 3200 C C . TYR A 1 385 ? 25.393 -2.702 4.079 1.00 95.06 385 TYR A C 1
ATOM 3202 O O . TYR A 1 385 ? 25.796 -3.783 4.514 1.00 95.06 385 TYR A O 1
ATOM 3210 N N . ASP A 1 386 ? 24.632 -1.874 4.797 1.00 92.38 386 ASP A N 1
ATOM 3211 C CA . ASP A 1 386 ? 24.327 -2.063 6.216 1.00 92.38 386 ASP A CA 1
ATOM 3212 C C . ASP A 1 386 ? 22.975 -2.753 6.454 1.00 92.38 386 ASP A C 1
ATOM 3214 O O . ASP A 1 386 ? 22.736 -3.322 7.528 1.00 92.38 386 ASP A O 1
ATOM 3218 N N . LEU A 1 387 ? 22.074 -2.728 5.465 1.00 91.56 387 LEU A N 1
ATOM 3219 C CA . LEU A 1 387 ? 20.742 -3.315 5.600 1.00 91.56 387 LEU A CA 1
ATOM 3220 C C . LEU A 1 387 ? 20.786 -4.846 5.558 1.00 91.56 387 LEU A C 1
ATOM 3222 O O . LEU A 1 387 ? 21.216 -5.474 4.593 1.00 91.56 387 LEU A O 1
ATOM 3226 N N . LYS A 1 388 ? 20.233 -5.474 6.599 1.00 88.44 388 LYS A N 1
ATOM 3227 C CA . LYS A 1 388 ? 20.061 -6.930 6.674 1.00 88.44 388 LYS A CA 1
ATOM 3228 C C . LYS A 1 388 ? 18.677 -7.317 6.168 1.00 88.44 388 LYS A C 1
ATOM 3230 O O . LYS A 1 388 ? 17.744 -7.440 6.954 1.00 88.44 388 LYS A O 1
ATOM 3235 N N . LEU A 1 389 ? 18.553 -7.520 4.857 1.00 91.81 389 LEU A N 1
ATOM 3236 C CA . LEU A 1 389 ? 17.290 -7.873 4.196 1.00 91.81 389 LEU A CA 1
ATOM 3237 C C . LEU A 1 389 ? 17.378 -9.278 3.562 1.00 91.81 389 LEU A C 1
ATOM 3239 O O . LEU A 1 389 ? 17.421 -9.401 2.338 1.00 91.81 389 LEU A O 1
ATOM 3243 N N . PRO A 1 390 ? 17.429 -10.359 4.368 1.00 88.94 390 PRO A N 1
ATOM 3244 C CA . PRO A 1 390 ? 17.747 -11.712 3.890 1.00 88.94 390 PRO A CA 1
ATOM 3245 C C . PRO A 1 390 ? 16.701 -12.305 2.937 1.00 88.94 390 PRO A C 1
ATOM 3247 O O . PRO A 1 390 ? 16.991 -13.276 2.242 1.00 88.94 390 PRO A O 1
ATOM 3250 N N . ASN A 1 391 ? 15.489 -11.745 2.923 1.00 89.50 391 ASN A N 1
ATOM 3251 C CA . ASN A 1 391 ? 14.382 -12.202 2.084 1.00 89.50 391 ASN A CA 1
ATOM 3252 C C . ASN A 1 391 ? 14.130 -11.287 0.875 1.00 89.50 391 ASN A C 1
ATOM 3254 O O . ASN A 1 391 ? 13.234 -11.570 0.075 1.00 89.50 391 ASN A O 1
ATOM 3258 N N . LEU A 1 392 ? 14.895 -10.197 0.724 1.00 96.50 392 LEU A N 1
ATOM 3259 C CA . LEU A 1 392 ? 14.673 -9.242 -0.354 1.00 96.50 392 LEU A CA 1
ATOM 3260 C C . LEU A 1 392 ? 15.043 -9.884 -1.687 1.00 96.50 392 LEU A C 1
ATOM 3262 O O . LEU A 1 392 ? 16.187 -10.274 -1.916 1.00 96.50 392 LEU A O 1
ATOM 3266 N N . SER A 1 393 ? 14.052 -9.991 -2.562 1.00 96.56 393 SER A N 1
ATOM 3267 C CA . SER A 1 393 ? 14.164 -10.667 -3.854 1.00 96.56 393 SER A CA 1
ATOM 3268 C C . SER A 1 393 ? 13.877 -9.737 -5.028 1.00 96.56 393 SER A C 1
ATOM 3270 O O . SER A 1 393 ? 14.254 -10.060 -6.154 1.00 96.56 393 SER A O 1
ATOM 3272 N N . SER A 1 394 ? 13.247 -8.585 -4.789 1.00 98.06 394 SER A N 1
ATOM 3273 C CA . SER A 1 394 ? 12.878 -7.627 -5.828 1.00 98.06 394 SER A CA 1
ATOM 3274 C C . SER A 1 394 ? 13.183 -6.195 -5.404 1.00 98.06 394 SER A C 1
ATOM 3276 O O . SER A 1 394 ? 12.791 -5.770 -4.316 1.00 98.06 394 SER A O 1
ATOM 3278 N N . ILE A 1 395 ? 13.831 -5.434 -6.288 1.00 98.12 395 ILE A N 1
ATOM 3279 C CA . ILE A 1 395 ? 14.010 -3.988 -6.124 1.00 98.12 395 ILE A CA 1
ATOM 3280 C C . ILE A 1 395 ? 13.542 -3.206 -7.350 1.00 98.12 395 ILE A C 1
ATOM 3282 O O . ILE A 1 395 ? 13.657 -3.674 -8.485 1.00 98.12 395 ILE A O 1
ATOM 3286 N N . CYS A 1 396 ? 13.050 -1.993 -7.110 1.00 98.31 396 CYS A N 1
ATOM 3287 C CA . CYS A 1 396 ? 12.731 -1.017 -8.145 1.00 98.31 396 CYS A CA 1
ATOM 3288 C C . CYS A 1 396 ? 13.183 0.382 -7.712 1.00 98.31 396 CYS A C 1
ATOM 3290 O O . CYS A 1 396 ? 12.540 1.012 -6.877 1.00 98.31 396 CYS A O 1
ATOM 3292 N N . PHE A 1 397 ? 14.288 0.865 -8.273 1.00 98.06 397 PHE A N 1
ATOM 3293 C CA . PHE A 1 397 ? 14.860 2.191 -8.012 1.00 98.06 397 PHE A CA 1
ATOM 3294 C C . PHE A 1 397 ? 14.807 3.094 -9.248 1.00 98.06 397 PHE A C 1
ATOM 3296 O O . PHE A 1 397 ? 15.719 3.883 -9.505 1.00 98.06 397 PHE A O 1
ATOM 3303 N N . SER A 1 398 ? 13.749 2.960 -10.043 1.00 97.81 398 SER A N 1
ATOM 3304 C CA . SER A 1 398 ? 13.589 3.684 -11.302 1.00 97.81 398 SER A CA 1
ATOM 3305 C C . SER A 1 398 ? 13.410 5.195 -11.098 1.00 97.81 398 SER A C 1
ATOM 3307 O O . SER A 1 398 ? 12.949 5.645 -10.047 1.00 97.81 398 SER A O 1
ATOM 3309 N N . ASP A 1 399 ? 13.743 5.981 -12.120 1.00 97.44 399 ASP A N 1
ATOM 3310 C CA . ASP A 1 399 ? 13.595 7.442 -12.149 1.00 97.44 399 ASP A CA 1
ATOM 3311 C C . ASP A 1 399 ? 14.402 8.176 -11.060 1.00 97.44 399 ASP A C 1
ATOM 3313 O O . ASP A 1 399 ? 13.955 9.184 -10.516 1.00 97.44 399 ASP A O 1
ATOM 3317 N N . ASN A 1 400 ? 15.591 7.681 -10.723 1.00 97.75 400 ASN A N 1
ATOM 3318 C CA . ASN A 1 400 ? 16.519 8.346 -9.805 1.00 97.75 400 ASN A CA 1
ATOM 3319 C C . ASN A 1 400 ? 17.791 8.798 -10.556 1.00 97.75 400 ASN A C 1
ATOM 3321 O O . ASN A 1 400 ? 17.801 8.919 -11.780 1.00 97.75 400 ASN A O 1
ATOM 3325 N N . SER A 1 401 ? 18.864 9.091 -9.824 1.00 97.25 401 SER A N 1
ATOM 3326 C CA . SER A 1 401 ? 20.155 9.543 -10.357 1.00 97.25 401 SER A CA 1
ATOM 3327 C C . SER A 1 401 ? 21.296 8.622 -9.914 1.00 97.25 401 SER A C 1
ATOM 3329 O O . SER A 1 401 ? 22.402 9.092 -9.657 1.00 97.25 401 SER A O 1
ATOM 3331 N N . LEU A 1 402 ? 21.029 7.319 -9.783 1.00 98.19 402 LEU A N 1
ATOM 3332 C CA . LEU A 1 402 ? 22.029 6.340 -9.357 1.00 98.19 402 LEU A CA 1
ATOM 3333 C C . LEU A 1 402 ? 23.107 6.158 -10.427 1.00 98.19 402 LEU A C 1
ATOM 3335 O O . LEU A 1 402 ? 22.793 6.082 -11.614 1.00 98.19 402 LEU A O 1
ATOM 3339 N N . THR A 1 403 ? 24.357 6.027 -9.992 1.00 97.94 403 THR A N 1
ATOM 3340 C CA . THR A 1 403 ? 25.517 5.753 -10.859 1.00 97.94 403 THR A CA 1
ATOM 3341 C C . THR A 1 403 ? 26.206 4.427 -10.540 1.00 97.94 403 THR A C 1
ATOM 3343 O O . THR A 1 403 ? 26.897 3.885 -11.400 1.00 97.94 403 THR A O 1
ATOM 3346 N N . ASP A 1 404 ? 25.993 3.884 -9.337 1.00 97.38 404 ASP A N 1
ATOM 3347 C CA . ASP A 1 404 ? 26.652 2.679 -8.831 1.00 97.38 404 ASP A CA 1
ATOM 3348 C C . ASP A 1 404 ? 25.635 1.640 -8.327 1.00 97.38 404 ASP A C 1
ATOM 3350 O O . ASP A 1 404 ? 24.659 1.962 -7.646 1.00 97.38 404 ASP A O 1
ATOM 3354 N N . LEU A 1 405 ? 25.889 0.373 -8.664 1.00 97.81 405 LEU A N 1
ATOM 3355 C CA . LEU A 1 405 ? 25.110 -0.797 -8.251 1.00 97.81 405 LEU A CA 1
ATOM 3356 C C . LEU A 1 405 ? 25.871 -1.719 -7.288 1.00 97.81 405 LEU A C 1
ATOM 3358 O O . LEU A 1 405 ? 25.306 -2.717 -6.833 1.00 97.81 405 LEU A O 1
ATOM 3362 N N . LEU A 1 406 ? 27.131 -1.419 -6.956 1.00 97.75 406 LEU A N 1
ATOM 3363 C CA . LEU A 1 406 ? 27.950 -2.221 -6.048 1.00 97.75 406 LEU A CA 1
ATOM 3364 C C . LEU A 1 406 ? 27.266 -2.529 -4.702 1.00 97.75 406 LEU A C 1
ATOM 3366 O O . LEU A 1 406 ? 27.347 -3.692 -4.278 1.00 97.75 406 LEU A O 1
ATOM 3370 N N . PRO A 1 407 ? 26.519 -1.601 -4.065 1.00 97.88 407 PRO A N 1
ATOM 3371 C CA . PRO A 1 407 ? 25.827 -1.893 -2.809 1.00 97.88 407 PRO A CA 1
ATOM 3372 C C . PRO A 1 407 ? 24.816 -3.044 -2.901 1.00 97.88 407 PRO A C 1
ATOM 3374 O O . PRO A 1 407 ? 24.634 -3.791 -1.942 1.00 97.88 407 PRO A O 1
ATOM 3377 N N . LEU A 1 408 ? 24.208 -3.274 -4.070 1.00 97.12 408 LEU A N 1
ATOM 3378 C CA . LEU A 1 408 ? 23.238 -4.361 -4.257 1.00 97.12 408 LEU A CA 1
ATOM 3379 C C . LEU A 1 408 ? 23.862 -5.753 -4.152 1.00 97.12 408 LEU A C 1
ATOM 3381 O O . LEU A 1 408 ? 23.159 -6.722 -3.874 1.00 97.12 408 LEU A O 1
ATOM 3385 N N . THR A 1 409 ? 25.179 -5.869 -4.339 1.00 95.62 409 THR A N 1
ATOM 3386 C CA . THR A 1 409 ? 25.891 -7.156 -4.276 1.00 95.62 409 THR A CA 1
ATOM 3387 C C . THR A 1 409 ? 25.879 -7.792 -2.885 1.00 95.62 409 THR A C 1
ATOM 3389 O O . THR A 1 409 ? 26.156 -8.984 -2.755 1.00 95.62 409 THR A O 1
ATOM 3392 N N . PHE A 1 410 ? 25.508 -7.022 -1.859 1.00 95.00 410 PHE A N 1
ATOM 3393 C CA . PHE A 1 410 ? 25.333 -7.483 -0.484 1.00 95.00 410 PHE A CA 1
ATOM 3394 C C . PHE A 1 410 ? 23.960 -8.122 -0.230 1.00 95.00 410 PHE A C 1
ATOM 3396 O O . PHE A 1 410 ? 23.726 -8.667 0.848 1.00 95.00 410 PHE A O 1
ATOM 3403 N N . ILE A 1 411 ? 23.080 -8.143 -1.238 1.00 95.25 411 ILE A N 1
ATOM 3404 C CA . ILE A 1 411 ? 21.763 -8.785 -1.190 1.00 95.25 411 ILE A CA 1
ATOM 3405 C C . ILE A 1 411 ? 21.714 -9.915 -2.235 1.00 95.25 411 ILE A C 1
ATOM 3407 O O . ILE A 1 411 ? 21.081 -9.787 -3.284 1.00 95.25 411 ILE A O 1
ATOM 3411 N N . PRO A 1 412 ? 22.387 -11.056 -1.984 1.00 92.69 412 PRO A N 1
ATOM 3412 C CA . PRO A 1 412 ? 22.523 -12.133 -2.970 1.00 92.69 412 PRO A CA 1
ATOM 3413 C C . PRO A 1 412 ? 21.201 -12.849 -3.295 1.00 92.69 412 PRO A C 1
ATOM 3415 O O . PRO A 1 412 ? 21.146 -13.625 -4.245 1.00 92.69 412 PRO A O 1
ATOM 3418 N N . SER A 1 413 ? 20.143 -12.600 -2.517 1.00 94.19 413 SER A N 1
ATOM 3419 C CA . SER A 1 413 ? 18.788 -13.122 -2.726 1.00 94.19 413 SER A CA 1
ATOM 3420 C C . SER A 1 413 ? 18.010 -12.414 -3.841 1.00 94.19 413 SER A C 1
ATOM 3422 O O . SER A 1 413 ? 16.905 -12.851 -4.167 1.00 94.19 413 SER A O 1
ATOM 3424 N N . LEU A 1 414 ? 18.547 -11.337 -4.430 1.00 97.88 414 LEU A N 1
ATOM 3425 C CA . LEU A 1 414 ? 17.870 -10.603 -5.497 1.00 97.88 414 LEU A CA 1
ATOM 3426 C C . LEU A 1 414 ? 17.651 -11.474 -6.739 1.00 97.88 414 LEU A C 1
ATOM 3428 O O . LEU A 1 414 ? 18.576 -12.033 -7.323 1.00 97.88 414 LEU A O 1
ATOM 3432 N N . THR A 1 415 ? 16.393 -11.514 -7.163 1.00 98.00 415 THR A N 1
ATOM 3433 C CA . THR A 1 415 ? 15.920 -12.155 -8.395 1.00 98.00 415 THR A CA 1
ATOM 3434 C C . THR A 1 415 ? 15.505 -11.116 -9.433 1.00 98.00 415 THR A C 1
ATOM 3436 O O . THR A 1 415 ? 15.726 -11.312 -10.624 1.00 98.00 415 THR A O 1
ATOM 3439 N N . ARG A 1 416 ? 14.992 -9.959 -8.996 1.00 98.56 416 ARG A N 1
ATOM 3440 C CA . ARG A 1 416 ? 14.504 -8.902 -9.880 1.00 98.56 416 ARG A CA 1
ATOM 3441 C C . ARG A 1 416 ? 15.116 -7.548 -9.546 1.00 98.56 416 ARG A C 1
ATOM 3443 O O . ARG A 1 416 ? 15.064 -7.109 -8.398 1.00 98.56 416 ARG A O 1
ATOM 3450 N N . ILE A 1 417 ? 15.620 -6.866 -10.571 1.00 98.50 417 ILE A N 1
ATOM 3451 C CA . ILE A 1 417 ? 16.129 -5.494 -10.484 1.00 98.50 417 ILE A CA 1
ATOM 3452 C C . ILE A 1 417 ? 15.479 -4.635 -11.567 1.00 98.50 417 ILE A C 1
ATOM 3454 O O . ILE A 1 417 ? 15.555 -4.958 -12.753 1.00 98.50 417 ILE A O 1
ATOM 3458 N N . ASP A 1 418 ? 14.883 -3.520 -11.155 1.00 98.56 418 ASP A N 1
ATOM 3459 C CA . ASP A 1 418 ? 14.459 -2.432 -12.033 1.00 98.56 418 ASP A CA 1
ATOM 3460 C C . ASP A 1 418 ? 15.150 -1.130 -11.621 1.00 98.56 418 ASP A C 1
ATOM 3462 O O . ASP A 1 418 ? 14.988 -0.655 -10.500 1.00 98.56 418 ASP A O 1
ATOM 3466 N N . VAL A 1 419 ? 15.943 -0.567 -12.526 1.00 98.38 419 VAL A N 1
ATOM 3467 C CA . VAL A 1 419 ? 16.682 0.689 -12.332 1.00 98.38 419 VAL A CA 1
ATOM 3468 C C . VAL A 1 419 ? 16.545 1.593 -13.560 1.00 98.38 419 VAL A C 1
ATOM 3470 O O . VAL A 1 419 ? 17.464 2.330 -13.918 1.00 98.38 419 VAL A O 1
ATOM 3473 N N . VAL A 1 420 ? 15.395 1.531 -14.237 1.00 98.38 420 VAL A N 1
ATOM 3474 C CA . VAL A 1 420 ? 15.093 2.365 -15.412 1.00 98.38 420 VAL A CA 1
ATOM 3475 C C . VAL A 1 420 ? 15.281 3.854 -15.114 1.00 98.38 420 VAL A C 1
ATOM 3477 O O . VAL A 1 420 ? 14.968 4.287 -14.012 1.00 98.38 420 VAL A O 1
ATOM 3480 N N . ASN A 1 421 ? 15.735 4.643 -16.094 1.00 98.06 421 ASN A N 1
ATOM 3481 C CA . ASN A 1 421 ? 15.929 6.094 -15.951 1.00 98.06 421 ASN A CA 1
ATOM 3482 C C . ASN A 1 421 ? 16.861 6.438 -14.771 1.00 98.06 421 ASN A C 1
ATOM 3484 O O . ASN A 1 421 ? 16.439 7.061 -13.800 1.00 98.06 421 ASN A O 1
ATOM 3488 N N . ASN A 1 422 ? 18.116 5.998 -14.854 1.00 98.62 422 ASN A N 1
ATOM 3489 C CA . ASN A 1 422 ? 19.197 6.350 -13.927 1.00 98.62 422 ASN A CA 1
ATOM 3490 C C . ASN A 1 422 ? 20.454 6.746 -14.738 1.00 98.62 422 ASN A C 1
ATOM 3492 O O . ASN A 1 422 ? 20.380 6.976 -15.947 1.00 98.62 422 ASN A O 1
ATOM 3496 N N . GLN A 1 423 ? 21.613 6.865 -14.086 1.00 98.06 423 GLN A N 1
ATOM 3497 C CA . GLN A 1 423 ? 22.896 7.232 -14.700 1.00 98.06 423 GLN A CA 1
ATOM 3498 C C . GLN A 1 423 ? 23.939 6.108 -14.561 1.00 98.06 423 GLN A C 1
ATOM 3500 O O . GLN A 1 423 ? 25.131 6.362 -14.404 1.00 98.06 423 GLN A O 1
ATOM 3505 N N . ILE A 1 424 ? 23.491 4.851 -14.603 1.00 98.00 424 ILE A N 1
ATOM 3506 C CA . ILE A 1 424 ? 24.348 3.680 -14.398 1.00 98.00 424 ILE A CA 1
ATOM 3507 C C . ILE A 1 424 ? 25.149 3.390 -15.671 1.00 98.00 424 ILE A C 1
ATOM 3509 O O . ILE A 1 424 ? 24.578 3.119 -16.729 1.00 98.00 424 ILE A O 1
ATOM 3513 N N . GLU A 1 425 ? 26.475 3.401 -15.558 1.00 96.00 425 GLU A N 1
ATOM 3514 C CA . GLU A 1 425 ? 27.386 2.976 -16.631 1.00 96.00 425 GLU A CA 1
ATOM 3515 C C . GLU A 1 425 ? 27.941 1.570 -16.381 1.00 96.00 425 GLU A C 1
ATOM 3517 O O . GLU A 1 425 ? 27.949 0.740 -17.294 1.00 96.00 425 GLU A O 1
ATOM 3522 N N . ASP A 1 426 ? 28.385 1.299 -15.148 1.00 96.06 426 ASP A N 1
ATOM 3523 C CA . ASP A 1 426 ? 28.940 0.007 -14.750 1.00 96.06 426 ASP A CA 1
ATOM 3524 C C . ASP A 1 426 ? 27.862 -0.906 -14.156 1.00 96.06 426 ASP A C 1
ATOM 3526 O O . ASP A 1 426 ? 27.208 -0.607 -13.158 1.00 96.06 426 ASP A O 1
ATOM 3530 N N . ILE A 1 427 ? 27.700 -2.060 -14.789 1.00 97.00 427 ILE A N 1
ATOM 3531 C CA . ILE A 1 427 ? 26.742 -3.105 -14.427 1.00 97.00 427 ILE A CA 1
ATOM 3532 C C . ILE A 1 427 ? 27.435 -4.407 -14.017 1.00 97.00 427 ILE A C 1
ATOM 3534 O O . ILE A 1 427 ? 26.755 -5.361 -13.641 1.00 97.00 427 ILE A O 1
ATOM 3538 N N . LEU A 1 428 ? 28.771 -4.472 -14.046 1.00 96.31 428 LEU A N 1
ATOM 3539 C CA . LEU A 1 428 ? 29.533 -5.649 -13.625 1.00 96.31 428 LEU A CA 1
ATOM 3540 C C . LEU A 1 428 ? 29.222 -6.126 -12.200 1.00 9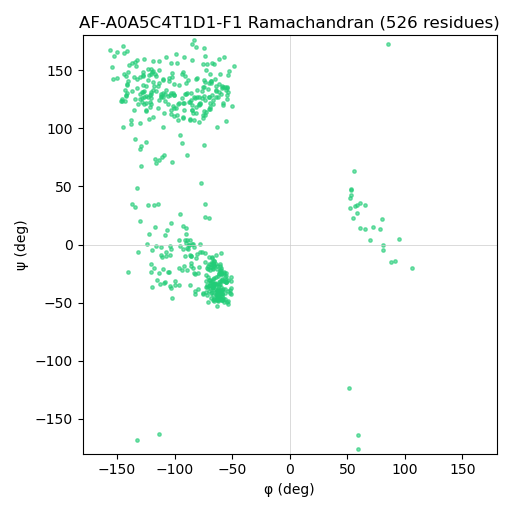6.31 428 LEU A C 1
ATOM 3542 O O . LEU A 1 428 ? 29.272 -7.344 -11.985 1.00 96.31 428 LEU A O 1
ATOM 3546 N N . PRO A 1 429 ? 28.841 -5.261 -11.233 1.00 97.56 429 PRO A N 1
ATOM 3547 C CA . PRO A 1 429 ? 28.367 -5.728 -9.934 1.00 97.56 429 PRO A CA 1
ATOM 3548 C C . PRO A 1 429 ? 27.253 -6.785 -10.015 1.00 97.56 429 PRO A C 1
ATOM 3550 O O . PRO A 1 429 ? 27.220 -7.700 -9.189 1.00 97.56 429 PRO A O 1
ATOM 3553 N N . LEU A 1 430 ? 26.398 -6.746 -11.046 1.00 97.88 430 LEU A N 1
ATOM 3554 C CA . LEU A 1 430 ? 25.308 -7.710 -11.230 1.00 97.88 430 LEU A CA 1
ATOM 3555 C C . LEU A 1 430 ? 25.797 -9.160 -11.383 1.00 97.88 430 LEU A C 1
ATOM 3557 O O . LEU A 1 430 ? 25.063 -10.076 -11.022 1.00 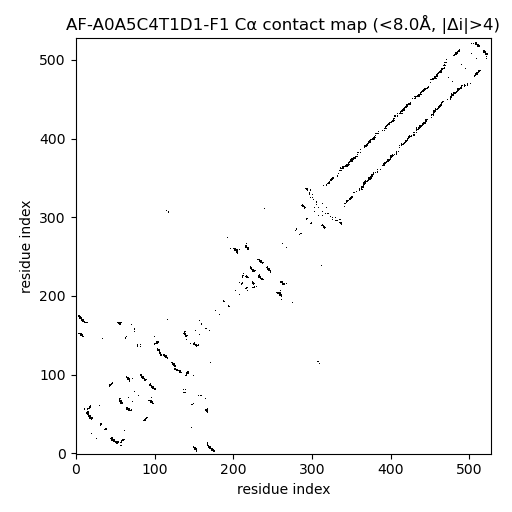97.88 430 LEU A O 1
ATOM 3561 N N . ASN A 1 431 ? 27.043 -9.395 -11.814 1.00 96.44 431 ASN A N 1
ATOM 3562 C CA . ASN A 1 431 ? 27.625 -10.744 -11.905 1.00 96.44 431 ASN A CA 1
ATOM 3563 C C . ASN A 1 431 ? 27.682 -11.480 -10.558 1.00 96.44 431 ASN A C 1
ATOM 3565 O O . ASN A 1 431 ? 27.786 -12.706 -10.526 1.00 96.44 431 ASN A O 1
ATOM 3569 N N . ARG A 1 432 ? 27.619 -10.753 -9.436 1.00 96.75 432 ARG A N 1
ATOM 3570 C CA . ARG A 1 432 ? 27.583 -11.346 -8.091 1.00 96.75 432 ARG A CA 1
ATOM 3571 C C . ARG A 1 432 ? 26.188 -11.826 -7.681 1.00 96.75 432 ARG A C 1
ATOM 3573 O O . ARG A 1 432 ? 26.066 -12.548 -6.697 1.00 96.75 432 ARG A O 1
ATOM 3580 N N . LEU A 1 433 ? 25.150 -11.455 -8.428 1.00 97.19 433 LEU A N 1
ATOM 3581 C CA . LEU A 1 433 ? 23.750 -11.754 -8.134 1.00 97.19 433 LEU A CA 1
ATOM 3582 C C . LEU A 1 433 ? 23.261 -12.907 -9.019 1.00 97.19 433 LEU A C 1
ATOM 3584 O O . LEU A 1 433 ? 22.484 -12.742 -9.957 1.00 97.19 433 LEU A O 1
ATOM 3588 N N . SER A 1 434 ? 23.744 -14.115 -8.729 1.00 93.75 434 SER A N 1
ATOM 3589 C CA . SER A 1 434 ? 23.520 -15.301 -9.570 1.00 93.75 434 SER A CA 1
ATOM 3590 C C . SER A 1 434 ? 22.061 -15.772 -9.658 1.00 93.75 434 SER A C 1
ATOM 3592 O O . SER A 1 434 ? 21.742 -16.601 -10.514 1.00 93.75 434 SER A O 1
ATOM 3594 N N . GLU A 1 435 ? 21.190 -15.273 -8.776 1.00 97.00 435 GLU A N 1
ATOM 3595 C CA . GLU A 1 435 ? 19.758 -15.591 -8.724 1.00 97.00 435 GLU A CA 1
ATOM 3596 C C . GLU A 1 435 ? 18.889 -14.687 -9.609 1.00 97.00 435 GLU A C 1
ATOM 3598 O O . GLU A 1 435 ? 17.695 -14.956 -9.741 1.00 97.00 435 GLU A O 1
ATOM 3603 N N . LEU A 1 436 ? 19.470 -13.668 -10.261 1.00 98.38 436 LEU A N 1
ATOM 3604 C CA . LEU A 1 436 ? 18.717 -12.745 -11.109 1.00 98.38 436 LEU A CA 1
ATOM 3605 C C . LEU A 1 436 ? 17.984 -13.472 -12.243 1.00 98.38 436 LEU A C 1
ATOM 3607 O O . LEU A 1 436 ? 18.594 -14.126 -13.091 1.00 98.38 436 LEU A O 1
ATOM 3611 N N . ASP A 1 437 ? 16.665 -13.304 -12.266 1.00 97.69 437 ASP A N 1
ATOM 3612 C CA . ASP A 1 437 ? 15.746 -13.773 -13.294 1.00 97.69 437 ASP A CA 1
ATOM 3613 C C . ASP A 1 437 ? 15.254 -12.636 -14.203 1.00 97.69 437 ASP A C 1
ATOM 3615 O O . ASP A 1 437 ? 14.911 -12.880 -15.363 1.00 97.69 437 ASP A O 1
ATOM 3619 N N . CYS A 1 438 ? 15.278 -11.392 -13.720 1.00 98.56 438 CYS A N 1
ATOM 3620 C CA . CYS A 1 438 ? 14.733 -10.234 -14.411 1.00 98.56 438 CYS A CA 1
ATOM 3621 C C . CYS A 1 438 ? 15.563 -8.978 -14.129 1.00 98.56 438 CYS A C 1
ATOM 3623 O O . CYS A 1 438 ? 15.723 -8.568 -12.979 1.00 98.56 438 CYS A O 1
ATOM 3625 N N . VAL A 1 439 ? 16.051 -8.340 -15.193 1.00 98.56 439 VAL A N 1
ATOM 3626 C CA . VAL A 1 439 ? 16.842 -7.106 -15.121 1.00 98.56 439 VAL A CA 1
ATOM 3627 C C . VAL A 1 439 ? 16.277 -6.072 -16.091 1.00 98.56 439 VAL A C 1
ATOM 3629 O O . VAL A 1 439 ? 16.135 -6.332 -17.290 1.00 98.56 439 VAL A O 1
ATOM 3632 N N . ILE A 1 440 ? 15.960 -4.887 -15.568 1.00 98.38 440 ILE A N 1
ATOM 3633 C CA . ILE A 1 440 ? 15.411 -3.756 -16.319 1.00 98.38 440 ILE A CA 1
ATOM 3634 C C . ILE A 1 440 ? 16.340 -2.547 -16.142 1.00 98.38 440 ILE A C 1
ATOM 3636 O O . ILE A 1 440 ? 16.409 -1.953 -15.071 1.00 98.38 440 ILE A O 1
ATOM 3640 N N . LEU A 1 441 ? 17.064 -2.208 -17.210 1.00 97.06 441 LEU A N 1
ATOM 3641 C CA . LEU A 1 441 ? 18.150 -1.216 -17.261 1.00 97.06 441 LEU A CA 1
ATOM 3642 C C . LEU A 1 441 ? 17.896 -0.095 -18.282 1.00 97.06 441 LEU A C 1
ATOM 3644 O O . LEU A 1 441 ? 18.803 0.677 -18.580 1.00 97.06 441 LEU A O 1
ATOM 3648 N N . ARG A 1 442 ? 16.693 -0.006 -18.863 1.00 95.94 442 ARG A N 1
ATOM 3649 C CA . ARG A 1 442 ? 16.388 0.988 -19.908 1.00 95.94 442 ARG A CA 1
ATOM 3650 C C . ARG A 1 442 ? 16.738 2.411 -19.476 1.00 95.94 442 ARG A C 1
ATOM 3652 O O . ARG A 1 442 ? 16.611 2.750 -18.301 1.00 95.94 442 ARG A O 1
ATOM 3659 N N . ASN A 1 443 ? 17.113 3.241 -20.447 1.00 95.38 443 ASN A N 1
ATOM 3660 C CA . ASN A 1 443 ? 17.474 4.642 -20.227 1.00 95.38 443 ASN A CA 1
ATOM 3661 C C . ASN A 1 443 ? 18.561 4.814 -19.149 1.00 95.38 443 ASN A C 1
ATOM 3663 O O . ASN A 1 443 ? 18.432 5.628 -18.239 1.00 95.38 443 ASN A O 1
ATOM 3667 N N . ASN A 1 444 ? 19.617 4.011 -19.256 1.00 97.19 444 ASN A N 1
ATOM 3668 C CA . ASN A 1 444 ? 20.880 4.197 -18.551 1.00 97.19 444 ASN A CA 1
ATOM 3669 C C . ASN A 1 444 ? 22.013 4.281 -19.587 1.00 97.19 444 ASN A C 1
ATOM 3671 O O . ASN A 1 444 ? 21.902 3.650 -20.641 1.00 97.19 444 ASN A O 1
ATOM 3675 N N . PRO A 1 445 ? 23.116 4.993 -19.306 1.00 95.31 445 PRO A N 1
ATOM 3676 C CA . PRO A 1 445 ? 24.281 5.105 -20.191 1.00 95.31 445 PRO A CA 1
ATOM 3677 C C . PRO A 1 445 ? 25.154 3.829 -20.260 1.00 95.31 445 PRO A C 1
ATOM 3679 O O . PRO A 1 445 ? 26.374 3.903 -20.425 1.00 95.31 445 PRO A O 1
ATOM 3682 N N . VAL A 1 446 ? 24.549 2.640 -20.179 1.00 94.62 446 VAL A N 1
ATOM 3683 C CA . VAL A 1 446 ? 25.248 1.353 -20.290 1.00 94.62 446 VAL A CA 1
ATOM 3684 C C . VAL A 1 446 ? 25.737 1.161 -21.723 1.00 94.62 446 VAL A C 1
ATOM 3686 O O . VAL A 1 446 ? 24.947 1.036 -22.654 1.00 94.62 446 VAL A O 1
ATOM 3689 N N . LYS A 1 447 ? 27.057 1.095 -21.918 1.00 88.75 447 LYS A N 1
ATOM 3690 C CA . LYS A 1 447 ? 27.638 0.981 -23.267 1.00 88.75 447 LYS A CA 1
ATOM 3691 C C . LYS A 1 447 ? 27.641 -0.445 -23.794 1.00 88.75 447 LYS A C 1
ATOM 3693 O O . LYS A 1 447 ? 27.391 -0.653 -24.973 1.00 88.75 447 LYS A O 1
ATOM 3698 N N . ASN A 1 448 ? 27.938 -1.433 -22.958 1.00 87.44 448 ASN A N 1
ATOM 3699 C CA . ASN A 1 448 ? 27.963 -2.831 -23.372 1.00 87.44 448 ASN A CA 1
ATOM 3700 C C . ASN A 1 448 ? 27.671 -3.766 -22.197 1.00 87.44 448 ASN A C 1
ATOM 3702 O O . ASN A 1 448 ? 27.764 -3.370 -21.040 1.00 87.44 448 ASN A O 1
ATOM 3706 N N . ILE A 1 449 ? 27.304 -5.007 -22.518 1.00 93.06 449 ILE A N 1
ATOM 3707 C CA . ILE A 1 449 ? 26.933 -6.037 -21.537 1.00 93.06 449 ILE A CA 1
ATOM 3708 C C . ILE A 1 449 ? 27.670 -7.367 -21.778 1.00 93.06 449 ILE A C 1
ATOM 3710 O O . ILE A 1 449 ? 27.213 -8.422 -21.348 1.00 93.06 449 ILE A O 1
ATOM 3714 N N . HIS A 1 450 ? 28.793 -7.338 -22.504 1.00 90.88 450 HIS A N 1
ATOM 3715 C CA . HIS A 1 450 ? 29.522 -8.543 -22.929 1.00 90.88 450 HIS A CA 1
ATOM 3716 C C . HIS A 1 450 ? 30.090 -9.355 -21.769 1.00 90.88 450 HIS A C 1
ATOM 3718 O O . HIS A 1 450 ? 30.158 -10.580 -21.839 1.00 90.88 450 HIS A O 1
ATOM 3724 N N . GLU A 1 451 ? 30.498 -8.654 -20.718 1.00 91.69 451 GLU A N 1
ATOM 3725 C CA . GLU A 1 451 ? 31.096 -9.228 -19.517 1.00 91.69 451 GLU A CA 1
ATOM 3726 C C . GLU A 1 451 ? 30.045 -9.648 -18.477 1.00 91.69 451 GLU A C 1
ATOM 3728 O O . GLU A 1 451 ? 30.400 -10.184 -17.426 1.00 91.69 451 GLU A O 1
ATOM 3733 N N . LEU A 1 452 ? 28.749 -9.447 -18.758 1.00 94.38 452 LEU A N 1
ATOM 3734 C CA . LEU A 1 452 ? 27.689 -9.961 -17.901 1.00 94.38 452 LEU A CA 1
ATOM 3735 C C . LEU A 1 452 ? 27.479 -11.463 -18.099 1.00 94.38 452 LEU A C 1
ATOM 3737 O O . LEU A 1 452 ? 27.268 -11.956 -19.210 1.00 94.38 452 LEU A O 1
ATOM 3741 N N . HIS A 1 453 ? 27.419 -12.178 -16.983 1.00 95.12 453 HIS A N 1
ATOM 3742 C CA . HIS A 1 453 ? 27.054 -13.580 -16.921 1.00 95.12 453 HIS A CA 1
ATOM 3743 C C . HIS A 1 453 ? 25.970 -13.794 -15.865 1.00 95.12 453 HIS A C 1
ATOM 3745 O O . HIS A 1 453 ? 26.241 -13.808 -14.666 1.00 95.12 453 HIS A O 1
ATOM 3751 N N . LEU A 1 454 ? 24.730 -13.987 -16.323 1.00 97.19 454 LEU A N 1
ATOM 3752 C CA . LEU A 1 454 ? 23.562 -14.160 -15.458 1.00 97.19 454 LEU A CA 1
ATOM 3753 C C . LEU A 1 454 ? 22.860 -15.479 -15.826 1.00 97.19 454 LEU A C 1
ATOM 3755 O O . LEU A 1 454 ? 21.957 -15.501 -16.668 1.00 97.19 454 LEU A O 1
ATOM 3759 N N . PRO A 1 455 ? 23.268 -16.613 -15.223 1.00 96.38 455 PRO A N 1
ATOM 3760 C CA . PRO A 1 455 ? 22.876 -17.953 -15.673 1.00 96.38 455 PRO A CA 1
ATOM 3761 C C . PRO A 1 455 ? 21.389 -18.276 -15.459 1.00 96.38 455 PRO A C 1
ATOM 3763 O O . PRO A 1 455 ? 20.873 -19.239 -16.035 1.00 96.38 455 PRO A O 1
ATOM 3766 N N . LYS A 1 456 ? 20.699 -17.500 -14.615 1.00 98.12 456 LYS A N 1
ATOM 3767 C CA . LYS A 1 456 ? 19.266 -17.635 -14.325 1.00 98.12 456 LYS A CA 1
ATOM 3768 C C . LYS A 1 456 ? 18.391 -16.586 -15.016 1.00 98.12 456 LYS A C 1
ATOM 3770 O O . LYS A 1 456 ? 17.172 -16.729 -14.953 1.00 98.12 456 LYS A O 1
ATOM 3775 N N . LEU A 1 457 ? 18.982 -15.624 -15.730 1.00 98.44 457 LEU A N 1
ATOM 3776 C CA . LEU A 1 457 ? 18.254 -14.513 -16.335 1.00 98.44 457 LEU A CA 1
ATOM 3777 C C . LEU A 1 457 ? 17.276 -15.005 -17.402 1.00 98.44 457 LEU A C 1
ATOM 3779 O O . LEU A 1 457 ? 17.665 -15.704 -18.336 1.00 98.44 457 LEU A O 1
ATOM 3783 N N . ARG A 1 458 ? 16.014 -14.600 -17.264 1.00 98.38 458 ARG A N 1
ATOM 3784 C CA . ARG A 1 458 ? 14.909 -14.900 -18.182 1.00 98.38 458 ARG A CA 1
ATOM 3785 C C . ARG A 1 458 ? 14.419 -13.655 -18.906 1.00 98.38 458 ARG A C 1
ATOM 3787 O O . ARG A 1 458 ? 14.047 -13.748 -20.073 1.00 98.38 458 ARG A O 1
ATOM 3794 N N . TYR A 1 459 ? 14.448 -12.500 -18.246 1.00 98.50 459 TYR A N 1
ATOM 3795 C CA . TYR A 1 459 ? 13.925 -11.248 -18.784 1.00 98.50 459 TYR A CA 1
ATOM 3796 C C . TYR A 1 459 ? 14.987 -10.152 -18.729 1.00 98.50 459 TYR A C 1
ATOM 3798 O O . TYR A 1 459 ? 15.466 -9.806 -17.651 1.00 98.50 459 TYR A O 1
ATOM 3806 N N . LEU A 1 460 ? 15.329 -9.587 -19.885 1.00 98.19 460 LEU A N 1
ATOM 3807 C CA . LEU A 1 460 ? 16.272 -8.477 -19.992 1.00 98.19 460 LEU A CA 1
ATOM 3808 C C . LEU A 1 460 ? 15.644 -7.325 -20.772 1.00 98.19 460 LEU A C 1
ATOM 3810 O O . LEU A 1 460 ? 15.177 -7.510 -21.894 1.00 98.19 460 LEU A O 1
ATOM 3814 N N . TYR A 1 461 ? 15.659 -6.131 -20.189 1.00 97.94 461 TYR A N 1
ATOM 3815 C CA . TYR A 1 461 ? 15.203 -4.903 -20.833 1.00 97.94 461 TYR A CA 1
ATOM 3816 C C . TYR A 1 461 ? 16.327 -3.884 -20.775 1.00 97.94 461 TYR A C 1
ATOM 3818 O O . TYR A 1 461 ? 16.712 -3.458 -19.688 1.00 97.94 461 TYR A O 1
ATOM 3826 N N . ILE A 1 462 ? 16.859 -3.502 -21.926 1.00 94.81 462 ILE A N 1
ATOM 3827 C CA . ILE A 1 462 ? 18.038 -2.648 -21.998 1.00 94.81 462 ILE A CA 1
ATOM 3828 C C . ILE A 1 462 ? 18.041 -1.876 -23.305 1.00 94.81 462 ILE A C 1
ATOM 3830 O O . ILE A 1 462 ? 17.668 -2.428 -24.327 1.00 94.81 462 ILE A O 1
ATOM 3834 N N . ASP A 1 463 ? 18.475 -0.625 -23.292 1.00 91.38 463 ASP A N 1
ATOM 3835 C CA . ASP A 1 463 ? 18.460 0.239 -24.473 1.00 91.38 463 ASP A CA 1
ATOM 3836 C C . ASP A 1 463 ? 19.862 0.812 -24.715 1.00 91.38 463 ASP A C 1
ATOM 3838 O O . ASP A 1 463 ? 20.688 0.820 -23.805 1.00 91.38 463 ASP A O 1
ATOM 3842 N N . GLY A 1 464 ? 20.142 1.266 -25.940 1.00 87.00 464 GLY A N 1
ATOM 3843 C CA . GLY A 1 464 ? 21.359 2.036 -26.234 1.00 87.00 464 GLY A CA 1
ATOM 3844 C C . GLY A 1 464 ? 22.675 1.246 -26.237 1.00 87.00 464 GLY A C 1
ATOM 3845 O O . GLY A 1 464 ? 23.746 1.853 -26.195 1.00 87.00 464 GLY A O 1
ATOM 3846 N N . ILE A 1 465 ? 22.626 -0.091 -26.292 1.00 90.94 465 ILE A N 1
ATOM 3847 C CA . ILE A 1 465 ? 23.829 -0.934 -26.246 1.00 90.94 465 ILE A CA 1
ATOM 3848 C C . ILE A 1 465 ? 24.661 -0.813 -27.524 1.00 90.94 465 ILE A C 1
ATOM 3850 O O . ILE A 1 465 ? 24.199 -1.082 -28.634 1.00 90.94 465 ILE A O 1
ATOM 3854 N N . GLN A 1 466 ? 25.941 -0.508 -27.335 1.00 89.88 466 GLN A N 1
ATOM 3855 C CA . GLN A 1 466 ? 26.960 -0.419 -28.369 1.00 89.88 466 GLN A CA 1
ATOM 3856 C C . GLN A 1 466 ? 27.712 -1.749 -28.462 1.00 89.88 466 GLN A C 1
ATOM 3858 O O . GLN A 1 466 ? 28.672 -2.014 -27.739 1.00 89.88 466 GLN A O 1
ATOM 3863 N N . THR A 1 467 ? 27.260 -2.609 -29.371 1.00 90.94 467 THR A N 1
ATOM 3864 C CA . THR A 1 467 ? 27.924 -3.878 -29.680 1.00 90.94 467 THR A CA 1
ATOM 3865 C C . THR A 1 467 ? 27.818 -4.210 -31.158 1.00 90.94 467 THR A C 1
ATOM 3867 O O . THR A 1 467 ? 26.802 -3.917 -31.776 1.00 90.94 467 THR A O 1
ATOM 3870 N N . GLU A 1 468 ? 28.832 -4.857 -31.729 1.00 92.94 468 GLU A N 1
ATOM 3871 C CA . GLU A 1 468 ? 28.778 -5.386 -33.096 1.00 92.94 468 GLU A CA 1
ATOM 3872 C C . GLU A 1 468 ? 28.295 -6.842 -33.162 1.00 92.94 468 GLU A C 1
ATOM 3874 O O . GLU A 1 468 ? 27.854 -7.288 -34.223 1.00 92.94 468 GLU A O 1
ATOM 3879 N N . ASP A 1 469 ? 28.334 -7.587 -32.049 1.00 93.19 469 ASP A N 1
ATOM 3880 C CA . ASP A 1 469 ? 27.945 -8.997 -32.023 1.00 93.19 469 ASP A CA 1
ATOM 3881 C C . ASP A 1 469 ? 27.054 -9.334 -30.826 1.00 93.19 469 ASP A C 1
ATOM 3883 O O . ASP A 1 469 ? 27.504 -9.325 -29.690 1.00 93.19 469 ASP A O 1
ATOM 3887 N N . TRP A 1 470 ? 25.807 -9.723 -31.090 1.00 94.38 470 TRP A N 1
ATOM 3888 C CA . TRP A 1 470 ? 24.817 -10.136 -30.097 1.00 94.38 470 TRP A CA 1
ATOM 3889 C C . TRP A 1 470 ? 24.879 -11.630 -29.735 1.00 94.38 470 TRP A C 1
ATOM 3891 O O . TRP A 1 470 ? 24.119 -12.095 -28.883 1.00 94.38 470 TRP A O 1
ATOM 3901 N N . ARG A 1 471 ? 25.786 -12.420 -30.332 1.00 93.25 471 ARG A N 1
ATOM 3902 C CA . ARG A 1 471 ? 25.916 -13.866 -30.040 1.00 93.25 471 ARG A CA 1
ATOM 3903 C C . ARG A 1 471 ? 26.268 -14.189 -28.596 1.00 93.25 471 ARG A C 1
ATOM 3905 O O . ARG A 1 471 ? 25.888 -15.264 -28.131 1.00 93.25 471 ARG A O 1
ATOM 3912 N N . PHE A 1 472 ? 26.909 -13.272 -27.873 1.00 93.25 472 PHE A N 1
ATOM 3913 C CA . PHE A 1 472 ? 27.212 -13.465 -26.451 1.00 93.25 472 PHE A CA 1
ATOM 3914 C C . PHE A 1 472 ? 25.947 -13.681 -25.605 1.00 93.25 472 PHE A C 1
ATOM 3916 O O . PHE A 1 472 ? 26.027 -14.365 -24.589 1.00 93.25 472 PHE A O 1
ATOM 3923 N N . LEU A 1 473 ? 24.771 -13.190 -26.033 1.00 95.19 473 LEU A N 1
ATOM 3924 C CA . LEU A 1 473 ? 23.502 -13.433 -25.334 1.00 95.19 473 LEU A CA 1
ATOM 3925 C C . LEU A 1 473 ? 23.228 -14.934 -25.153 1.00 95.19 473 LEU A C 1
ATOM 3927 O O . LEU A 1 473 ? 22.643 -15.344 -24.156 1.00 95.19 473 LEU A O 1
ATOM 3931 N N . LEU A 1 474 ? 23.679 -15.763 -26.102 1.00 91.69 474 LEU A N 1
ATOM 3932 C CA . LEU A 1 474 ? 23.444 -17.206 -26.092 1.00 91.69 474 LEU A CA 1
ATOM 3933 C C . LEU A 1 474 ? 24.266 -17.949 -25.033 1.00 91.69 474 LEU A C 1
ATOM 3935 O O . LEU A 1 474 ? 23.860 -19.034 -24.619 1.00 91.69 474 LEU A O 1
ATOM 3939 N N . SER A 1 475 ? 25.417 -17.401 -24.639 1.00 91.19 475 SER A N 1
ATOM 3940 C CA . SER A 1 475 ? 26.313 -17.978 -23.630 1.00 91.19 475 SER A CA 1
ATOM 3941 C C . SER A 1 475 ? 26.203 -17.274 -22.278 1.00 91.19 475 SER A C 1
ATOM 3943 O O . SER A 1 475 ? 26.259 -17.934 -21.244 1.00 91.19 475 SER A O 1
ATOM 3945 N N . GLY A 1 476 ? 26.034 -15.950 -22.278 1.00 93.00 476 GLY A N 1
ATOM 3946 C CA . GLY A 1 476 ? 25.899 -15.132 -21.072 1.00 93.00 476 GLY A CA 1
ATOM 3947 C C . GLY A 1 476 ? 24.561 -15.333 -20.361 1.00 93.00 476 GLY A C 1
ATOM 3948 O O . GLY A 1 476 ? 24.526 -15.345 -19.131 1.00 93.00 476 GLY A O 1
ATOM 3949 N N . PHE A 1 477 ? 23.483 -15.558 -21.125 1.00 96.69 477 PHE A N 1
ATOM 3950 C CA . PHE A 1 477 ? 22.108 -15.671 -20.621 1.00 96.69 477 PHE A CA 1
ATOM 3951 C C . PHE A 1 477 ? 21.425 -16.945 -21.152 1.00 96.69 477 PHE A C 1
ATOM 3953 O O . PHE A 1 477 ? 20.482 -16.887 -21.944 1.00 96.69 477 PHE A O 1
ATOM 3960 N N . PRO A 1 478 ? 21.882 -18.140 -20.739 1.00 95.38 478 PRO A N 1
ATOM 3961 C CA . PRO A 1 478 ? 21.430 -19.411 -21.312 1.00 95.38 478 PRO A CA 1
ATOM 3962 C C . PRO A 1 478 ? 19.940 -19.717 -21.081 1.00 95.38 478 PRO A C 1
ATOM 3964 O O . PRO A 1 478 ? 19.392 -20.585 -21.759 1.00 95.38 478 PRO A O 1
ATOM 3967 N N . LYS A 1 479 ? 19.288 -19.031 -20.131 1.00 97.38 479 LYS A N 1
ATOM 3968 C CA . LYS A 1 479 ? 17.858 -19.169 -19.810 1.00 97.38 479 LYS A CA 1
ATOM 3969 C C . LYS A 1 479 ? 17.004 -17.989 -20.282 1.00 97.38 479 LYS A C 1
ATOM 3971 O O . LYS A 1 479 ? 15.858 -17.887 -19.857 1.00 97.38 479 LYS A O 1
ATOM 3976 N N . LEU A 1 480 ? 17.543 -17.111 -21.131 1.00 97.75 480 LEU A N 1
ATOM 3977 C CA . LEU A 1 480 ? 16.820 -15.933 -21.595 1.00 97.75 480 LEU A CA 1
ATOM 3978 C C . LEU A 1 480 ? 15.558 -16.350 -22.356 1.00 97.75 480 LEU A C 1
ATOM 3980 O O . LEU A 1 480 ? 15.615 -17.190 -23.250 1.00 97.75 480 LEU A O 1
ATOM 3984 N N . GLU A 1 481 ? 14.430 -15.745 -22.003 1.00 97.31 481 GLU A N 1
ATOM 3985 C CA . GLU A 1 481 ? 13.114 -15.986 -22.605 1.00 97.31 481 GLU A CA 1
ATOM 3986 C C . GLU A 1 481 ? 12.591 -14.742 -23.319 1.00 97.31 481 GLU A C 1
ATOM 3988 O O . GLU A 1 481 ? 11.885 -14.851 -24.325 1.00 97.31 481 GLU A O 1
ATOM 3993 N N . TYR A 1 482 ? 12.963 -13.562 -22.821 1.00 97.62 482 TYR A N 1
ATOM 3994 C CA . TYR A 1 482 ? 12.529 -12.284 -23.355 1.00 97.62 482 TYR A CA 1
ATOM 3995 C C . TYR A 1 482 ? 13.649 -11.246 -23.304 1.00 97.62 482 TYR A C 1
ATOM 3997 O O . TYR A 1 482 ? 14.237 -10.987 -22.252 1.00 97.62 482 TYR A O 1
ATOM 4005 N N . LEU A 1 483 ? 13.881 -10.608 -24.447 1.00 97.31 483 LEU A N 1
ATOM 4006 C CA . LEU A 1 483 ? 14.788 -9.484 -24.612 1.00 97.31 483 LEU A CA 1
ATOM 4007 C C . LEU A 1 483 ? 14.011 -8.278 -25.139 1.00 97.31 483 LEU A C 1
ATOM 4009 O O . LEU A 1 483 ? 13.379 -8.365 -26.191 1.00 97.31 483 LEU A O 1
ATOM 4013 N N . SER A 1 484 ? 14.102 -7.137 -24.462 1.00 96.81 484 SER A N 1
ATOM 4014 C CA . SER A 1 484 ? 13.729 -5.852 -25.043 1.00 96.81 484 SER A CA 1
ATOM 4015 C C . SER A 1 484 ? 14.950 -4.991 -25.285 1.00 96.81 484 SER A C 1
ATOM 4017 O O . SER A 1 484 ? 15.720 -4.774 -24.355 1.00 96.81 484 SER A O 1
ATOM 4019 N N . ILE A 1 485 ? 15.035 -4.450 -26.499 1.00 94.50 485 ILE A N 1
ATOM 4020 C CA . ILE A 1 485 ? 16.105 -3.556 -26.945 1.00 94.50 485 ILE A CA 1
ATOM 4021 C C . ILE A 1 485 ? 15.586 -2.402 -27.794 1.00 94.50 485 ILE A C 1
ATOM 4023 O O . ILE A 1 485 ? 14.563 -2.532 -28.475 1.00 94.50 485 ILE A O 1
ATOM 4027 N N . SER A 1 486 ? 16.325 -1.298 -27.805 1.00 92.44 486 SER A N 1
ATOM 4028 C CA . SER A 1 486 ? 16.136 -0.198 -28.747 1.00 92.44 486 SER A CA 1
ATOM 4029 C C . SER A 1 486 ? 17.107 -0.278 -29.927 1.00 92.44 486 SER A C 1
ATOM 4031 O O . SER A 1 486 ? 18.159 -0.909 -29.859 1.00 92.44 486 SER A O 1
ATOM 4033 N N . HIS A 1 487 ? 16.729 0.332 -31.052 1.00 88.25 487 HIS A N 1
ATOM 4034 C CA . HIS A 1 487 ? 17.604 0.516 -32.217 1.00 88.25 487 HIS A CA 1
ATOM 4035 C C . HIS A 1 487 ? 18.737 1.518 -31.949 1.00 88.25 487 HIS A C 1
ATOM 4037 O O . HIS A 1 487 ? 19.769 1.475 -32.617 1.00 88.25 487 HIS A O 1
ATOM 4043 N N . GLU A 1 488 ? 18.565 2.391 -30.958 1.00 87.38 488 GLU A N 1
ATOM 4044 C CA . GLU A 1 488 ? 19.536 3.418 -30.595 1.00 87.38 488 GLU A CA 1
ATOM 4045 C C . GLU A 1 488 ? 20.922 2.820 -30.306 1.00 87.38 488 GLU A C 1
ATOM 4047 O O . GLU A 1 488 ? 21.054 1.817 -29.609 1.00 87.38 488 GLU A O 1
ATOM 4052 N N . GLY A 1 489 ? 21.966 3.428 -30.874 1.00 80.62 489 GLY A N 1
ATOM 4053 C CA . GLY A 1 489 ? 23.351 2.974 -30.708 1.00 80.62 489 GLY A CA 1
ATOM 4054 C C . GLY A 1 489 ? 23.781 1.801 -31.603 1.00 80.62 489 GLY A C 1
ATOM 4055 O O . GLY A 1 489 ? 24.965 1.466 -31.615 1.00 80.62 489 GLY A O 1
ATOM 4056 N N . MET A 1 490 ? 22.883 1.201 -32.400 1.00 90.69 490 MET A N 1
ATOM 4057 C CA . MET A 1 490 ? 23.233 0.079 -33.283 1.00 90.69 490 MET A CA 1
ATOM 4058 C C . MET A 1 490 ? 23.859 0.521 -34.614 1.00 90.69 490 MET A C 1
ATOM 4060 O O . MET A 1 490 ? 23.245 1.234 -35.413 1.00 90.69 490 MET A O 1
ATOM 4064 N N . THR A 1 491 ? 25.039 -0.020 -34.927 1.00 92.75 491 THR A N 1
ATOM 4065 C CA . THR A 1 491 ? 25.617 0.012 -36.283 1.00 92.75 491 THR A CA 1
ATOM 4066 C C . THR A 1 491 ? 24.907 -0.976 -37.221 1.00 92.75 491 THR A C 1
ATOM 4068 O O . THR A 1 491 ? 24.156 -1.852 -36.784 1.00 92.75 491 THR A O 1
ATOM 4071 N N . ASP A 1 492 ? 25.164 -0.899 -38.531 1.00 93.62 492 ASP A N 1
ATOM 4072 C CA . ASP A 1 492 ? 24.629 -1.876 -39.496 1.00 93.62 492 ASP A CA 1
ATOM 4073 C C . ASP A 1 492 ? 25.105 -3.311 -39.208 1.00 93.62 492 ASP A C 1
ATOM 4075 O O . ASP A 1 492 ? 24.350 -4.271 -39.386 1.00 93.62 492 ASP A O 1
ATOM 4079 N N . ILE A 1 493 ? 26.338 -3.456 -38.710 1.00 95.38 493 ILE A N 1
ATOM 4080 C CA . ILE A 1 493 ? 26.910 -4.744 -38.297 1.00 95.38 493 ILE A CA 1
ATOM 4081 C C . ILE A 1 493 ? 26.151 -5.285 -37.079 1.00 95.38 493 ILE A C 1
ATOM 4083 O O . ILE A 1 493 ? 25.692 -6.429 -37.106 1.00 95.38 493 ILE A O 1
ATOM 4087 N N . SER A 1 494 ? 25.935 -4.437 -36.065 1.00 94.44 494 SER A N 1
ATOM 4088 C CA . SER A 1 494 ? 25.137 -4.764 -34.876 1.00 94.44 494 SER A CA 1
ATOM 4089 C C . SER A 1 494 ? 23.743 -5.263 -35.246 1.00 94.44 494 SER A C 1
ATOM 4091 O O . SER A 1 494 ? 23.303 -6.325 -34.801 1.00 94.44 494 SER A O 1
ATOM 4093 N N . ARG A 1 495 ? 23.074 -4.526 -36.141 1.00 94.12 495 ARG A N 1
ATOM 4094 C CA . ARG A 1 495 ? 21.727 -4.838 -36.622 1.00 94.12 495 ARG A CA 1
ATOM 4095 C C . ARG A 1 495 ? 21.665 -6.221 -37.256 1.00 94.12 495 ARG A C 1
ATOM 4097 O O . ARG A 1 495 ? 20.798 -7.021 -36.912 1.00 94.12 495 ARG A O 1
ATOM 4104 N N . LYS A 1 496 ? 22.615 -6.519 -38.144 1.00 95.56 496 LYS A N 1
ATOM 4105 C CA . LYS A 1 496 ? 22.701 -7.818 -38.815 1.00 95.56 496 LYS A CA 1
ATOM 4106 C C . LYS A 1 496 ? 22.951 -8.955 -37.822 1.00 95.56 496 LYS A C 1
ATOM 4108 O O . LYS A 1 496 ? 22.333 -10.010 -37.947 1.00 95.56 496 LYS A O 1
ATOM 4113 N N . SER A 1 497 ? 23.807 -8.741 -36.820 1.00 96.00 497 SER A N 1
ATOM 4114 C CA . SER A 1 497 ? 24.011 -9.733 -35.758 1.00 96.00 497 SER A CA 1
ATOM 4115 C C . SER A 1 497 ? 22.720 -9.974 -34.961 1.00 96.00 497 SER A C 1
ATOM 4117 O O . SER A 1 497 ? 22.335 -11.125 -34.751 1.00 96.00 497 SER A O 1
ATOM 4119 N N . MET A 1 498 ? 21.975 -8.920 -34.610 1.00 95.12 498 MET A N 1
ATOM 4120 C CA . MET A 1 498 ? 20.688 -9.062 -33.920 1.00 95.12 498 MET A CA 1
ATOM 4121 C C . MET A 1 498 ? 19.643 -9.805 -34.770 1.00 95.12 498 MET A C 1
ATOM 4123 O O . MET A 1 498 ? 18.917 -10.658 -34.260 1.00 95.12 498 MET A O 1
ATOM 4127 N N . GLU A 1 499 ? 19.583 -9.553 -36.079 1.00 94.88 499 GLU A N 1
ATOM 4128 C CA . GLU A 1 499 ? 18.718 -10.307 -36.996 1.00 94.88 499 GLU A CA 1
ATOM 4129 C C . GLU A 1 499 ? 19.056 -11.804 -37.022 1.00 94.88 499 GLU A C 1
ATOM 4131 O O . GLU A 1 499 ? 18.153 -12.643 -37.066 1.00 94.88 499 GLU A O 1
ATOM 4136 N N . ASP A 1 500 ? 20.339 -12.161 -36.970 1.00 94.69 500 ASP A N 1
ATOM 4137 C CA . ASP A 1 500 ? 20.772 -13.557 -36.892 1.00 94.69 500 ASP A CA 1
ATOM 4138 C C . ASP A 1 500 ? 20.380 -14.199 -35.551 1.00 94.69 500 ASP A C 1
ATOM 4140 O O . ASP A 1 500 ? 19.926 -15.349 -35.523 1.00 94.69 500 ASP A O 1
ATOM 4144 N N . ILE A 1 501 ? 20.441 -13.445 -34.449 1.00 94.94 501 ILE A N 1
ATOM 4145 C CA . ILE A 1 501 ? 19.915 -13.884 -33.149 1.00 94.94 501 ILE A CA 1
ATOM 4146 C C . ILE A 1 501 ? 18.404 -14.091 -33.202 1.00 94.94 501 ILE A C 1
ATOM 4148 O O . ILE A 1 501 ? 17.917 -15.124 -32.739 1.00 94.94 501 ILE A O 1
ATOM 4152 N N . ILE A 1 502 ? 17.651 -13.188 -33.829 1.00 95.31 502 ILE A N 1
ATOM 4153 C CA . ILE A 1 502 ? 16.203 -13.342 -34.010 1.00 95.31 502 ILE A CA 1
ATOM 4154 C C . ILE A 1 502 ? 15.891 -14.626 -34.792 1.00 95.31 502 ILE A C 1
ATOM 4156 O O . ILE A 1 502 ? 15.024 -15.398 -34.375 1.00 95.31 502 ILE A O 1
ATOM 4160 N N . LYS A 1 503 ? 16.628 -14.917 -35.874 1.00 94.50 503 LYS A N 1
ATOM 4161 C CA . LYS A 1 503 ? 16.454 -16.147 -36.673 1.00 94.50 503 LYS A CA 1
ATOM 4162 C C . LYS A 1 503 ? 16.708 -17.429 -35.876 1.00 94.50 503 LYS A C 1
ATOM 4164 O O . LYS A 1 503 ? 16.155 -18.466 -36.238 1.00 94.50 503 LYS A O 1
ATOM 4169 N N . SER A 1 504 ? 17.492 -17.368 -34.796 1.00 92.00 504 SER A N 1
ATOM 4170 C CA . SER A 1 504 ? 17.740 -18.522 -33.921 1.00 92.00 504 SER A CA 1
ATOM 4171 C C . SER A 1 504 ? 16.498 -18.988 -33.147 1.00 92.00 504 SER A C 1
ATOM 4173 O O . SER A 1 504 ? 16.466 -20.135 -32.705 1.00 92.00 504 SER A O 1
ATOM 4175 N N . LYS A 1 505 ? 15.473 -18.127 -32.993 1.00 91.19 505 LYS A N 1
ATOM 4176 C CA . LYS A 1 505 ? 14.193 -18.416 -32.311 1.00 91.19 505 LYS A CA 1
ATOM 4177 C C . LYS A 1 505 ? 14.314 -18.923 -30.869 1.00 91.19 505 LYS A C 1
ATOM 4179 O O . LYS A 1 505 ? 13.398 -19.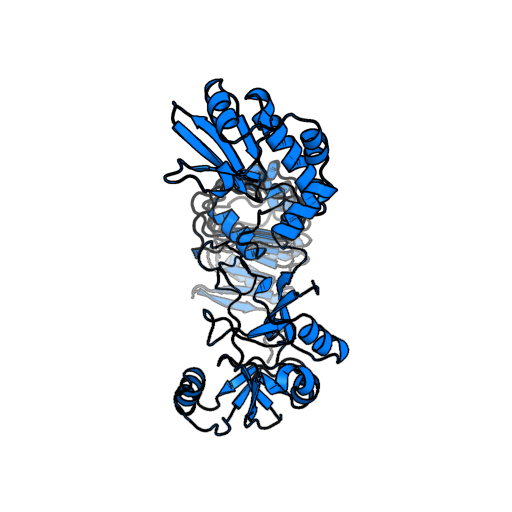573 -30.375 1.00 91.19 505 LYS A O 1
ATOM 4184 N N . LYS A 1 506 ? 15.426 -18.640 -30.187 1.00 92.31 506 LYS A N 1
ATOM 4185 C CA . LYS A 1 506 ? 15.634 -19.101 -28.807 1.00 92.31 506 LYS A CA 1
ATOM 4186 C C . LYS A 1 506 ? 14.780 -18.363 -27.776 1.00 92.31 506 LYS A C 1
ATOM 4188 O O . LYS A 1 506 ? 14.402 -18.966 -26.782 1.00 92.31 506 LYS A O 1
ATOM 4193 N N . PHE A 1 507 ? 14.478 -17.090 -28.022 1.00 95.25 507 PHE A N 1
ATOM 4194 C CA . PHE A 1 507 ? 13.702 -16.232 -27.128 1.00 95.25 507 PHE A CA 1
ATOM 4195 C C . PHE A 1 507 ? 12.921 -15.171 -27.906 1.00 95.25 507 PHE A C 1
ATOM 4197 O O . PHE A 1 507 ? 13.173 -14.931 -29.096 1.00 95.25 507 PHE A O 1
ATOM 4204 N N . VAL A 1 508 ? 11.964 -14.548 -27.219 1.00 96.88 508 VAL A N 1
ATOM 4205 C CA . VAL A 1 508 ? 11.167 -13.433 -27.734 1.00 96.88 508 VAL A CA 1
ATOM 4206 C C . VAL A 1 508 ? 12.013 -12.166 -27.723 1.00 96.88 508 VAL A C 1
ATOM 4208 O O . VAL A 1 508 ? 12.693 -11.875 -26.741 1.00 96.88 508 VAL A O 1
ATOM 4211 N N . VAL A 1 509 ? 11.959 -11.402 -28.813 1.00 96.62 509 VAL A N 1
ATOM 4212 C CA . VAL A 1 509 ? 12.647 -10.110 -28.918 1.00 96.62 509 VAL A CA 1
ATOM 4213 C C . VAL A 1 509 ? 11.623 -9.018 -29.184 1.00 96.62 509 VAL A C 1
ATOM 4215 O O . VAL A 1 509 ? 10.931 -9.052 -30.199 1.00 96.62 509 VAL A O 1
ATOM 4218 N N . SER A 1 510 ? 11.547 -8.033 -28.296 1.00 96.38 510 SER A N 1
ATOM 4219 C CA . SER A 1 510 ? 10.875 -6.760 -28.540 1.00 96.38 510 SER A CA 1
ATOM 4220 C C . SER A 1 510 ? 11.915 -5.726 -28.935 1.00 96.38 510 SER A C 1
ATOM 4222 O O . SER A 1 510 ? 12.737 -5.323 -28.117 1.00 96.38 510 SER A O 1
ATOM 4224 N N . TRP A 1 511 ? 11.880 -5.287 -30.185 1.00 94.62 511 TRP A N 1
ATOM 4225 C CA . TRP A 1 511 ? 12.871 -4.368 -30.722 1.00 94.62 511 TRP A CA 1
ATOM 4226 C C . TRP A 1 511 ? 12.220 -3.065 -31.170 1.00 94.62 511 TRP A C 1
ATOM 4228 O O . TRP A 1 511 ? 11.489 -3.042 -32.167 1.00 94.62 511 TRP A O 1
ATOM 4238 N N . THR A 1 512 ? 12.491 -1.992 -30.429 1.00 93.69 512 THR A N 1
ATOM 4239 C CA . THR A 1 512 ? 12.061 -0.630 -30.759 1.00 93.69 512 THR A CA 1
ATOM 4240 C C . THR A 1 512 ? 12.831 -0.133 -31.972 1.00 93.69 512 THR A C 1
ATOM 4242 O O . THR A 1 512 ? 14.053 -0.028 -31.932 1.00 93.69 512 THR A O 1
ATOM 4245 N N . GLN A 1 513 ? 12.114 0.125 -33.061 1.00 88.62 513 GLN A N 1
ATOM 4246 C CA . GLN A 1 513 ? 12.664 0.584 -34.334 1.00 88.62 513 GLN A CA 1
ATOM 4247 C C . GLN A 1 513 ? 12.917 2.108 -34.318 1.00 88.62 513 GLN A C 1
ATOM 4249 O O . GLN A 1 513 ? 12.481 2.787 -33.386 1.00 88.62 513 GLN A O 1
ATOM 4254 N N . PRO A 1 514 ? 13.606 2.676 -35.332 1.00 86.44 514 PRO A N 1
ATOM 4255 C CA . PRO A 1 514 ? 13.869 4.121 -35.418 1.00 86.44 514 PRO A CA 1
ATOM 4256 C C . PRO A 1 514 ? 12.621 5.010 -35.406 1.00 86.44 514 PRO A C 1
ATOM 4258 O O . PRO A 1 514 ? 12.703 6.184 -35.065 1.00 86.44 514 PRO A O 1
ATOM 4261 N N . ASP A 1 515 ? 11.471 4.462 -35.797 1.00 87.00 515 ASP A N 1
ATOM 4262 C CA . ASP A 1 515 ? 10.171 5.139 -35.762 1.00 87.00 515 ASP A CA 1
ATOM 4263 C C . ASP A 1 515 ? 9.552 5.187 -34.349 1.00 87.00 515 ASP A C 1
ATOM 4265 O O . ASP A 1 515 ? 8.456 5.717 -34.169 1.00 87.00 515 ASP A O 1
ATOM 4269 N N . GLY A 1 516 ? 10.242 4.632 -33.346 1.00 84.19 516 GLY A N 1
ATOM 4270 C CA . GLY A 1 516 ? 9.786 4.535 -31.962 1.00 84.19 516 GLY A CA 1
ATOM 4271 C C . GLY A 1 516 ? 8.818 3.378 -31.703 1.00 84.19 516 GLY A C 1
ATOM 4272 O O . GLY A 1 516 ? 8.398 3.182 -30.562 1.00 84.19 516 GLY A O 1
ATOM 4273 N N . LEU A 1 517 ? 8.463 2.582 -32.717 1.00 88.06 517 LEU A N 1
ATOM 4274 C CA . LEU A 1 517 ? 7.538 1.465 -32.567 1.00 88.06 517 LEU A CA 1
ATOM 4275 C C . LEU A 1 517 ? 8.285 0.172 -32.237 1.00 88.06 517 LEU A C 1
ATOM 4277 O O . LEU A 1 517 ? 9.221 -0.251 -32.918 1.00 88.06 517 LEU A O 1
ATOM 4281 N N . ALA A 1 518 ? 7.830 -0.507 -31.185 1.00 90.56 518 ALA A N 1
ATOM 4282 C CA . ALA A 1 518 ? 8.341 -1.817 -30.814 1.00 90.56 518 ALA A CA 1
ATOM 4283 C C . ALA A 1 518 ? 7.758 -2.911 -31.715 1.00 90.56 518 ALA A C 1
ATOM 4285 O O . ALA A 1 518 ? 6.543 -3.127 -31.769 1.00 90.56 518 ALA A O 1
ATOM 4286 N N . LYS A 1 519 ? 8.640 -3.653 -32.389 1.00 93.44 519 LYS A N 1
ATOM 4287 C CA . LYS A 1 519 ? 8.280 -4.862 -33.130 1.00 93.44 519 LYS A CA 1
ATOM 4288 C C . LYS A 1 519 ? 8.635 -6.102 -32.316 1.00 93.44 519 LYS A C 1
ATOM 4290 O O . LYS A 1 519 ? 9.767 -6.260 -31.870 1.00 93.44 519 LYS A O 1
ATOM 4295 N N . LEU A 1 520 ? 7.659 -6.992 -32.159 1.00 94.19 520 LEU A N 1
ATOM 4296 C CA . LEU A 1 520 ? 7.825 -8.285 -31.498 1.00 94.19 520 LEU A CA 1
ATOM 4297 C C . LEU A 1 520 ? 8.230 -9.359 -32.511 1.00 94.19 520 LEU A C 1
ATOM 4299 O O . LEU A 1 520 ? 7.577 -9.539 -33.542 1.00 94.19 520 LEU A O 1
ATOM 4303 N N . PHE A 1 521 ? 9.283 -10.096 -32.186 1.00 93.75 521 PHE A N 1
ATOM 4304 C CA . PHE A 1 521 ? 9.804 -11.226 -32.941 1.00 93.75 521 PHE A CA 1
ATOM 4305 C C . PHE A 1 521 ? 9.781 -12.484 -32.078 1.00 93.75 521 PHE A C 1
ATOM 4307 O O . PHE A 1 521 ? 9.991 -12.423 -30.868 1.00 93.75 521 PHE A O 1
ATOM 4314 N N . ASN A 1 522 ? 9.556 -13.633 -32.719 1.00 91.88 522 ASN A N 1
ATOM 4315 C CA . ASN A 1 522 ? 9.491 -14.955 -32.082 1.00 91.88 522 ASN A CA 1
ATOM 4316 C C . ASN A 1 522 ? 8.380 -15.128 -31.029 1.00 91.88 522 ASN A C 1
ATOM 4318 O O . ASN A 1 522 ? 8.377 -16.123 -30.313 1.00 91.88 522 ASN A O 1
ATOM 4322 N N . ASP A 1 523 ? 7.407 -14.216 -30.968 1.00 85.94 523 ASP A N 1
ATOM 4323 C CA . ASP A 1 523 ? 6.224 -14.365 -30.122 1.00 85.94 523 ASP A CA 1
ATOM 4324 C C . ASP A 1 523 ? 5.245 -15.386 -30.730 1.00 85.94 523 ASP A C 1
ATOM 4326 O O . ASP A 1 523 ? 4.600 -15.140 -31.755 1.00 85.94 523 ASP A O 1
ATOM 4330 N N . SER A 1 524 ? 5.139 -16.556 -30.100 1.00 69.62 524 SER A N 1
ATOM 4331 C CA . SER A 1 524 ? 4.221 -17.620 -30.511 1.00 69.62 524 SER A CA 1
ATOM 4332 C C . SER A 1 524 ? 2.752 -17.330 -30.182 1.00 69.62 524 SER A C 1
ATOM 4334 O O . SER A 1 524 ? 1.880 -17.983 -30.756 1.00 69.62 524 SER A O 1
ATOM 4336 N N . ASN A 1 525 ? 2.457 -16.352 -29.316 1.00 55.88 525 ASN A N 1
ATOM 4337 C CA . ASN A 1 525 ? 1.096 -16.039 -28.867 1.00 55.88 525 ASN A CA 1
ATOM 4338 C C . ASN A 1 525 ? 0.336 -15.085 -29.806 1.00 55.88 525 ASN A C 1
ATOM 4340 O O . ASN A 1 525 ? -0.878 -14.948 -29.676 1.00 55.88 525 ASN A O 1
ATOM 4344 N N . ARG A 1 526 ? 1.003 -14.483 -30.802 1.00 48.81 526 ARG A N 1
ATOM 4345 C CA . ARG A 1 526 ? 0.378 -13.627 -31.833 1.00 48.81 526 ARG A CA 1
ATOM 4346 C C . ARG A 1 526 ? -0.098 -14.363 -33.094 1.00 48.81 526 ARG A C 1
ATOM 4348 O O . ARG A 1 526 ? -0.422 -13.728 -34.093 1.00 48.81 526 ARG A O 1
ATOM 4355 N N . LYS A 1 527 ? -0.183 -15.698 -33.069 1.00 41.34 527 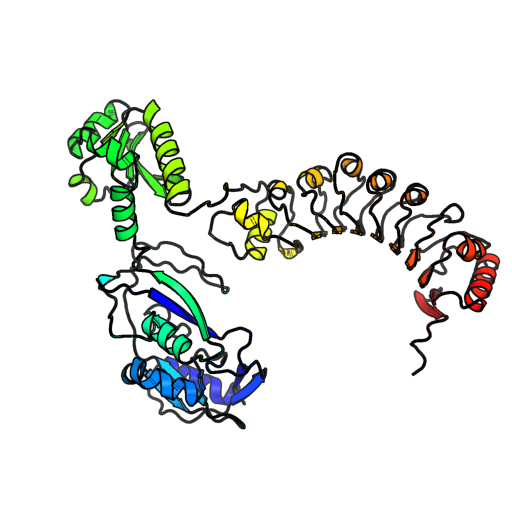LYS A N 1
ATOM 4356 C CA . LYS A 1 527 ? -0.945 -16.455 -34.077 1.00 41.34 527 LYS A CA 1
ATOM 4357 C C . LYS A 1 527 ? -2.395 -16.630 -33.623 1.00 41.34 527 LYS A C 1
ATOM 4359 O O . LYS A 1 527 ? -2.760 -17.718 -33.181 1.00 41.34 527 LYS A O 1
ATOM 4364 N N . ARG A 1 528 ? -3.206 -15.580 -33.749 1.00 31.77 528 ARG A N 1
ATOM 4365 C CA . ARG A 1 528 ? -4.661 -15.664 -33.950 1.00 31.77 528 ARG A CA 1
ATOM 4366 C C . ARG A 1 528 ? -5.218 -14.343 -34.444 1.00 31.77 528 ARG A C 1
ATOM 4368 O O . ARG A 1 528 ? -4.854 -13.311 -33.844 1.00 31.77 528 ARG A O 1
#